Protein AF-A0A433PNH7-F1 (afdb_monomer)

Nearest PDB structures (foldseek):
  2wjv-assembly2_B  TM=2.367E-01  e=9.129E+00  Homo sapiens

pLDDT: mean 81.3, std 16.0, range [20.31, 97.5]

Solvent-accessible surface area (backbone atoms only — not comparable to full-atom values): 23767 Å² total; per-residue (Å²): 105,68,65,62,50,36,52,50,51,44,51,56,50,50,54,48,47,66,75,41,21,77,72,54,68,62,67,64,62,79,81,43,55,39,88,93,36,36,50,54,19,50,51,43,50,49,52,44,36,42,74,53,74,41,68,41,76,47,78,48,65,38,80,42,48,71,42,50,49,46,34,44,52,74,95,47,52,52,31,72,69,29,50,53,51,31,54,53,50,46,52,49,45,39,66,52,48,44,44,56,51,45,62,34,41,40,59,96,88,51,93,73,38,23,36,74,44,79,48,79,43,76,65,61,44,35,68,44,65,75,31,73,74,51,72,78,59,80,87,50,73,40,34,60,94,47,38,67,81,78,29,36,42,65,68,54,50,50,50,49,44,25,67,75,70,67,36,54,75,69,59,30,49,58,54,48,59,53,46,46,52,41,45,25,41,38,38,60,37,74,62,77,45,39,90,94,63,48,71,71,67,49,20,24,49,56,67,62,52,53,53,49,53,57,41,25,73,74,63,79,51,63,93,68,75,57,66,75,85,62,64,52,50,53,38,52,52,65,63,42,31,83,68,62,71,27,20,47,63,54,55,49,48,30,58,35,66,54,43,42,84,63,68,72,60,87,66,48,44,58,72,54,49,60,32,56,22,59,34,49,47,60,35,55,27,52,34,35,78,59,61,51,30,20,53,32,60,90,59,18,34,24,62,39,24,52,25,47,46,44,57,56,47,53,48,49,47,54,54,46,58,71,34,81,84,43,37,77,34,52,59,57,16,42,62,34,39,78,69,76,39,54,66,46,37,52,51,37,51,54,46,55,53,70,76,48,66,76,76,73,58,83,74,67,46,71,68,31,51,42,35,49,48,56,67,66,63,49,52,93,90,66,68,68,82,84,69,73,90,56,76,56,84,92,57,67,94,82,73,91,65,89,51,73,70,80,86,81,61,99,73,74,90,61,93,74,93,130

Sequence (418 aa):
MEESFNDEINGVLVDFIEKYAKELGHPEVGNLIKTNNPTQSLKDVLKLAGKSGHTLFVGVDEYDAPANNSVFIGDTMGMPDAIKKVGQIEQFFKETFFAPLKEGCGGLGDRNAIISKYFLTGVTPAFRAGFSPLAEAIIVSDERELHGICGFTENEVKTIVQHYLREDEQGADGIIHTMRKLYNGYYFASSDYNESDPQPPLLYNPHLVFRYIRKYNSNGIVANPQESTAVHSTHVLKSISDIGEFSVDDLLELMISGSVKSKIHAEFDSADLLSIGKDRSITLSLLIYLGVLTRGPKGNLRIPNEVIKTEVLERIHNYLRDQDAIRPLLGPAFDNLVRGNINDFVTLLEAFFKTRALRSFFSTNEAMLQNIVVLILDKPSYRVPELRLVIDGNKGKGEGRYGFHPCDDYNLWRADVR

Radius of gyration: 26.21 Å; Cα contacts (8 Å, |Δi|>4): 527; chains: 1; bounding box: 67×59×76 Å

Mean predicted aligned error: 9.63 Å

Structure (mmCIF, N/CA/C/O backbone):
data_AF-A0A433PNH7-F1
#
_entry.id   AF-A0A433PNH7-F1
#
loop_
_atom_site.group_PDB
_atom_site.id
_atom_site.type_symbol
_atom_site.label_atom_id
_atom_site.label_alt_id
_atom_site.label_comp_id
_atom_site.label_asym_id
_atom_site.label_entity_id
_atom_site.label_seq_id
_atom_site.pdbx_PDB_ins_code
_atom_site.Cartn_x
_atom_site.Cartn_y
_atom_site.Cartn_z
_atom_site.occupancy
_atom_site.B_iso_or_equiv
_atom_site.auth_seq_id
_atom_site.auth_comp_id
_atom_site.auth_asym_id
_atom_site.auth_atom_id
_atom_site.pdbx_PDB_model_num
ATOM 1 N N . MET A 1 1 ? -16.600 17.005 6.881 1.00 84.19 1 MET A N 1
ATOM 2 C CA . MET A 1 1 ? -15.752 15.985 7.531 1.00 84.19 1 MET A CA 1
ATOM 3 C C . MET A 1 1 ? -16.282 15.712 8.922 1.00 84.19 1 MET A C 1
ATOM 5 O O . MET A 1 1 ? -16.722 14.599 9.129 1.00 84.19 1 MET A O 1
ATOM 9 N N . GLU A 1 2 ? -16.364 16.718 9.797 1.00 86.06 2 GLU A N 1
ATOM 10 C CA . GLU A 1 2 ? -16.911 16.554 11.156 1.00 86.06 2 GLU A CA 1
ATOM 11 C C . GLU A 1 2 ? -18.318 15.938 11.187 1.00 86.06 2 GLU A C 1
ATOM 13 O O . GLU A 1 2 ? -18.522 14.953 11.875 1.00 86.06 2 GLU A O 1
ATOM 18 N N . GLU A 1 3 ? -19.270 16.449 10.398 1.00 86.88 3 GLU A N 1
ATOM 19 C CA . GLU A 1 3 ? -20.637 15.897 10.336 1.00 86.88 3 GLU A CA 1
ATOM 20 C C . GLU A 1 3 ? -20.648 14.419 9.916 1.00 86.88 3 GLU A C 1
ATOM 22 O O . GLU A 1 3 ? -21.155 13.577 10.643 1.00 86.88 3 GLU A O 1
ATOM 27 N N . SER A 1 4 ? -19.968 14.086 8.814 1.00 87.69 4 SER A N 1
ATOM 28 C CA . SER A 1 4 ? -19.825 12.699 8.349 1.00 87.69 4 SER A CA 1
ATOM 29 C C . SER A 1 4 ? -19.140 11.790 9.374 1.00 87.69 4 SER A C 1
ATOM 31 O O . SER A 1 4 ? -19.524 10.634 9.491 1.00 87.69 4 SER A O 1
ATOM 33 N N . PHE A 1 5 ? -18.142 12.287 10.111 1.00 88.81 5 PHE A N 1
ATOM 34 C CA . PHE A 1 5 ? -17.517 11.541 11.204 1.00 88.81 5 PHE A CA 1
ATOM 35 C C . PHE A 1 5 ? -18.506 11.315 12.355 1.00 88.81 5 PHE A C 1
ATOM 37 O O . PHE A 1 5 ? -18.587 10.215 12.897 1.00 88.81 5 PHE A O 1
ATOM 44 N N . ASN A 1 6 ? -19.279 12.340 12.717 1.00 89.19 6 ASN A N 1
ATOM 45 C CA . ASN A 1 6 ? -20.259 12.248 13.792 1.00 89.19 6 ASN A CA 1
ATOM 46 C C . ASN A 1 6 ? -21.369 11.241 13.463 1.00 89.19 6 ASN A C 1
ATOM 48 O O . ASN A 1 6 ? -21.758 10.462 14.337 1.00 89.19 6 ASN A O 1
ATOM 52 N N . ASP A 1 7 ? -21.845 11.250 12.219 1.00 91.56 7 ASP A N 1
ATOM 53 C CA . ASP A 1 7 ? -22.848 10.311 11.721 1.00 91.56 7 ASP A CA 1
ATOM 54 C C . ASP A 1 7 ? -22.313 8.877 11.726 1.00 91.56 7 ASP A C 1
ATOM 56 O O . ASP A 1 7 ? -22.991 7.982 12.229 1.00 91.56 7 ASP A O 1
ATOM 60 N N . GLU A 1 8 ? -21.078 8.668 11.258 1.00 91.81 8 GLU A N 1
ATOM 61 C CA . GLU A 1 8 ? -20.427 7.353 11.244 1.00 91.81 8 GLU A CA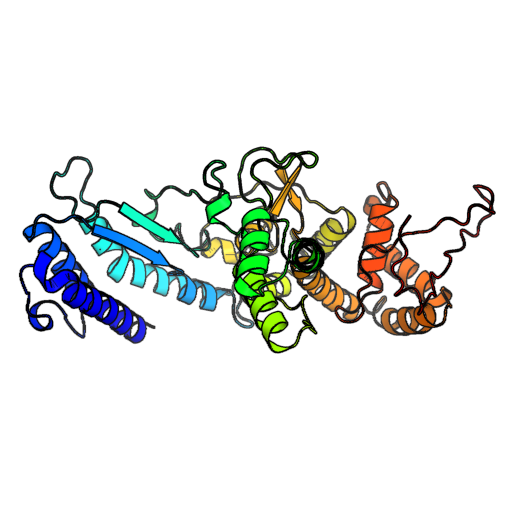 1
ATOM 62 C C . GLU A 1 8 ? -20.278 6.783 12.661 1.00 91.81 8 GLU A C 1
ATOM 64 O O . GLU A 1 8 ? -20.711 5.664 12.937 1.00 91.81 8 GLU A O 1
ATOM 69 N N . ILE A 1 9 ? -19.735 7.566 13.603 1.00 92.62 9 ILE A N 1
ATOM 70 C CA . ILE A 1 9 ? -19.563 7.113 14.990 1.00 92.62 9 ILE A CA 1
ATOM 71 C C . ILE A 1 9 ? -20.909 6.784 15.630 1.00 92.62 9 ILE A C 1
ATOM 73 O O . ILE A 1 9 ? -21.054 5.727 16.241 1.00 92.62 9 ILE A O 1
ATOM 77 N N . ASN A 1 10 ? -21.903 7.666 15.507 1.00 94.44 10 ASN A N 1
ATOM 78 C CA . ASN A 1 10 ? -23.215 7.399 16.085 1.00 94.44 10 ASN A CA 1
ATOM 79 C C . ASN A 1 10 ? -23.874 6.175 15.430 1.00 94.44 10 ASN A C 1
ATOM 81 O O . ASN A 1 10 ? -24.453 5.373 16.156 1.00 94.44 10 ASN A O 1
ATOM 85 N N . GLY A 1 11 ? -23.744 5.991 14.113 1.00 95.12 11 GLY A N 1
ATOM 86 C CA . GLY A 1 11 ? -24.236 4.810 13.399 1.00 95.12 11 GLY A CA 1
ATOM 87 C C . GLY A 1 11 ? -23.630 3.513 13.935 1.00 95.12 11 GLY A C 1
ATOM 88 O O . GLY A 1 11 ? -24.361 2.624 14.369 1.00 95.12 11 GLY A O 1
ATOM 89 N N . VAL A 1 12 ? -22.299 3.447 14.035 1.00 95.00 12 VAL A N 1
ATOM 90 C CA . VAL A 1 12 ? -21.586 2.281 14.589 1.00 95.00 12 VAL A CA 1
ATOM 91 C C . VAL A 1 12 ? -22.010 1.991 16.034 1.00 95.00 12 VAL A C 1
ATOM 93 O O . VAL A 1 12 ? -22.163 0.830 16.423 1.00 95.00 12 VAL A O 1
ATOM 96 N N . LEU A 1 13 ? -22.215 3.029 16.849 1.00 95.75 13 LEU A N 1
ATOM 97 C CA . LEU A 1 13 ? -22.661 2.868 18.234 1.00 95.75 13 LEU A CA 1
ATOM 98 C C . LEU A 1 13 ? -24.112 2.377 18.330 1.00 95.75 13 LEU A C 1
ATOM 100 O O . LEU A 1 13 ? -24.399 1.554 19.198 1.00 95.75 13 LEU A O 1
ATOM 104 N N . VAL A 1 14 ? -25.012 2.848 17.461 1.00 96.50 14 VAL A N 1
ATOM 105 C CA . VAL A 1 14 ? -26.396 2.352 17.375 1.00 96.50 14 VAL A CA 1
ATOM 106 C C . VAL A 1 14 ? -26.390 0.865 17.036 1.00 96.50 14 VAL A C 1
ATOM 108 O O . VAL A 1 14 ? -26.936 0.073 17.805 1.00 96.50 14 VAL A O 1
ATOM 111 N N . ASP A 1 15 ? -25.689 0.475 15.970 1.00 96.44 15 ASP A N 1
ATOM 112 C CA . ASP A 1 15 ? -25.585 -0.922 15.538 1.00 96.44 15 ASP A CA 1
ATOM 113 C C . ASP A 1 15 ? -25.003 -1.813 16.643 1.00 96.44 15 ASP A C 1
ATOM 115 O O . ASP A 1 15 ? -25.468 -2.932 16.873 1.00 96.44 15 ASP A O 1
ATOM 119 N N . PHE A 1 16 ? -23.999 -1.316 17.372 1.00 96.38 16 PHE A N 1
ATOM 120 C CA . PHE A 1 16 ? -23.428 -2.010 18.523 1.00 96.38 16 PHE A CA 1
ATOM 121 C C . PHE A 1 16 ? -24.458 -2.211 19.643 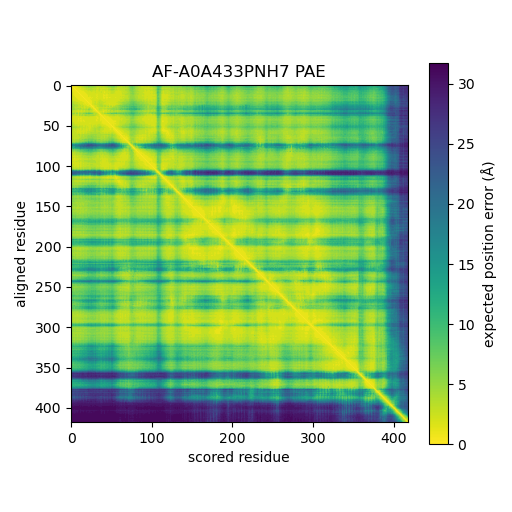1.00 96.38 16 PHE A C 1
ATOM 123 O O . PHE A 1 16 ? -24.594 -3.325 20.155 1.00 96.38 16 PHE A O 1
ATOM 130 N N . ILE A 1 17 ? -25.192 -1.159 20.021 1.00 96.31 17 ILE A N 1
ATOM 131 C CA . ILE A 1 17 ? -26.205 -1.229 21.081 1.00 96.31 17 ILE A CA 1
ATOM 132 C C . ILE A 1 17 ? -27.313 -2.214 20.701 1.00 96.31 17 ILE A C 1
ATOM 134 O O . ILE A 1 17 ? -27.713 -3.025 21.534 1.00 96.31 17 ILE A O 1
ATOM 138 N N . GLU A 1 18 ? -27.801 -2.161 19.463 1.00 95.94 18 GLU A N 1
ATOM 139 C CA . GLU A 1 18 ? -28.867 -3.042 18.986 1.00 95.94 18 GLU A CA 1
ATOM 140 C C . GLU A 1 18 ? -28.407 -4.500 18.926 1.00 95.94 18 GLU A C 1
ATOM 142 O O . GLU A 1 18 ? -29.097 -5.397 19.420 1.00 95.94 18 GLU A O 1
ATOM 147 N N . LYS A 1 19 ? -27.205 -4.742 18.390 1.00 96.31 19 LYS A N 1
ATOM 148 C CA . LYS A 1 19 ? -26.627 -6.084 18.271 1.00 96.31 19 LYS A CA 1
ATOM 149 C C . LYS A 1 19 ? -26.390 -6.749 19.626 1.00 96.31 19 LYS A C 1
ATOM 151 O O . LYS A 1 19 ? -26.618 -7.951 19.744 1.00 96.31 19 LYS A O 1
ATOM 156 N N . TYR A 1 20 ? -25.943 -5.987 20.623 1.00 96.12 20 TYR A N 1
ATOM 157 C CA . TYR A 1 20 ? -25.623 -6.483 21.966 1.00 96.12 20 TYR A CA 1
ATOM 158 C C . TYR A 1 20 ? -26.646 -6.040 23.020 1.00 96.12 20 TYR A C 1
ATOM 160 O O . TYR A 1 20 ? -26.330 -5.921 24.205 1.00 96.12 20 TYR A O 1
ATOM 168 N N . ALA A 1 21 ? -27.892 -5.777 22.609 1.00 95.62 21 ALA A N 1
ATOM 169 C CA . ALA A 1 21 ? -28.911 -5.225 23.497 1.00 95.62 21 ALA A CA 1
ATOM 170 C C . ALA A 1 21 ? -29.130 -6.099 24.738 1.00 95.62 21 ALA A C 1
ATOM 172 O O . ALA A 1 21 ? -29.310 -5.576 25.832 1.00 95.62 21 ALA A O 1
ATOM 173 N N . LYS A 1 22 ? -29.085 -7.427 24.595 1.00 95.38 22 LYS A N 1
ATOM 174 C CA . LYS A 1 22 ? -29.285 -8.363 25.708 1.00 95.38 22 LYS A CA 1
ATOM 175 C C . LYS A 1 22 ? -28.147 -8.281 26.729 1.00 95.38 22 LYS A C 1
ATOM 177 O O . LYS A 1 22 ? -28.402 -8.243 27.930 1.00 95.38 22 LYS A O 1
ATOM 182 N N . GLU A 1 23 ? -26.911 -8.254 26.252 1.00 94.81 23 GLU A N 1
ATOM 183 C CA . GLU A 1 23 ? -25.685 -8.168 27.046 1.00 94.81 23 GLU A CA 1
ATOM 184 C C . GLU A 1 23 ? -25.579 -6.820 27.770 1.00 94.81 23 GLU A C 1
ATOM 186 O O . GLU A 1 23 ? -25.100 -6.748 28.898 1.00 94.81 23 GLU A O 1
ATOM 191 N N . LEU A 1 24 ? -26.091 -5.754 27.152 1.00 93.94 24 LEU A N 1
ATOM 192 C CA . LEU A 1 24 ? -26.081 -4.394 27.695 1.00 93.94 24 LEU A CA 1
ATOM 193 C C . LEU A 1 24 ? -27.299 -4.069 28.582 1.00 93.94 24 LEU A C 1
ATOM 195 O O . LEU A 1 24 ? -27.429 -2.937 29.050 1.00 93.94 24 LEU A O 1
ATOM 199 N N . GLY A 1 25 ? -28.207 -5.027 28.809 1.00 93.00 25 GLY A N 1
ATOM 200 C CA . GLY A 1 25 ? -29.379 -4.844 29.675 1.00 93.00 25 GLY A CA 1
ATOM 201 C C . GLY A 1 25 ? -30.548 -4.086 29.033 1.00 93.00 25 GLY A C 1
ATOM 202 O O . GLY A 1 25 ? -31.277 -3.384 29.728 1.00 93.00 25 GLY A O 1
ATOM 203 N N . HIS A 1 26 ? -30.729 -4.235 27.722 1.00 93.38 26 HIS A N 1
ATOM 204 C CA . HIS A 1 26 ? -31.751 -3.596 26.886 1.00 93.38 26 HIS A CA 1
ATOM 205 C C . HIS A 1 26 ? -31.817 -2.070 27.056 1.00 93.38 26 HIS A C 1
ATOM 207 O O . HIS A 1 26 ? -32.863 -1.527 27.422 1.00 93.38 26 HIS A O 1
ATOM 213 N N . PRO A 1 27 ? -30.705 -1.358 26.809 1.00 92.81 27 PRO A N 1
ATOM 214 C CA . PRO A 1 27 ? -30.678 0.087 26.947 1.00 92.81 27 PRO A CA 1
ATOM 215 C C . PRO A 1 27 ? -31.511 0.770 25.853 1.00 92.81 27 PRO A C 1
ATOM 217 O O . PRO A 1 27 ? -31.570 0.324 24.709 1.00 92.81 27 PRO A O 1
ATOM 220 N N . GLU A 1 28 ? -32.105 1.914 26.185 1.00 91.00 28 GLU A N 1
ATOM 221 C CA . GLU A 1 28 ? -32.738 2.783 25.193 1.00 91.00 28 GLU A CA 1
ATOM 222 C C . GLU A 1 28 ? -31.677 3.604 24.447 1.00 91.00 28 GLU A C 1
ATOM 224 O O . GLU A 1 28 ? -30.998 4.450 25.037 1.00 91.00 28 GLU A O 1
ATOM 229 N N . VAL A 1 29 ? -31.570 3.392 23.132 1.00 89.94 29 VAL A N 1
ATOM 230 C CA . VAL A 1 29 ? -30.578 4.037 22.250 1.00 89.94 29 VAL A CA 1
ATOM 231 C C . VAL A 1 29 ? -30.598 5.566 22.374 1.00 89.94 29 VAL A C 1
ATOM 233 O O . VAL A 1 29 ? -29.547 6.189 22.523 1.00 89.94 29 VAL A O 1
ATOM 236 N N . GLY A 1 30 ? -31.785 6.183 22.399 1.00 87.12 30 GLY A N 1
ATOM 237 C CA . GLY A 1 30 ? -31.937 7.644 22.469 1.00 87.12 30 GLY A CA 1
ATOM 238 C C . GLY A 1 30 ? -31.367 8.291 23.739 1.00 87.12 30 GLY A C 1
ATOM 239 O O . GLY A 1 30 ? -31.043 9.478 23.738 1.00 87.12 30 GLY A O 1
ATOM 240 N N . ASN A 1 31 ? -31.184 7.522 24.818 1.00 88.31 31 ASN A N 1
ATOM 241 C CA . ASN A 1 31 ? -30.570 8.033 26.044 1.00 88.31 31 ASN A CA 1
ATOM 242 C C . ASN A 1 31 ? -29.040 8.093 25.942 1.00 88.31 31 ASN A C 1
ATOM 244 O O . ASN A 1 31 ? -28.425 8.951 26.582 1.00 88.31 31 ASN A O 1
ATOM 248 N N . LEU A 1 32 ? -28.441 7.229 25.120 1.00 89.94 32 LEU A N 1
ATOM 249 C CA . LEU A 1 32 ? -26.992 7.086 24.958 1.00 89.94 32 LEU A CA 1
ATOM 250 C C . LEU A 1 32 ? -26.457 7.902 23.781 1.00 89.94 32 LEU A C 1
ATOM 252 O O . LEU A 1 32 ? -25.399 8.511 23.891 1.00 89.94 32 LEU A O 1
ATOM 256 N N . ILE A 1 33 ? -27.192 7.949 22.672 1.00 93.94 33 ILE A N 1
ATOM 257 C CA . ILE A 1 33 ? -26.731 8.594 21.443 1.00 93.94 33 ILE A CA 1
ATOM 258 C C . ILE A 1 33 ? -27.076 10.083 21.464 1.00 93.94 33 ILE A C 1
ATOM 260 O O . ILE A 1 33 ? -28.242 10.477 21.510 1.00 93.94 33 ILE A O 1
ATOM 264 N N . LYS A 1 34 ? -26.048 10.934 21.430 1.00 91.31 34 LYS A N 1
ATOM 265 C CA . LYS A 1 34 ? -26.166 12.391 21.325 1.00 91.31 34 LYS A CA 1
ATOM 266 C C . LYS A 1 34 ? -25.850 12.815 19.893 1.00 91.31 34 LYS A C 1
ATOM 268 O O . LYS A 1 34 ? -24.690 12.801 19.486 1.00 91.31 34 LYS A O 1
ATOM 273 N N . THR A 1 35 ? -26.865 13.263 19.152 1.00 83.69 35 THR A N 1
ATOM 274 C CA . THR A 1 35 ? -26.746 13.639 17.728 1.00 83.69 35 THR A CA 1
ATOM 275 C C . THR A 1 35 ? -25.584 14.598 17.453 1.00 83.69 35 THR A C 1
ATOM 277 O O . THR A 1 35 ? -24.822 14.385 16.522 1.00 83.69 35 THR A O 1
ATOM 280 N N . ASN A 1 36 ? -25.380 15.596 18.320 1.00 84.25 36 ASN A N 1
ATOM 281 C CA . ASN A 1 36 ? -24.351 16.628 18.132 1.00 84.25 36 ASN A CA 1
ATOM 282 C C . ASN A 1 36 ? -23.098 16.420 19.000 1.00 84.25 36 ASN A C 1
ATOM 284 O O . ASN A 1 36 ? -22.285 17.332 19.125 1.00 84.25 36 ASN A O 1
ATOM 288 N N . ASN A 1 37 ? -22.966 15.276 19.679 1.00 87.19 37 ASN A N 1
ATOM 289 C CA . ASN A 1 37 ? -21.825 15.009 20.555 1.00 87.19 37 ASN A CA 1
ATOM 290 C C . ASN A 1 37 ? -21.471 13.509 20.571 1.00 87.19 37 ASN A C 1
ATOM 292 O O . ASN A 1 37 ? -21.672 12.838 21.588 1.00 87.19 37 ASN A O 1
ATOM 296 N N . PRO A 1 38 ? -20.937 12.973 19.460 1.00 85.88 38 PRO A N 1
ATOM 297 C CA . PRO A 1 38 ? -20.562 11.562 19.356 1.00 85.88 38 PRO A CA 1
ATOM 298 C C . PRO A 1 38 ? -19.446 11.178 20.330 1.00 85.88 38 PRO A C 1
ATOM 300 O O . PRO A 1 38 ? -19.414 10.048 20.806 1.00 85.88 38 PRO A O 1
ATOM 303 N N . THR A 1 39 ? -18.576 12.121 20.706 1.00 91.00 39 THR A N 1
ATOM 304 C CA . THR A 1 39 ? -17.598 11.949 21.788 1.00 91.00 39 THR A CA 1
ATOM 305 C C . THR A 1 39 ? -18.296 11.522 23.080 1.00 91.00 39 THR A C 1
ATOM 307 O O . THR A 1 39 ? -17.861 10.589 23.755 1.00 91.00 39 THR A O 1
ATOM 310 N N . GLN A 1 40 ? -19.404 12.185 23.428 1.00 92.44 40 GLN A N 1
ATOM 311 C CA . GLN A 1 40 ? -20.207 11.820 24.589 1.00 92.44 40 GLN A CA 1
ATOM 312 C C . GLN A 1 40 ? -20.958 10.503 24.367 1.00 92.44 40 GLN A C 1
ATOM 314 O O . GLN A 1 40 ? -20.956 9.682 25.282 1.00 92.44 40 GLN A O 1
ATOM 319 N N . SER A 1 41 ? -21.518 10.267 23.172 1.00 94.50 41 SER A N 1
ATOM 320 C CA . SER A 1 41 ? -22.140 8.978 22.821 1.00 94.50 41 SER A CA 1
ATOM 321 C C . SER A 1 41 ? -21.178 7.812 23.066 1.00 94.50 41 SER A C 1
ATOM 323 O O . SER A 1 41 ? -21.522 6.845 23.744 1.00 94.50 41 SER A O 1
ATOM 325 N N . LEU A 1 42 ? -19.939 7.931 22.580 1.00 93.56 42 LEU A N 1
ATOM 326 C CA . LEU A 1 42 ? -18.889 6.936 22.759 1.00 93.56 42 LEU A CA 1
ATOM 327 C C . LEU A 1 42 ? -18.594 6.721 24.246 1.00 93.56 42 LEU A C 1
ATOM 329 O O . LEU A 1 42 ? -18.621 5.586 24.719 1.00 93.56 42 LEU A O 1
ATOM 333 N N . LYS A 1 43 ? -18.385 7.797 25.016 1.00 92.69 43 LYS A N 1
ATOM 334 C CA . LYS A 1 43 ? -18.155 7.703 26.469 1.00 92.69 43 LYS A CA 1
ATOM 335 C C . LYS A 1 43 ? -19.315 7.021 27.200 1.00 92.69 43 LYS A C 1
ATOM 337 O O . LYS A 1 43 ? -19.071 6.258 28.136 1.00 92.69 43 LYS A O 1
ATOM 342 N N . ASP A 1 44 ? -20.555 7.288 26.807 1.00 93.31 44 ASP A N 1
ATOM 343 C CA . ASP A 1 44 ? -21.743 6.708 27.435 1.00 93.31 44 ASP A CA 1
ATOM 344 C C . ASP A 1 44 ? -21.874 5.211 27.123 1.00 93.31 44 ASP A C 1
ATOM 346 O O . ASP A 1 44 ? -22.143 4.423 28.034 1.00 93.31 44 ASP A O 1
ATOM 350 N N . VAL A 1 45 ? -21.576 4.794 25.888 1.00 93.94 45 VAL A N 1
ATOM 351 C CA . VAL A 1 45 ? -21.537 3.374 25.496 1.00 93.94 45 VAL A CA 1
ATOM 352 C C . VAL A 1 45 ? -20.403 2.622 26.196 1.00 93.94 45 VAL A C 1
ATOM 354 O O . VAL A 1 45 ? -20.641 1.542 26.739 1.00 93.94 45 VAL A O 1
ATOM 357 N N . LEU A 1 46 ? -19.198 3.200 26.276 1.00 92.50 46 LEU A N 1
ATOM 358 C CA . LEU A 1 46 ? -18.087 2.603 27.028 1.00 92.50 46 LEU A CA 1
ATOM 359 C C . LEU A 1 46 ? -18.490 2.377 28.493 1.00 92.50 46 LEU A C 1
ATOM 361 O O . LEU A 1 46 ? -18.373 1.267 29.010 1.00 92.50 46 LEU A O 1
ATOM 365 N N . LYS A 1 47 ? -19.047 3.400 29.156 1.00 91.19 47 LYS A N 1
ATOM 366 C CA . LYS A 1 47 ? -19.526 3.293 30.545 1.00 91.19 47 LYS A CA 1
ATOM 367 C C . LYS A 1 47 ? -20.616 2.239 30.711 1.00 91.19 47 LYS A C 1
ATOM 369 O O . LYS A 1 47 ? -20.635 1.560 31.736 1.00 91.19 47 LYS A O 1
ATOM 374 N N . LEU A 1 48 ? -21.534 2.120 29.755 1.00 93.25 48 LEU A N 1
ATOM 375 C CA . LEU A 1 48 ? -22.592 1.115 29.789 1.00 93.25 48 LEU A CA 1
ATOM 376 C C . LEU A 1 48 ? -22.025 -0.303 29.720 1.00 93.25 48 LEU A C 1
ATOM 378 O O . LEU A 1 48 ? -22.414 -1.145 30.530 1.00 93.25 48 LEU A O 1
ATOM 382 N N . ALA A 1 49 ? -21.088 -0.553 28.804 1.00 92.56 49 ALA A N 1
ATOM 383 C CA . ALA A 1 49 ? -20.412 -1.841 28.701 1.00 92.56 49 ALA A CA 1
ATOM 384 C C . ALA A 1 49 ? -19.698 -2.193 30.016 1.00 92.56 49 ALA A C 1
ATOM 386 O O . ALA A 1 49 ? -19.913 -3.274 30.564 1.00 92.56 49 ALA A O 1
ATOM 387 N N . GLY A 1 50 ? -18.959 -1.235 30.589 1.00 90.38 50 GLY A N 1
ATOM 388 C CA . GLY A 1 50 ? -18.291 -1.411 31.880 1.00 90.38 50 GLY A CA 1
ATOM 389 C C . GLY A 1 50 ? -19.265 -1.697 33.031 1.00 90.38 50 GLY A C 1
ATOM 390 O O . GLY A 1 50 ? -19.039 -2.614 33.817 1.00 90.38 50 GLY A O 1
ATOM 391 N N . LYS A 1 51 ? -20.396 -0.977 33.110 1.00 90.06 51 LYS A N 1
ATOM 392 C CA . LYS A 1 51 ? -21.464 -1.238 34.101 1.00 90.06 51 LYS A CA 1
ATOM 393 C C . LYS A 1 51 ? -22.107 -2.612 33.937 1.00 90.06 51 LYS A C 1
ATOM 395 O O . LYS A 1 51 ? -22.528 -3.200 34.928 1.00 90.06 51 LYS A O 1
ATOM 400 N N . SER A 1 52 ? -22.168 -3.105 32.706 1.00 91.06 52 SER A N 1
ATOM 401 C CA . SER A 1 52 ? -22.687 -4.434 32.375 1.00 91.06 52 SER A CA 1
ATOM 402 C C . SER A 1 52 ? -21.651 -5.541 32.624 1.00 91.06 52 SER A C 1
ATOM 404 O O . SER A 1 52 ? -21.933 -6.711 32.396 1.00 91.06 52 SER A O 1
ATOM 406 N N . GLY A 1 53 ? -20.456 -5.196 33.122 1.00 90.50 53 GLY A N 1
ATOM 407 C CA . GLY A 1 53 ? -19.390 -6.151 33.430 1.00 90.50 53 GLY A CA 1
ATOM 408 C C . GLY A 1 53 ? -18.640 -6.658 32.198 1.00 90.50 53 GLY A C 1
ATOM 409 O O . GLY A 1 53 ? -17.996 -7.705 32.268 1.00 90.50 53 GLY A O 1
ATOM 410 N N . HIS A 1 54 ? -18.721 -5.941 31.076 1.00 92.19 54 HIS A N 1
ATOM 411 C CA . HIS A 1 54 ? -18.086 -6.318 29.819 1.00 92.19 54 HIS A CA 1
ATOM 412 C C . HIS A 1 54 ? -16.882 -5.438 29.495 1.00 92.19 54 HIS A C 1
ATOM 414 O O . HIS A 1 54 ? -16.880 -4.230 29.738 1.00 92.19 54 HIS A O 1
ATOM 420 N N . THR A 1 55 ? -15.875 -6.059 28.883 1.00 92.69 55 THR A N 1
ATOM 421 C CA . THR A 1 55 ? -14.769 -5.362 28.230 1.00 92.69 55 THR A CA 1
ATOM 422 C C . THR A 1 55 ? -14.966 -5.359 26.719 1.00 92.69 55 THR A C 1
ATOM 424 O O . THR A 1 55 ? -15.626 -6.229 26.151 1.00 92.69 55 THR A O 1
ATOM 427 N N . LEU A 1 56 ? -14.375 -4.372 26.058 1.00 92.75 56 LEU A N 1
ATOM 428 C CA . LEU A 1 56 ? -14.511 -4.126 24.634 1.00 92.75 56 LEU A CA 1
ATOM 429 C C . LEU A 1 56 ? -13.187 -4.358 23.906 1.00 92.75 56 LEU A C 1
ATOM 431 O O . LEU A 1 56 ? -12.094 -4.165 24.453 1.00 92.75 56 LEU A O 1
ATOM 435 N N . PHE A 1 57 ? -13.322 -4.774 22.653 1.00 92.56 57 PHE A N 1
ATOM 436 C CA . PHE A 1 57 ? -12.290 -4.716 21.629 1.00 92.56 57 PHE A CA 1
ATOM 437 C C . PHE A 1 57 ? -12.706 -3.627 20.646 1.00 92.56 57 PHE A C 1
ATOM 439 O O . PHE A 1 57 ? -13.837 -3.653 20.159 1.00 92.56 57 PHE A O 1
ATOM 446 N N . VAL A 1 58 ? -11.814 -2.683 20.361 1.00 92.12 58 VAL A N 1
ATOM 447 C CA . VAL A 1 58 ? -12.087 -1.609 19.403 1.00 92.12 58 VAL A CA 1
ATOM 448 C C . VAL A 1 58 ? -11.108 -1.732 18.240 1.00 92.12 58 VAL A C 1
ATOM 450 O O . VAL A 1 58 ? -9.893 -1.715 18.441 1.00 92.12 58 VAL A O 1
ATOM 453 N N . GLY A 1 59 ? -11.657 -1.882 17.036 1.00 92.69 59 GLY A N 1
ATOM 454 C CA . GLY A 1 59 ? -10.921 -1.845 15.777 1.00 92.69 59 GLY A CA 1
ATOM 455 C C . GLY A 1 59 ? -11.174 -0.522 15.066 1.00 92.69 59 GLY A C 1
ATOM 456 O O . GLY A 1 59 ? -12.315 -0.067 15.021 1.00 92.69 59 GLY A O 1
ATOM 457 N N . VAL A 1 60 ? -10.122 0.089 14.532 1.00 91.50 60 VAL A N 1
ATOM 458 C CA . VAL A 1 60 ? -10.207 1.315 13.734 1.00 91.50 60 VAL A CA 1
ATOM 459 C C . VAL A 1 60 ? -9.400 1.119 12.464 1.00 91.50 60 VAL A C 1
ATOM 461 O O . VAL A 1 60 ? -8.239 0.713 12.520 1.00 91.50 60 VAL A O 1
ATOM 464 N N . ASP A 1 61 ? -10.027 1.415 11.335 1.00 91.56 61 ASP A N 1
ATOM 465 C CA . ASP A 1 61 ? -9.435 1.298 10.009 1.00 91.56 61 ASP A CA 1
ATOM 466 C C . ASP A 1 61 ? -9.344 2.676 9.348 1.00 91.56 61 ASP A C 1
ATOM 468 O O . ASP A 1 61 ? -10.230 3.506 9.557 1.00 91.56 61 ASP A O 1
ATOM 472 N N . GLU A 1 62 ? -8.258 2.917 8.609 1.00 88.31 62 GLU A N 1
ATOM 473 C CA . GLU A 1 62 ? -8.020 4.089 7.743 1.00 88.31 62 GLU A CA 1
ATOM 474 C C . GLU A 1 62 ? -8.440 5.449 8.347 1.00 88.31 62 GLU A C 1
ATOM 476 O O . GLU A 1 62 ? -8.924 6.345 7.649 1.00 88.31 62 GLU A O 1
ATOM 481 N N . TYR A 1 63 ? -8.258 5.653 9.661 1.00 88.00 63 TYR A N 1
ATOM 482 C CA . TYR A 1 63 ? -8.673 6.908 10.314 1.00 88.00 63 TYR A CA 1
ATOM 483 C C . TYR A 1 63 ? -7.945 8.134 9.746 1.00 88.00 63 TYR A C 1
ATOM 485 O O . TYR A 1 63 ? -8.416 9.266 9.858 1.00 88.00 63 TYR A O 1
ATOM 493 N N . ASP A 1 64 ? -6.766 7.913 9.171 1.00 86.31 64 ASP A N 1
ATOM 494 C CA . ASP A 1 64 ? -5.922 8.915 8.549 1.00 86.31 64 ASP A CA 1
ATOM 495 C C . ASP A 1 64 ? -6.392 9.279 7.135 1.00 86.31 64 ASP A C 1
ATOM 497 O O . ASP A 1 64 ? -5.889 10.256 6.586 1.00 86.31 64 ASP A O 1
ATOM 501 N N . ALA A 1 65 ? -7.391 8.597 6.559 1.00 88.06 65 ALA A N 1
ATOM 502 C CA . ALA A 1 65 ? -7.918 8.887 5.224 1.00 88.06 65 ALA A CA 1
ATOM 503 C C . ALA A 1 65 ? -8.222 10.384 4.983 1.00 88.06 65 ALA A C 1
ATOM 505 O O . ALA A 1 65 ? -7.822 10.905 3.939 1.00 88.06 65 ALA A O 1
ATOM 506 N N . PRO A 1 66 ? -8.841 11.155 5.905 1.00 87.75 66 PRO A N 1
ATOM 507 C CA . PRO A 1 66 ? -9.056 12.590 5.694 1.00 87.75 66 PRO A CA 1
ATOM 508 C C . PRO A 1 66 ? -7.753 13.405 5.616 1.00 87.75 66 PRO A C 1
ATOM 510 O O . PRO A 1 66 ? -7.674 14.384 4.861 1.00 87.75 66 PRO A O 1
ATOM 513 N N . ALA A 1 67 ? -6.737 13.014 6.391 1.00 85.38 67 ALA A N 1
ATOM 514 C CA . ALA A 1 67 ? -5.427 13.653 6.407 1.00 85.38 67 ALA A CA 1
ATOM 515 C C . ALA A 1 67 ? -4.606 13.242 5.172 1.00 85.38 67 ALA A C 1
ATOM 517 O O . ALA A 1 67 ? -4.156 14.118 4.432 1.00 85.38 67 ALA A O 1
ATOM 518 N N . ASN A 1 68 ? -4.548 11.942 4.865 1.00 82.50 68 ASN A N 1
ATOM 519 C CA . ASN A 1 68 ? -3.992 11.371 3.636 1.00 82.50 68 ASN A CA 1
ATOM 520 C C . ASN A 1 68 ? -4.554 12.063 2.396 1.00 82.50 68 ASN A C 1
ATOM 522 O O . ASN A 1 68 ? -3.797 12.551 1.564 1.00 82.50 68 ASN A O 1
ATOM 526 N N . ASN A 1 69 ? -5.877 12.184 2.288 1.00 83.00 69 ASN A N 1
ATOM 527 C CA . ASN A 1 69 ? -6.530 12.842 1.157 1.00 83.00 69 ASN A CA 1
ATOM 528 C C . ASN A 1 69 ? -6.181 14.331 1.060 1.00 83.00 69 ASN A C 1
ATOM 530 O O . ASN A 1 69 ? -6.161 14.887 -0.032 1.00 83.00 69 ASN A O 1
ATOM 534 N N . SER A 1 70 ? -5.894 14.988 2.185 1.00 82.44 70 SER A N 1
ATOM 535 C CA . SER A 1 70 ? -5.488 16.396 2.187 1.00 82.44 70 SER A CA 1
ATOM 536 C C . SER A 1 70 ? -4.040 16.594 1.727 1.00 82.44 70 SER A C 1
ATOM 538 O O . SER A 1 70 ? -3.740 17.648 1.170 1.00 82.44 70 SER A O 1
ATOM 540 N N . VAL A 1 71 ? -3.157 15.609 1.938 1.00 79.62 71 VAL A N 1
ATOM 541 C CA . VAL A 1 71 ? -1.737 15.691 1.547 1.00 79.62 71 VAL A CA 1
ATOM 542 C C . VAL A 1 71 ? -1.459 15.059 0.190 1.00 79.62 71 VAL A C 1
ATOM 544 O O . VAL A 1 71 ? -0.627 15.568 -0.549 1.00 79.62 71 VAL A O 1
ATOM 547 N N . PHE A 1 72 ? -2.121 13.957 -0.148 1.00 75.88 72 PHE A N 1
ATOM 548 C CA . PHE A 1 72 ? -1.756 13.114 -1.287 1.00 75.88 72 PHE A CA 1
ATOM 549 C C . PHE A 1 72 ? -2.713 13.217 -2.477 1.00 75.88 72 PHE A C 1
ATOM 551 O O . PHE A 1 72 ? -2.483 12.537 -3.470 1.00 75.88 72 PHE A O 1
ATOM 558 N N . ILE A 1 73 ? -3.783 14.016 -2.418 1.00 70.94 73 ILE A N 1
ATOM 559 C CA . ILE A 1 73 ? -4.708 14.197 -3.549 1.00 70.94 73 ILE A CA 1
ATOM 560 C C . ILE A 1 73 ? -4.665 15.655 -4.032 1.00 70.94 73 ILE A C 1
ATOM 562 O O . ILE A 1 73 ? -4.907 16.581 -3.261 1.00 70.94 73 ILE A O 1
ATOM 566 N N . GLY A 1 74 ? -4.398 15.844 -5.331 1.00 62.47 74 GLY A N 1
ATOM 567 C CA . GLY A 1 74 ? -4.338 17.150 -6.009 1.00 62.47 74 GLY A CA 1
ATOM 568 C C . GLY A 1 74 ? -2.923 17.727 -6.175 1.00 62.47 74 GLY A C 1
ATOM 569 O O . GLY A 1 74 ? -1.936 17.077 -5.841 1.00 62.47 74 GLY A O 1
ATOM 570 N N . ASP A 1 75 ? -2.827 18.961 -6.687 1.00 61.62 75 ASP A N 1
ATOM 571 C CA . ASP A 1 75 ? -1.548 19.659 -6.949 1.00 61.62 75 ASP A CA 1
ATOM 572 C C . ASP A 1 75 ? -0.924 20.288 -5.686 1.00 61.62 75 ASP A C 1
ATOM 574 O O . ASP A 1 75 ? 0.129 20.920 -5.741 1.00 61.62 75 ASP A O 1
ATOM 578 N N . THR A 1 76 ? -1.567 20.137 -4.524 1.00 59.25 76 THR A N 1
ATOM 579 C CA . THR A 1 76 ? -1.151 20.760 -3.257 1.00 59.25 76 THR A CA 1
ATOM 580 C C . THR A 1 76 ? -0.303 19.844 -2.373 1.00 59.25 76 THR A C 1
ATOM 582 O O . THR A 1 76 ? -0.206 20.067 -1.164 1.00 59.25 76 THR A O 1
ATOM 585 N N . MET A 1 77 ? 0.288 18.793 -2.945 1.00 69.19 77 MET A N 1
ATOM 586 C CA . MET A 1 77 ? 1.033 17.801 -2.176 1.00 69.19 77 MET A CA 1
ATOM 587 C C . MET A 1 77 ? 2.224 18.422 -1.443 1.00 69.19 77 MET A C 1
ATOM 589 O O . MET A 1 77 ? 3.022 19.148 -2.032 1.00 69.19 77 MET A O 1
ATOM 593 N N . GLY A 1 78 ? 2.323 18.156 -0.137 1.00 64.69 78 GLY A N 1
ATOM 594 C CA . GLY A 1 78 ? 3.385 18.717 0.703 1.00 64.69 78 GLY A CA 1
ATOM 595 C C . GLY A 1 78 ? 3.407 20.254 0.726 1.00 64.69 78 GLY A C 1
ATOM 596 O O . GLY A 1 78 ? 4.461 20.845 0.941 1.00 64.69 78 GLY A O 1
ATOM 597 N N . MET A 1 79 ? 2.278 20.927 0.473 1.00 74.06 79 MET A N 1
ATOM 598 C CA . MET A 1 79 ? 2.168 22.383 0.613 1.00 74.06 79 MET A CA 1
ATOM 599 C C . MET A 1 79 ? 1.924 22.781 2.080 1.00 74.06 79 MET A C 1
ATOM 601 O O . MET A 1 79 ? 1.214 22.065 2.792 1.00 74.06 79 MET A O 1
ATOM 605 N N . PRO A 1 80 ? 2.409 23.952 2.540 1.00 76.94 80 PRO A N 1
ATOM 606 C CA . PRO A 1 80 ? 2.175 24.427 3.907 1.00 76.94 80 PRO A CA 1
ATOM 607 C C . PRO A 1 80 ? 0.693 24.477 4.307 1.00 76.94 80 PRO A C 1
ATOM 609 O O . PRO A 1 80 ? 0.346 24.108 5.426 1.00 76.94 80 PRO A O 1
ATOM 612 N N . ASP A 1 81 ? -0.191 24.873 3.387 1.00 81.62 81 ASP A N 1
ATOM 613 C CA . ASP A 1 81 ? -1.636 24.923 3.641 1.00 81.62 81 ASP A CA 1
ATOM 614 C C . ASP A 1 81 ? -2.254 23.526 3.798 1.00 81.62 81 ASP A C 1
ATOM 616 O O . ASP A 1 81 ? -3.137 23.333 4.638 1.00 81.62 81 ASP A O 1
ATOM 620 N N . ALA A 1 82 ? -1.759 22.536 3.047 1.00 80.38 82 ALA A N 1
ATOM 621 C CA . ALA A 1 82 ? -2.175 21.143 3.187 1.00 80.38 82 ALA A CA 1
ATOM 622 C C . ALA A 1 82 ? -1.757 20.586 4.556 1.00 80.38 82 ALA A C 1
ATOM 624 O O . ALA A 1 82 ? -2.581 20.005 5.257 1.00 80.38 82 ALA A O 1
ATOM 625 N N . ILE A 1 83 ? -0.520 20.851 4.989 1.00 80.19 83 ILE A N 1
ATOM 626 C CA . ILE A 1 83 ? -0.034 20.440 6.316 1.00 80.19 83 ILE A CA 1
ATOM 627 C C . ILE A 1 83 ? -0.770 21.167 7.444 1.00 80.19 83 ILE A C 1
ATOM 629 O O . ILE A 1 83 ? -1.125 20.556 8.449 1.00 80.19 83 ILE A O 1
ATOM 633 N N . LYS A 1 84 ? -1.092 22.454 7.275 1.00 84.00 84 LYS A N 1
ATOM 634 C CA . LYS A 1 84 ? -1.924 23.182 8.242 1.00 84.00 84 LYS A CA 1
ATOM 635 C C . LYS A 1 84 ? -3.299 22.531 8.396 1.00 84.00 84 LYS A C 1
ATOM 637 O O . LYS A 1 84 ? -3.787 22.392 9.516 1.00 84.00 84 LYS A O 1
ATOM 642 N N . LYS A 1 85 ? -3.914 22.121 7.283 1.00 86.56 85 LYS A N 1
ATOM 643 C CA . LYS A 1 85 ? -5.183 21.391 7.295 1.00 86.56 85 LYS A CA 1
ATOM 644 C C . LYS A 1 85 ? -5.035 20.037 7.990 1.00 86.56 85 LYS A C 1
ATOM 646 O O . LYS A 1 85 ? -5.879 19.713 8.815 1.00 86.56 85 LYS A O 1
ATOM 651 N N . VAL A 1 86 ? -3.957 19.291 7.740 1.00 86.56 86 VAL A N 1
ATOM 652 C CA . VAL A 1 86 ? -3.656 18.050 8.479 1.00 86.56 86 VAL A CA 1
ATOM 653 C C . VAL A 1 86 ? -3.598 18.293 9.980 1.00 86.56 86 VAL A C 1
ATOM 655 O O . VAL A 1 86 ? -4.276 17.588 10.715 1.00 86.56 86 VAL A O 1
ATOM 658 N N . GLY A 1 87 ? -2.881 19.322 10.438 1.00 85.56 87 GLY A N 1
ATOM 659 C CA . GLY A 1 87 ? -2.798 19.629 11.868 1.00 85.56 87 GLY A CA 1
ATOM 660 C C . GLY A 1 87 ? -4.167 19.905 12.507 1.00 85.56 87 GLY A C 1
ATOM 661 O O . GLY A 1 87 ? -4.412 19.512 13.645 1.00 85.56 87 GLY A O 1
ATOM 662 N N . GLN A 1 88 ? -5.099 20.525 11.771 1.00 87.94 88 GLN A N 1
ATOM 663 C CA . GLN A 1 88 ? -6.485 20.706 12.231 1.00 87.94 88 GLN A CA 1
ATOM 664 C C . GLN A 1 88 ? -7.239 19.372 12.336 1.00 87.94 88 GLN A C 1
ATOM 666 O O . GLN A 1 88 ? -7.967 19.153 13.301 1.00 87.94 88 GLN A O 1
ATOM 671 N N . ILE A 1 89 ? -7.047 18.482 11.360 1.00 89.19 89 ILE A N 1
ATOM 672 C CA . ILE A 1 89 ? -7.649 17.142 11.335 1.00 89.19 89 ILE A CA 1
ATOM 673 C C . ILE A 1 89 ? -7.112 16.295 12.494 1.00 89.19 89 ILE A C 1
ATOM 675 O O . ILE A 1 89 ? -7.891 15.702 13.237 1.00 89.19 89 ILE A O 1
ATOM 679 N N . GLU A 1 90 ? -5.793 16.268 12.683 1.00 86.56 90 GLU A N 1
ATOM 680 C CA . GLU A 1 90 ? -5.142 15.545 13.776 1.00 86.56 90 GLU A CA 1
ATOM 681 C C . GLU A 1 90 ? -5.646 16.029 15.136 1.00 86.56 90 GLU A C 1
ATOM 683 O O . GLU A 1 90 ? -6.030 15.216 15.979 1.00 86.56 90 GLU A O 1
ATOM 688 N N . GLN A 1 91 ? -5.729 17.349 15.336 1.00 87.75 91 GLN A N 1
ATOM 689 C CA . GLN A 1 91 ? -6.247 17.910 16.580 1.00 87.75 91 GLN A CA 1
ATOM 690 C C . GLN A 1 91 ? -7.704 17.499 16.827 1.00 87.75 91 GLN A C 1
ATOM 692 O O . GLN A 1 91 ? -8.038 17.084 17.939 1.00 87.75 91 GLN A O 1
ATOM 697 N N . PHE A 1 92 ? -8.552 17.543 15.795 1.00 90.25 92 PHE A N 1
ATOM 698 C CA . PHE A 1 92 ? -9.946 17.111 15.888 1.00 90.25 92 PHE A CA 1
ATOM 699 C C . PHE A 1 92 ? -10.060 15.648 16.336 1.00 90.25 92 PHE A C 1
ATOM 701 O O . PHE A 1 92 ? -10.714 15.363 17.340 1.00 90.25 92 PHE A O 1
ATOM 708 N N . PHE A 1 93 ? -9.392 14.715 15.651 1.00 89.81 93 PHE A N 1
ATOM 709 C CA . PHE A 1 93 ? -9.450 13.290 16.000 1.00 89.81 93 PHE A CA 1
ATOM 710 C C . PHE A 1 93 ? -8.850 13.007 17.380 1.00 89.81 93 PHE A C 1
ATOM 712 O O . PHE A 1 93 ? -9.350 12.159 18.125 1.00 89.81 93 PHE A O 1
ATOM 719 N N . LYS A 1 94 ? -7.789 13.727 17.752 1.00 87.38 94 LYS A N 1
ATOM 720 C CA . LYS A 1 94 ? -7.127 13.572 19.046 1.00 87.38 94 LYS A CA 1
ATOM 721 C C . LYS A 1 94 ? -8.082 13.902 20.186 1.00 87.38 94 LYS A C 1
ATOM 723 O O . LYS A 1 94 ? -8.159 13.135 21.143 1.00 87.38 94 LYS A O 1
ATOM 728 N N . GLU A 1 95 ? -8.807 15.013 20.082 1.00 87.31 95 GLU A N 1
ATOM 729 C CA . GLU A 1 95 ? -9.726 15.480 21.123 1.00 87.31 95 GLU A CA 1
ATOM 730 C C . GLU A 1 95 ? -11.052 14.710 21.137 1.00 87.31 95 GLU A C 1
ATOM 732 O O . GLU A 1 95 ? -11.567 14.385 22.209 1.00 87.31 95 GLU A O 1
ATOM 737 N N . THR A 1 96 ? -11.608 14.408 19.963 1.00 88.88 96 THR A N 1
ATOM 738 C CA . THR A 1 96 ? -12.979 13.885 19.843 1.00 88.88 96 THR A CA 1
ATOM 739 C C . THR A 1 96 ? -13.063 12.362 19.809 1.00 88.88 96 THR A C 1
ATOM 741 O O . THR A 1 96 ? -14.076 11.804 20.225 1.00 88.88 96 THR A O 1
ATOM 744 N N . PHE A 1 97 ? -12.004 11.672 19.379 1.00 89.88 97 PHE A N 1
ATOM 745 C CA . PHE A 1 97 ? -12.029 10.223 19.178 1.00 89.88 97 PHE A CA 1
ATOM 746 C C . PHE A 1 97 ? -11.002 9.486 20.036 1.00 89.88 97 PHE A C 1
ATOM 748 O O . PHE A 1 97 ? -11.364 8.674 20.887 1.00 89.88 97 PHE A O 1
ATOM 755 N N . PHE A 1 98 ? -9.716 9.803 19.880 1.00 89.00 98 PHE A N 1
ATOM 756 C CA . PHE A 1 98 ? -8.652 9.046 20.542 1.00 89.00 98 PHE A CA 1
ATOM 757 C C . PHE A 1 98 ? -8.537 9.331 22.041 1.00 89.00 98 PHE A C 1
ATOM 759 O O . PHE A 1 98 ? -8.200 8.422 22.798 1.00 89.00 98 PHE A O 1
ATOM 766 N N . ALA A 1 99 ? -8.832 10.550 22.504 1.00 87.69 99 ALA A N 1
ATOM 767 C CA . ALA A 1 99 ? -8.847 10.851 23.936 1.00 87.69 99 ALA A CA 1
ATOM 768 C C . ALA A 1 99 ? -9.896 10.014 24.708 1.00 87.69 99 ALA A C 1
ATOM 770 O O . ALA A 1 99 ? -9.506 9.350 25.669 1.00 87.69 99 ALA A O 1
ATOM 771 N N . PRO A 1 100 ? -11.178 9.937 24.288 1.00 89.00 100 PRO A N 1
ATOM 772 C CA . PRO A 1 100 ? -12.151 9.017 24.887 1.00 89.00 100 PRO A CA 1
ATOM 773 C C . PRO A 1 100 ? -11.731 7.544 24.868 1.00 89.00 100 PRO A C 1
ATOM 775 O O . PRO A 1 100 ? -11.965 6.829 25.841 1.00 89.00 100 PRO A O 1
ATOM 778 N N . LEU A 1 101 ? -11.107 7.080 23.781 1.00 89.31 101 LEU A N 1
ATOM 779 C CA . LEU A 1 101 ? -10.616 5.704 23.692 1.00 89.31 101 LEU A CA 1
ATOM 780 C C . LEU A 1 101 ? -9.475 5.459 24.685 1.00 89.31 101 LEU A C 1
ATOM 782 O O . LEU A 1 101 ? -9.487 4.455 25.393 1.00 89.31 101 LEU A O 1
ATOM 786 N N . LYS A 1 102 ? -8.544 6.412 24.819 1.00 85.31 102 LYS A N 1
ATOM 787 C CA . LYS A 1 102 ? -7.484 6.353 25.833 1.00 85.31 102 LYS A CA 1
ATOM 788 C C . LYS A 1 102 ? -8.056 6.284 27.245 1.00 85.31 102 LYS A C 1
ATOM 790 O O . LYS A 1 102 ? -7.609 5.463 28.037 1.00 85.31 102 LYS A O 1
ATOM 795 N N . GLU A 1 103 ? -9.049 7.120 27.551 1.00 85.81 103 GLU A N 1
ATOM 796 C CA . GLU A 1 103 ? -9.763 7.074 28.834 1.00 85.81 103 GLU A CA 1
ATOM 797 C C . GLU A 1 103 ? -10.384 5.685 29.074 1.00 85.81 103 GLU A C 1
ATOM 799 O O . GLU A 1 103 ? -10.295 5.151 30.178 1.00 85.81 103 GLU A O 1
ATOM 804 N N . GLY A 1 104 ? -10.969 5.072 28.037 1.00 86.06 104 GLY A N 1
ATOM 805 C CA . GLY A 1 104 ? -11.573 3.739 28.095 1.00 86.06 104 GLY A CA 1
ATOM 806 C C . GLY A 1 104 ? -10.586 2.593 28.342 1.00 86.06 104 GLY A C 1
ATOM 807 O O . GLY A 1 104 ? -10.971 1.597 28.956 1.00 86.06 104 GLY A O 1
ATOM 808 N N . CYS A 1 105 ? -9.327 2.726 27.916 1.00 83.69 105 CYS A N 1
ATOM 809 C CA . CYS A 1 105 ? -8.256 1.765 28.212 1.00 83.69 105 CYS A CA 1
ATOM 810 C C . CYS A 1 105 ? -7.811 1.792 29.687 1.00 83.69 105 CYS A C 1
ATOM 812 O O . CYS A 1 105 ? -7.140 0.865 30.136 1.00 83.69 105 CYS A O 1
ATOM 814 N N . GLY A 1 106 ? -8.199 2.819 30.453 1.00 75.00 106 GLY A N 1
ATOM 815 C CA . GLY A 1 106 ? -7.788 2.996 31.846 1.00 75.00 106 GLY A CA 1
ATOM 816 C C . GLY A 1 106 ? -6.308 3.370 32.009 1.00 75.00 106 GLY A C 1
ATOM 817 O O . GLY A 1 106 ? -5.561 3.521 31.044 1.00 75.00 106 GLY A O 1
ATOM 818 N N . GLY A 1 107 ? -5.881 3.562 33.261 1.00 64.81 107 GLY A N 1
ATOM 819 C CA . GLY A 1 107 ? -4.468 3.741 33.613 1.00 64.81 107 GLY A CA 1
ATOM 820 C C . GLY A 1 107 ? -3.776 2.415 33.947 1.00 64.81 107 GLY A C 1
ATOM 821 O O . GLY A 1 107 ? -4.430 1.418 34.254 1.00 64.81 107 GLY A O 1
ATOM 822 N N . LEU A 1 108 ? -2.437 2.404 33.956 1.00 46.84 108 LEU A N 1
ATOM 823 C CA . LEU A 1 108 ? -1.654 1.249 34.413 1.00 46.84 108 LEU A CA 1
ATOM 824 C C . LEU A 1 108 ? -2.076 0.828 35.836 1.00 46.84 108 LEU A C 1
ATOM 826 O O . LEU A 1 108 ? -1.894 1.579 36.793 1.00 46.84 108 LEU A O 1
ATOM 830 N N . GLY A 1 109 ? -2.614 -0.388 35.972 1.00 49.62 109 GLY A N 1
ATOM 831 C CA . GLY A 1 109 ? -3.045 -0.960 37.255 1.00 49.62 109 GLY A CA 1
ATOM 832 C C . GLY A 1 109 ? -4.502 -0.683 37.646 1.00 49.62 109 GLY A C 1
ATOM 833 O O . GLY A 1 109 ? -4.924 -1.118 38.720 1.00 49.62 109 GLY A O 1
ATOM 834 N N . ASP A 1 110 ? -5.276 -0.004 36.795 1.00 55.88 110 ASP A N 1
ATOM 835 C CA . ASP A 1 110 ? -6.700 0.217 37.029 1.00 55.88 110 ASP A CA 1
ATOM 836 C C . ASP A 1 110 ? -7.507 -1.056 36.720 1.00 55.88 110 ASP A C 1
ATOM 838 O O . ASP A 1 110 ? -7.373 -1.664 35.657 1.00 55.88 110 ASP A O 1
ATOM 842 N N . ARG A 1 111 ? -8.358 -1.487 37.657 1.00 51.34 111 ARG A N 1
ATOM 843 C CA . ARG A 1 111 ? -9.189 -2.700 37.499 1.00 51.34 111 ARG A CA 1
ATOM 844 C C . ARG A 1 111 ? -10.442 -2.453 36.652 1.00 51.34 111 ARG A C 1
ATOM 846 O O . ARG A 1 111 ? -11.234 -3.374 36.478 1.00 51.34 111 ARG A O 1
ATOM 853 N N . ASN A 1 112 ? -10.606 -1.232 36.139 1.00 63.97 112 ASN A N 1
ATOM 854 C CA . ASN A 1 112 ? -11.792 -0.766 35.423 1.00 63.97 112 ASN A CA 1
ATOM 855 C C . ASN A 1 112 ? -11.528 -0.407 33.948 1.00 63.97 112 ASN A C 1
ATOM 857 O O . ASN A 1 112 ? -12.323 0.324 33.360 1.00 63.97 112 ASN A O 1
ATOM 861 N N . ALA A 1 113 ? -10.439 -0.895 33.339 1.00 81.94 113 ALA A N 1
ATOM 862 C CA . ALA A 1 113 ? -10.222 -0.752 31.898 1.00 81.94 113 ALA A CA 1
ATOM 863 C C . ALA A 1 113 ? -11.380 -1.405 31.124 1.00 81.94 113 ALA A C 1
ATOM 865 O O . ALA A 1 113 ? -11.576 -2.620 31.174 1.00 81.94 113 ALA A O 1
ATOM 866 N N . ILE A 1 114 ? -12.164 -0.588 30.421 1.00 90.69 114 ILE A N 1
ATOM 867 C CA . ILE A 1 114 ? -13.321 -1.049 29.649 1.00 90.69 114 ILE A CA 1
ATOM 868 C C . ILE A 1 114 ? -12.837 -1.543 28.289 1.00 90.69 114 ILE A C 1
ATOM 870 O O . ILE A 1 114 ? -13.285 -2.578 27.811 1.00 90.69 114 ILE A O 1
ATOM 874 N N . ILE A 1 115 ? -11.881 -0.850 27.673 1.00 90.38 115 ILE A N 1
ATOM 875 C CA . ILE A 1 115 ? -11.247 -1.287 26.431 1.00 90.38 115 ILE A CA 1
ATOM 876 C C . ILE A 1 115 ? -10.068 -2.185 26.793 1.00 90.38 115 ILE A C 1
ATOM 878 O O . ILE A 1 115 ? -9.055 -1.735 27.317 1.00 90.38 115 ILE A O 1
ATOM 882 N N . SER A 1 116 ? -10.215 -3.475 26.507 1.00 88.56 116 SER A N 1
ATOM 883 C CA . SER A 1 116 ? -9.178 -4.479 26.776 1.00 88.56 116 SER A CA 1
ATOM 884 C C . SER A 1 116 ? -8.108 -4.534 25.689 1.00 88.56 116 SER A C 1
ATOM 886 O O . SER A 1 116 ? -6.972 -4.923 25.952 1.00 88.56 116 SER A O 1
ATOM 888 N N . LYS A 1 117 ? -8.484 -4.188 24.454 1.00 86.81 117 LYS A N 1
ATOM 889 C CA . LYS A 1 117 ? -7.636 -4.253 23.266 1.00 86.81 117 LYS A CA 1
ATOM 890 C C . LYS A 1 117 ? -8.066 -3.194 22.260 1.00 86.81 117 LYS A C 1
ATOM 892 O O . LYS A 1 117 ? -9.262 -2.984 22.044 1.00 86.81 117 LYS A O 1
ATOM 897 N N . TYR A 1 118 ? -7.072 -2.590 21.626 1.00 86.38 118 TYR A N 1
ATOM 898 C CA . TYR A 1 118 ? -7.236 -1.584 20.591 1.00 86.38 118 TYR A CA 1
ATOM 899 C C . TYR A 1 118 ? -6.390 -1.970 19.380 1.00 86.38 118 TYR A C 1
ATOM 901 O O . TYR A 1 118 ? -5.198 -2.235 19.537 1.00 86.38 118 TYR A O 1
ATOM 909 N N . PHE A 1 119 ? -7.001 -2.055 18.199 1.00 89.81 119 PHE A N 1
ATOM 910 C CA . PHE A 1 119 ? -6.327 -2.449 16.964 1.00 89.81 119 PHE A CA 1
ATOM 911 C C . PHE A 1 119 ? -6.546 -1.401 15.877 1.00 89.81 119 PHE A C 1
ATOM 913 O O . PHE A 1 119 ? -7.674 -0.981 15.629 1.00 89.81 119 PHE A O 1
ATOM 920 N N . LEU A 1 120 ? -5.452 -0.991 15.243 1.00 88.81 120 LEU A N 1
ATOM 921 C CA . LEU A 1 120 ? -5.412 0.032 14.206 1.00 88.81 120 LEU A CA 1
ATOM 922 C C . LEU A 1 120 ? -4.892 -0.595 12.924 1.00 88.81 120 LEU A C 1
ATOM 924 O O . LEU A 1 120 ? -3.877 -1.291 12.958 1.00 88.81 120 LEU A O 1
ATOM 928 N N . THR A 1 121 ? -5.544 -0.317 11.805 1.00 90.50 121 THR A N 1
ATOM 929 C CA . THR A 1 121 ? -5.120 -0.802 10.491 1.00 90.50 121 THR A CA 1
ATOM 930 C C . THR A 1 121 ? -5.328 0.265 9.420 1.00 90.50 121 THR A C 1
ATOM 932 O O . THR A 1 121 ? -6.015 1.256 9.656 1.00 90.50 121 THR A O 1
ATOM 935 N N . GLY A 1 122 ? -4.633 0.119 8.290 1.00 85.94 122 GLY A N 1
ATOM 936 C CA . GLY A 1 122 ? -4.730 1.056 7.167 1.00 85.94 122 GLY A CA 1
ATOM 937 C C . GLY A 1 122 ? -4.086 2.426 7.412 1.00 85.94 122 GLY A C 1
ATOM 938 O O . GLY A 1 122 ? -4.392 3.367 6.695 1.00 85.94 122 GLY A O 1
ATOM 939 N N . VAL A 1 123 ? -3.203 2.555 8.410 1.00 86.75 123 VAL A N 1
ATOM 940 C CA . VAL A 1 123 ? -2.651 3.850 8.842 1.00 86.75 123 VAL A CA 1
ATOM 941 C C . VAL A 1 123 ? -1.258 4.089 8.266 1.00 86.75 123 VAL A C 1
ATOM 943 O O . VAL A 1 123 ? -0.332 3.302 8.480 1.00 86.75 123 VAL A O 1
ATOM 946 N N . THR A 1 124 ? -1.076 5.228 7.610 1.00 84.88 124 THR A N 1
ATOM 947 C CA . THR A 1 124 ? 0.222 5.735 7.170 1.00 84.88 124 THR A CA 1
ATOM 948 C C . THR A 1 124 ? 1.002 6.269 8.380 1.00 84.88 124 THR A C 1
ATOM 950 O O . THR A 1 124 ? 0.480 7.107 9.122 1.00 84.88 124 THR A O 1
ATOM 953 N N . PRO A 1 125 ? 2.273 5.867 8.589 1.00 82.12 125 PRO A N 1
ATOM 954 C CA . PRO A 1 125 ? 3.032 6.230 9.794 1.00 82.12 125 PRO A CA 1
ATOM 955 C C . PRO A 1 125 ? 3.135 7.730 10.081 1.00 82.12 125 PRO A C 1
ATOM 957 O O . PRO A 1 125 ? 3.168 8.114 11.247 1.00 82.12 125 PRO A O 1
ATOM 960 N N . ALA A 1 126 ? 3.099 8.561 9.034 1.00 81.69 126 ALA A N 1
ATOM 961 C CA . ALA A 1 126 ? 3.091 10.022 9.121 1.00 81.69 126 ALA A CA 1
ATOM 962 C C . ALA A 1 126 ? 1.997 10.589 10.043 1.00 81.69 126 ALA A C 1
ATOM 964 O O . ALA A 1 126 ? 2.178 11.629 10.667 1.00 81.69 126 ALA A O 1
ATOM 965 N N . PHE A 1 127 ? 0.852 9.906 10.126 1.00 81.00 127 PHE A N 1
ATOM 966 C CA . PHE A 1 127 ? -0.324 10.365 10.870 1.00 81.00 127 PHE A CA 1
ATOM 967 C C . PHE A 1 127 ? -0.515 9.607 12.178 1.00 81.00 127 PHE A C 1
ATOM 969 O O . PHE A 1 127 ? -1.559 9.720 12.811 1.00 81.00 127 PHE A O 1
ATOM 976 N N . ARG A 1 128 ? 0.468 8.812 12.603 1.00 79.19 128 ARG A N 1
ATOM 977 C CA . ARG A 1 128 ? 0.455 8.147 13.908 1.00 79.19 128 ARG A CA 1
ATOM 978 C C . ARG A 1 128 ? 1.045 9.046 14.991 1.00 79.19 128 ARG A C 1
ATOM 980 O O . ARG A 1 128 ? 0.460 9.167 16.067 1.00 79.19 128 ARG A O 1
ATOM 987 N N . ALA A 1 129 ? 2.172 9.695 14.699 1.00 67.94 129 ALA A N 1
ATOM 988 C CA . ALA A 1 129 ? 2.938 10.472 15.673 1.00 67.94 129 ALA A CA 1
ATOM 989 C C . ALA A 1 129 ? 2.156 11.664 16.265 1.00 67.94 129 ALA A C 1
ATOM 991 O O . ALA A 1 129 ? 2.313 11.989 17.444 1.00 67.94 129 ALA A O 1
ATOM 992 N N . GLY A 1 130 ? 1.222 12.245 15.500 1.00 64.56 130 GLY A N 1
ATOM 993 C CA . GLY A 1 130 ? 0.334 13.322 15.961 1.00 64.56 130 GLY A CA 1
ATOM 994 C C . GLY A 1 130 ? -0.618 12.930 17.105 1.00 64.56 130 GLY A C 1
ATOM 995 O O . GLY A 1 130 ? -1.158 13.795 17.806 1.00 64.56 130 GLY A O 1
ATOM 996 N N . PHE A 1 131 ? -0.796 11.631 17.366 1.00 72.44 131 PHE A N 1
ATOM 997 C CA . PHE A 1 131 ? -1.728 11.121 18.366 1.00 72.44 131 PHE A CA 1
ATOM 998 C C . PHE A 1 131 ? -0.984 10.494 19.542 1.00 72.44 131 PHE A C 1
ATOM 1000 O O . PHE A 1 131 ? -0.704 9.300 19.567 1.00 72.44 131 PHE A O 1
ATOM 1007 N N . SER A 1 132 ? -0.747 11.280 20.596 1.00 64.25 132 SER A N 1
ATOM 1008 C CA . SER A 1 132 ? -0.131 10.771 21.831 1.00 64.25 132 SER A CA 1
ATOM 1009 C C . SER A 1 132 ? -0.835 9.558 22.472 1.00 64.25 132 SER A C 1
ATOM 1011 O O . SER A 1 132 ? -0.141 8.771 23.116 1.00 64.25 132 SER A O 1
ATOM 1013 N N . PRO A 1 133 ? -2.161 9.330 22.319 1.00 66.81 133 PRO A N 1
ATOM 1014 C CA . PRO A 1 133 ? -2.779 8.065 22.723 1.00 66.81 133 PRO A CA 1
ATOM 1015 C C . PRO A 1 133 ? -2.251 6.825 21.998 1.00 66.81 133 PRO A C 1
ATOM 1017 O O . PRO A 1 133 ? -2.357 5.729 22.534 1.00 66.81 133 PRO A O 1
ATOM 1020 N N . LEU A 1 134 ? -1.685 6.994 20.803 1.00 71.62 134 LEU A N 1
ATOM 1021 C CA . LEU A 1 134 ? -1.173 5.911 19.968 1.00 71.62 134 LEU A CA 1
ATOM 1022 C C . LEU A 1 134 ? 0.303 5.604 20.210 1.00 71.62 134 LEU A C 1
ATOM 1024 O O . LEU A 1 134 ? 0.765 4.557 19.771 1.00 71.62 134 LEU A O 1
ATOM 1028 N N . ALA A 1 135 ? 1.023 6.453 20.947 1.00 69.38 135 ALA A N 1
ATOM 1029 C CA . ALA A 1 135 ? 2.431 6.227 21.276 1.00 69.38 135 ALA A CA 1
ATOM 1030 C C . ALA A 1 135 ? 2.665 4.920 22.063 1.00 69.38 135 ALA A C 1
ATOM 1032 O O . ALA A 1 135 ? 3.750 4.354 22.011 1.00 69.38 135 ALA A O 1
ATOM 1033 N N . GLU A 1 136 ? 1.648 4.429 22.777 1.00 69.50 136 GLU A N 1
ATOM 1034 C CA . GLU A 1 136 ? 1.699 3.164 23.526 1.00 69.50 136 GLU A CA 1
ATOM 1035 C C . GLU A 1 136 ? 1.286 1.944 22.683 1.00 69.50 136 GLU A C 1
ATOM 1037 O O . GLU A 1 136 ? 1.483 0.805 23.107 1.00 69.50 136 GLU A O 1
ATOM 1042 N N . ALA A 1 137 ? 0.707 2.149 21.495 1.00 79.25 137 ALA A N 1
ATOM 1043 C CA . ALA A 1 137 ? 0.355 1.046 20.610 1.00 79.25 137 ALA A CA 1
ATOM 1044 C C . ALA A 1 137 ? 1.623 0.425 20.009 1.00 79.25 137 ALA A C 1
ATOM 1046 O O . ALA A 1 137 ? 2.588 1.123 19.714 1.00 79.25 137 ALA A O 1
ATOM 1047 N N . ILE A 1 138 ? 1.611 -0.882 19.781 1.00 85.31 138 ILE A N 1
ATOM 1048 C CA . ILE A 1 138 ? 2.753 -1.605 19.214 1.00 85.31 138 ILE A CA 1
ATOM 1049 C C . ILE A 1 138 ? 2.561 -1.691 17.698 1.00 85.31 138 ILE A C 1
ATOM 1051 O O . ILE A 1 138 ? 1.490 -2.087 17.237 1.00 85.31 138 ILE A O 1
ATOM 1055 N N . ILE A 1 139 ? 3.580 -1.307 16.925 1.00 85.50 139 ILE A N 1
ATOM 1056 C CA . ILE A 1 139 ? 3.597 -1.539 15.476 1.00 85.50 139 ILE A CA 1
ATOM 1057 C C . ILE A 1 139 ? 3.917 -3.013 15.262 1.00 85.50 139 ILE A C 1
ATOM 1059 O O . ILE A 1 139 ? 4.938 -3.494 15.732 1.00 85.50 139 ILE A O 1
ATOM 1063 N N . VAL A 1 140 ? 3.019 -3.721 14.580 1.00 89.62 140 VAL A N 1
ATOM 1064 C CA . VAL A 1 140 ? 3.157 -5.162 14.324 1.00 89.62 140 VAL A CA 1
ATOM 1065 C C . VAL A 1 140 ? 3.347 -5.497 12.845 1.00 89.62 140 VAL A C 1
ATOM 1067 O O . VAL A 1 140 ? 3.548 -6.655 12.495 1.00 89.62 140 VAL A O 1
ATOM 1070 N N . SER A 1 141 ? 3.281 -4.498 11.961 1.00 87.69 141 SER A N 1
ATOM 1071 C CA . SER A 1 141 ? 3.329 -4.686 10.504 1.00 87.69 141 SER A CA 1
ATOM 1072 C C . SER A 1 141 ? 4.679 -5.199 9.995 1.00 87.69 141 SER A C 1
ATOM 1074 O O . SER A 1 141 ? 4.757 -5.728 8.885 1.00 87.69 141 SER A O 1
ATOM 1076 N N . ASP A 1 142 ? 5.742 -5.033 10.783 1.00 88.50 142 ASP A N 1
ATOM 1077 C CA . ASP A 1 142 ? 7.078 -5.546 10.500 1.00 88.50 142 ASP A CA 1
ATOM 1078 C C . ASP A 1 142 ? 7.490 -6.743 11.366 1.00 88.50 142 ASP A C 1
ATOM 1080 O O . ASP A 1 142 ? 8.616 -7.233 11.221 1.00 88.50 142 ASP A O 1
ATOM 1084 N N . GLU A 1 143 ? 6.582 -7.261 12.194 1.00 92.12 143 GLU A N 1
ATOM 1085 C CA . GLU A 1 143 ? 6.813 -8.464 12.987 1.00 92.12 143 GLU A CA 1
ATOM 1086 C C . GLU A 1 143 ? 6.741 -9.709 12.105 1.00 92.12 143 GLU A C 1
ATOM 1088 O O . GLU A 1 143 ? 5.811 -9.914 11.317 1.00 92.12 143 GLU A O 1
ATOM 1093 N N . ARG A 1 144 ? 7.749 -10.572 12.235 1.00 92.94 144 ARG A N 1
ATOM 1094 C CA . ARG A 1 144 ? 7.914 -11.739 11.363 1.00 92.94 144 ARG A CA 1
ATOM 1095 C C . ARG A 1 144 ? 6.772 -12.736 11.534 1.00 92.94 144 ARG A C 1
ATOM 1097 O O . ARG A 1 144 ? 6.262 -13.271 10.552 1.00 92.94 144 ARG A O 1
ATOM 1104 N N . GLU A 1 145 ? 6.366 -12.973 12.774 1.00 93.69 145 GLU A N 1
ATOM 1105 C CA . GLU A 1 145 ? 5.321 -13.920 13.166 1.00 93.69 145 GLU A CA 1
ATOM 1106 C C . GLU A 1 145 ? 3.936 -13.482 12.682 1.00 93.69 145 GLU A C 1
ATOM 1108 O O . GLU A 1 145 ? 3.050 -14.316 12.501 1.00 93.69 145 GLU A O 1
ATOM 1113 N N . LEU A 1 146 ? 3.759 -12.180 12.456 1.00 93.56 146 LEU A N 1
ATOM 1114 C CA . LEU A 1 146 ? 2.508 -11.581 12.013 1.00 93.56 146 LEU A CA 1
ATOM 1115 C C . LEU A 1 146 ? 2.538 -11.178 10.540 1.00 93.56 146 LEU A C 1
ATOM 1117 O O . LEU A 1 146 ? 1.582 -10.580 10.069 1.00 93.56 146 LEU A O 1
ATOM 1121 N N . HIS A 1 147 ? 3.570 -11.552 9.778 1.00 93.44 147 HIS A N 1
ATOM 1122 C CA . HIS A 1 147 ? 3.727 -11.117 8.390 1.00 93.44 147 HIS A CA 1
ATOM 1123 C C . HIS A 1 147 ? 2.469 -11.331 7.533 1.00 93.44 147 HIS A C 1
ATOM 1125 O O . HIS A 1 147 ? 2.062 -10.430 6.804 1.00 93.44 147 HIS A O 1
ATOM 1131 N N . GLY A 1 148 ? 1.813 -12.488 7.676 1.00 93.50 148 GLY A N 1
ATOM 1132 C CA . GLY A 1 148 ? 0.608 -12.845 6.923 1.00 93.50 148 GLY A CA 1
ATOM 1133 C C . GLY A 1 148 ? -0.608 -11.941 7.159 1.00 93.50 148 GLY A C 1
ATOM 1134 O O . GLY A 1 148 ? -1.547 -12.007 6.379 1.00 93.50 148 GLY A O 1
ATOM 1135 N N . ILE A 1 149 ? -0.619 -11.061 8.169 1.00 91.94 149 ILE A N 1
ATOM 1136 C CA . ILE A 1 149 ? -1.725 -10.096 8.330 1.00 91.94 149 ILE A CA 1
ATOM 1137 C C . ILE A 1 149 ? -1.721 -9.023 7.231 1.00 91.94 149 ILE A C 1
ATOM 1139 O O . ILE A 1 149 ? -2.741 -8.380 6.999 1.00 91.94 149 ILE A O 1
ATOM 1143 N N . CYS A 1 150 ? -0.584 -8.822 6.555 1.00 91.81 150 CYS A N 1
ATOM 1144 C CA . CYS A 1 150 ? -0.398 -7.762 5.565 1.00 91.81 150 CYS A CA 1
ATOM 1145 C C . CYS A 1 150 ? -0.854 -8.150 4.146 1.00 91.81 150 CYS A C 1
ATOM 1147 O O . CYS A 1 150 ? -0.786 -7.322 3.237 1.00 91.81 150 CYS A O 1
ATOM 1149 N N . GLY A 1 151 ? -1.279 -9.393 3.909 1.00 94.69 151 GLY A N 1
ATOM 1150 C CA . GLY A 1 151 ? -1.675 -9.853 2.579 1.00 94.69 151 GLY A CA 1
ATOM 1151 C C . GLY A 1 151 ? -1.917 -11.355 2.510 1.00 94.69 151 GLY A C 1
ATOM 1152 O O . GLY A 1 151 ? -1.843 -12.046 3.516 1.00 94.69 151 GLY A O 1
ATOM 1153 N N . PHE A 1 152 ? -2.189 -11.875 1.313 1.00 97.50 152 PHE A N 1
ATOM 1154 C CA . PHE A 1 152 ? -2.398 -13.315 1.134 1.00 97.50 152 PHE A CA 1
ATOM 1155 C C . PHE A 1 152 ? -1.112 -14.035 0.771 1.00 97.50 152 PHE A C 1
ATOM 1157 O O . PHE A 1 152 ? -0.344 -13.568 -0.062 1.00 97.50 152 PHE A O 1
ATOM 1164 N N . THR A 1 153 ? -0.914 -15.216 1.331 1.00 96.69 153 THR A N 1
ATOM 1165 C CA . THR A 1 153 ? 0.091 -16.170 0.867 1.00 96.69 153 THR A CA 1
ATOM 1166 C C . THR A 1 153 ? -0.339 -16.818 -0.450 1.00 96.69 153 THR A C 1
ATOM 1168 O O . THR A 1 153 ? -1.520 -16.860 -0.802 1.00 96.69 153 THR A O 1
ATOM 1171 N N . GLU A 1 154 ? 0.612 -17.397 -1.181 1.00 95.69 154 GLU A N 1
ATOM 1172 C CA . GLU A 1 154 ? 0.303 -18.107 -2.428 1.00 95.69 154 GLU A CA 1
ATOM 1173 C C . GLU A 1 154 ? -0.678 -19.273 -2.234 1.00 95.69 154 GLU A C 1
ATOM 1175 O O . GLU A 1 154 ? -1.554 -19.489 -3.069 1.00 95.69 154 GLU A O 1
ATOM 1180 N N . ASN A 1 155 ? -0.574 -19.987 -1.110 1.00 95.31 155 ASN A N 1
ATOM 1181 C CA . ASN A 1 155 ? -1.475 -21.092 -0.780 1.00 95.31 155 ASN A CA 1
ATOM 1182 C C . ASN A 1 155 ? -2.913 -20.608 -0.549 1.00 95.31 155 ASN A C 1
ATOM 1184 O O . ASN A 1 155 ? -3.863 -21.262 -0.984 1.00 95.31 155 ASN A O 1
ATOM 1188 N N . GLU A 1 156 ? -3.089 -19.454 0.097 1.00 97.31 156 GLU A N 1
ATOM 1189 C CA . GLU A 1 156 ? -4.409 -18.839 0.268 1.00 97.31 156 GLU A CA 1
ATOM 1190 C C . GLU A 1 156 ? -4.976 -18.389 -1.078 1.00 97.31 156 GLU A C 1
ATOM 1192 O O . GLU A 1 156 ? -6.128 -18.692 -1.378 1.00 97.31 156 GLU A O 1
ATOM 1197 N N . VAL A 1 157 ? -4.165 -17.762 -1.939 1.00 97.25 157 VAL A N 1
ATOM 1198 C CA . VAL A 1 157 ? -4.594 -17.392 -3.299 1.00 97.25 157 VAL A CA 1
ATOM 1199 C C . VAL A 1 157 ? -4.987 -18.630 -4.110 1.00 97.25 157 VAL A C 1
ATOM 1201 O O . VAL A 1 157 ? -6.054 -18.624 -4.725 1.00 97.25 157 VAL A O 1
ATOM 1204 N N . LYS A 1 158 ? -4.196 -19.713 -4.063 1.00 96.31 158 LYS A N 1
ATOM 1205 C CA . LYS A 1 158 ? -4.530 -20.996 -4.709 1.00 96.31 158 LYS A CA 1
ATOM 1206 C C . LYS A 1 158 ? -5.871 -21.529 -4.218 1.00 96.31 158 LYS A C 1
ATOM 1208 O O . LYS A 1 158 ? -6.730 -21.873 -5.027 1.00 96.31 158 LYS A O 1
ATOM 1213 N N . THR A 1 159 ? -6.079 -21.508 -2.904 1.00 96.31 159 THR A N 1
ATOM 1214 C CA . THR A 1 159 ? -7.330 -21.945 -2.275 1.00 96.31 159 THR A CA 1
ATOM 1215 C C . THR A 1 159 ? -8.514 -21.098 -2.747 1.00 96.31 159 THR A C 1
ATOM 1217 O O . THR A 1 159 ? -9.541 -21.653 -3.134 1.00 96.31 159 THR A O 1
ATOM 1220 N N . ILE A 1 160 ? -8.383 -19.768 -2.773 1.00 96.00 160 ILE A N 1
ATOM 1221 C CA . ILE A 1 160 ? -9.446 -18.861 -3.230 1.00 96.00 160 ILE A CA 1
ATOM 1222 C C . ILE A 1 160 ? -9.785 -19.130 -4.699 1.00 96.00 160 ILE A C 1
ATOM 1224 O O . ILE A 1 160 ? -10.961 -19.257 -5.029 1.00 96.00 160 ILE A O 1
ATOM 1228 N N . VAL A 1 161 ? -8.781 -19.254 -5.573 1.00 95.69 161 VAL A N 1
ATOM 1229 C CA . VAL A 1 161 ? -8.967 -19.529 -7.008 1.00 95.69 161 VAL A CA 1
ATOM 1230 C C . VAL A 1 161 ? -9.727 -20.840 -7.218 1.00 95.69 161 VAL A C 1
ATOM 1232 O O . VAL A 1 161 ? -10.765 -20.834 -7.877 1.00 95.69 161 VAL A O 1
ATOM 1235 N N . GLN A 1 162 ? -9.277 -21.933 -6.597 1.00 95.00 162 GLN A N 1
ATOM 1236 C CA . GLN A 1 162 ? -9.910 -23.251 -6.727 1.00 95.00 162 GLN A CA 1
ATOM 1237 C C . GLN A 1 162 ? -11.376 -23.237 -6.280 1.00 95.00 162 GLN A C 1
ATOM 1239 O O . GLN A 1 162 ? -12.255 -23.732 -6.981 1.00 95.00 162 GLN A O 1
ATOM 1244 N N . HIS A 1 163 ? -11.670 -22.632 -5.127 1.00 94.81 163 HIS A N 1
ATOM 1245 C CA . HIS A 1 163 ? -13.019 -22.679 -4.561 1.00 94.81 163 HIS A CA 1
ATOM 1246 C C . HIS A 1 163 ? -13.972 -21.673 -5.210 1.00 94.81 163 HIS A C 1
ATOM 1248 O O . HIS A 1 163 ? -15.137 -21.995 -5.448 1.00 94.81 163 HIS A O 1
ATOM 1254 N N . TYR A 1 164 ? -13.503 -20.457 -5.493 1.00 94.31 164 TYR A N 1
ATOM 1255 C CA . TYR A 1 164 ? -14.351 -19.395 -6.029 1.00 94.31 164 TYR A CA 1
ATOM 1256 C C . TYR A 1 164 ? -14.630 -19.581 -7.522 1.00 94.31 164 TYR A C 1
ATOM 1258 O O . TYR A 1 164 ? -15.769 -19.400 -7.950 1.00 94.31 164 TYR A O 1
ATOM 1266 N N . LEU A 1 165 ? -13.616 -19.972 -8.303 1.00 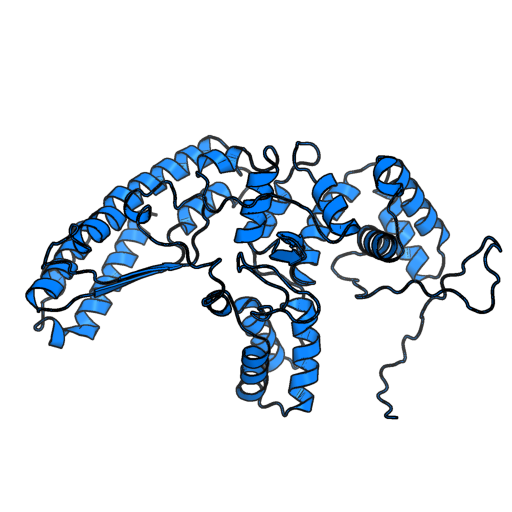93.06 165 LEU A N 1
ATOM 1267 C CA . LEU A 1 165 ? -13.758 -20.198 -9.746 1.00 93.06 165 LEU A CA 1
ATOM 1268 C C . LEU A 1 165 ? -14.156 -21.638 -10.092 1.00 93.06 165 LEU A C 1
ATOM 1270 O O . LEU A 1 165 ? -14.542 -21.896 -11.225 1.00 93.06 165 LEU A O 1
ATOM 1274 N N . ARG A 1 166 ? -14.136 -22.558 -9.114 1.00 92.06 166 ARG A N 1
ATOM 1275 C CA . ARG A 1 166 ? -14.390 -23.999 -9.310 1.00 92.06 166 ARG A CA 1
ATOM 1276 C C . ARG A 1 166 ? -13.411 -24.644 -10.297 1.00 92.06 166 ARG A C 1
ATOM 1278 O O . ARG A 1 166 ? -13.772 -25.585 -10.999 1.00 92.06 166 ARG A O 1
ATOM 1285 N N . GLU A 1 167 ? -12.190 -24.123 -10.333 1.00 89.44 167 GLU A N 1
ATOM 1286 C CA . GLU A 1 167 ? -11.098 -24.658 -11.139 1.00 89.44 167 GLU A CA 1
ATOM 1287 C C . GLU A 1 167 ? -10.486 -25.881 -10.457 1.00 89.44 167 GLU A C 1
ATOM 1289 O O . GLU A 1 167 ? -10.393 -25.951 -9.226 1.00 89.44 167 GLU A O 1
ATOM 1294 N N . ASP A 1 168 ? -10.040 -26.838 -11.266 1.00 89.56 168 ASP A N 1
ATOM 1295 C CA . ASP A 1 168 ? -9.203 -27.925 -10.777 1.00 89.56 168 ASP A CA 1
ATOM 1296 C C . ASP A 1 168 ? -7.768 -27.436 -10.509 1.00 89.56 168 ASP A C 1
ATOM 1298 O O . ASP A 1 168 ? -7.448 -26.246 -10.594 1.00 89.56 168 ASP A O 1
ATOM 1302 N N . GLU A 1 169 ? -6.879 -28.350 -10.126 1.00 86.38 169 GLU A N 1
ATOM 1303 C CA . GLU A 1 169 ? -5.497 -27.986 -9.827 1.00 86.38 169 GLU A CA 1
ATOM 1304 C C . GLU A 1 169 ? -4.763 -27.380 -11.035 1.00 86.38 169 GLU A C 1
ATOM 1306 O O . GLU A 1 169 ? -4.059 -26.384 -10.872 1.00 86.38 169 GLU A O 1
ATOM 1311 N N . GLN A 1 170 ? -4.975 -27.910 -12.242 1.00 86.75 170 GLN A N 1
ATOM 1312 C CA . GLN A 1 170 ? -4.298 -27.423 -13.446 1.00 86.75 170 GLN A CA 1
ATOM 1313 C C . GLN A 1 170 ? -4.832 -26.055 -13.888 1.00 86.75 170 GLN A C 1
ATOM 1315 O O . GLN A 1 170 ? -4.042 -25.170 -14.228 1.00 86.75 170 GLN A O 1
ATOM 1320 N N . GLY A 1 171 ? -6.154 -25.860 -13.852 1.00 86.00 171 GLY A N 1
ATOM 1321 C CA . GLY A 1 171 ? -6.790 -24.576 -14.153 1.0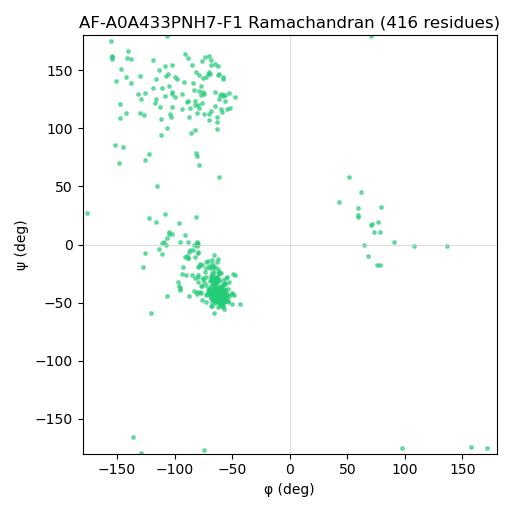0 86.00 171 GLY A CA 1
ATOM 1322 C C . GLY A 1 171 ? -6.346 -23.483 -13.181 1.00 86.00 171 GLY A C 1
ATOM 1323 O O . GLY A 1 171 ? -5.967 -22.381 -13.594 1.00 86.00 171 GLY A O 1
ATOM 1324 N N . ALA A 1 172 ? -6.281 -23.814 -11.888 1.00 89.88 172 ALA A N 1
ATOM 1325 C CA . ALA A 1 172 ? -5.801 -22.897 -10.864 1.00 89.88 172 ALA A CA 1
ATOM 1326 C C . ALA A 1 172 ? -4.324 -22.526 -11.061 1.00 89.88 172 ALA A C 1
ATOM 1328 O O . ALA A 1 172 ? -3.977 -21.349 -10.958 1.00 89.88 172 ALA A O 1
ATOM 1329 N N . ASP A 1 173 ? -3.456 -23.489 -11.385 1.00 90.25 173 ASP A N 1
ATOM 1330 C CA . ASP A 1 173 ? -2.018 -23.249 -11.544 1.00 90.25 173 ASP A CA 1
ATOM 1331 C C . ASP A 1 173 ? -1.709 -22.236 -12.665 1.00 90.25 173 ASP A C 1
ATOM 1333 O O . ASP A 1 173 ? -0.825 -21.389 -12.501 1.00 90.25 173 ASP A O 1
ATOM 1337 N N . GLY A 1 174 ? -2.466 -22.245 -13.770 1.00 87.81 174 GLY A N 1
ATOM 1338 C CA . GLY A 1 174 ? -2.323 -21.256 -14.848 1.00 87.81 174 GLY A CA 1
ATOM 1339 C C . GLY A 1 174 ? -2.687 -19.828 -14.414 1.00 87.81 174 GLY A C 1
ATOM 1340 O O . GLY A 1 174 ? -1.976 -18.862 -14.722 1.00 87.81 174 GLY A O 1
ATOM 1341 N N . ILE A 1 175 ? -3.763 -19.689 -13.637 1.00 91.19 175 ILE A N 1
ATOM 1342 C CA . ILE A 1 175 ? -4.201 -18.406 -13.072 1.00 91.19 175 ILE A CA 1
ATOM 1343 C C . ILE A 1 175 ? -3.179 -17.904 -12.045 1.00 91.19 175 ILE A C 1
ATOM 1345 O O . ILE A 1 175 ? -2.733 -16.756 -12.114 1.00 91.19 175 ILE A O 1
ATOM 1349 N N . ILE A 1 176 ? -2.746 -18.776 -11.134 1.00 93.50 176 ILE A N 1
ATOM 1350 C CA . ILE A 1 176 ? -1.766 -18.452 -10.091 1.00 93.50 176 ILE A CA 1
ATOM 1351 C C . ILE A 1 176 ? -0.428 -18.065 -10.711 1.00 93.50 176 ILE A C 1
ATOM 1353 O O . ILE A 1 176 ? 0.175 -17.095 -10.266 1.00 93.50 176 ILE A O 1
ATOM 1357 N N . HIS A 1 177 ? 0.031 -18.753 -11.762 1.00 90.88 177 HIS A N 1
ATOM 1358 C CA . HIS A 1 177 ? 1.265 -18.386 -12.461 1.00 90.88 177 HIS A CA 1
ATOM 1359 C C . HIS A 1 177 ? 1.237 -16.928 -12.934 1.00 90.88 177 HIS A C 1
ATOM 1361 O O . HIS A 1 177 ? 2.217 -16.197 -12.773 1.00 90.88 177 HIS A O 1
ATOM 1367 N N . THR A 1 178 ? 0.095 -16.498 -13.474 1.00 89.56 178 THR A N 1
ATOM 1368 C CA . THR A 1 178 ? -0.125 -15.116 -13.905 1.00 89.56 178 THR A CA 1
ATOM 1369 C C . THR A 1 178 ? -0.146 -14.172 -12.703 1.00 89.56 178 THR A C 1
ATOM 1371 O O . THR A 1 178 ? 0.633 -13.222 -12.642 1.00 89.56 178 THR A O 1
ATOM 1374 N N . MET A 1 179 ? -0.976 -14.462 -11.698 1.00 92.75 179 MET A N 1
ATOM 1375 C CA . MET A 1 179 ? -1.125 -13.627 -10.501 1.00 92.75 179 MET A CA 1
ATOM 1376 C C . MET A 1 179 ? 0.173 -13.491 -9.699 1.00 92.75 179 MET A C 1
ATOM 1378 O O . MET A 1 179 ? 0.417 -12.433 -9.122 1.00 92.75 179 MET A O 1
ATOM 1382 N N . ARG A 1 180 ? 1.035 -14.515 -9.698 1.00 94.19 180 ARG A N 1
ATOM 1383 C CA . ARG A 1 180 ? 2.336 -14.500 -9.021 1.00 94.19 180 ARG A CA 1
ATOM 1384 C C . ARG A 1 180 ? 3.219 -13.369 -9.534 1.00 94.19 180 ARG A C 1
ATOM 1386 O O . ARG A 1 180 ? 3.808 -12.652 -8.740 1.00 94.19 180 ARG A O 1
ATOM 1393 N N . LYS A 1 181 ? 3.286 -13.166 -10.851 1.00 90.12 181 LYS A N 1
ATOM 1394 C CA . LYS A 1 181 ? 4.101 -12.087 -11.441 1.00 90.12 181 LYS A CA 1
ATOM 1395 C C . LYS A 1 181 ? 3.485 -10.705 -11.207 1.00 90.12 181 LYS A C 1
ATOM 1397 O O . LYS A 1 181 ? 4.197 -9.718 -11.037 1.00 90.12 181 LYS A O 1
ATOM 1402 N N . LEU A 1 182 ? 2.156 -10.641 -11.224 1.00 90.06 182 LEU A N 1
ATOM 1403 C CA . LEU A 1 182 ? 1.410 -9.387 -11.168 1.00 90.06 182 LEU A CA 1
ATOM 1404 C C . LEU A 1 182 ? 1.276 -8.824 -9.756 1.00 90.06 182 LEU A C 1
ATOM 1406 O O . LEU A 1 182 ? 1.388 -7.617 -9.576 1.00 90.06 182 LEU A O 1
ATOM 1410 N N . TYR A 1 183 ? 1.001 -9.682 -8.773 1.00 94.12 183 TYR A N 1
ATOM 1411 C CA . TYR A 1 183 ? 0.478 -9.262 -7.472 1.00 94.12 183 TYR A CA 1
ATOM 1412 C C . TYR A 1 183 ? 1.281 -9.784 -6.277 1.00 94.12 183 TYR A C 1
ATOM 1414 O O . TYR A 1 183 ? 1.152 -9.202 -5.200 1.00 94.12 183 TYR A O 1
ATOM 1422 N N . ASN A 1 184 ? 2.094 -10.837 -6.441 1.00 95.50 184 ASN A N 1
ATOM 1423 C CA . ASN A 1 184 ? 2.965 -11.365 -5.382 1.00 95.50 184 ASN A CA 1
ATOM 1424 C C . ASN A 1 184 ? 4.293 -10.617 -5.327 1.00 95.50 184 ASN A C 1
ATOM 1426 O O . ASN A 1 184 ? 4.781 -10.157 -6.349 1.00 95.50 184 ASN A O 1
ATOM 1430 N N . GLY A 1 185 ? 4.935 -10.595 -4.167 1.00 95.00 185 GLY A N 1
ATOM 1431 C CA . GLY A 1 185 ? 6.300 -10.092 -4.029 1.00 95.00 185 GLY A CA 1
ATOM 1432 C C . GLY A 1 185 ? 6.516 -9.210 -2.815 1.00 95.00 185 GLY A C 1
ATOM 1433 O O . GLY A 1 185 ? 7.641 -8.769 -2.590 1.00 95.00 185 GLY A O 1
ATOM 1434 N N . TYR A 1 186 ? 5.465 -8.970 -2.033 1.00 95.88 186 TYR A N 1
ATOM 1435 C CA . TYR A 1 186 ? 5.530 -8.165 -0.827 1.00 95.88 186 TYR A CA 1
ATOM 1436 C C . TYR A 1 186 ? 6.165 -8.939 0.328 1.00 95.88 186 TYR A C 1
ATOM 1438 O O . TYR A 1 186 ? 5.844 -10.097 0.574 1.00 95.88 186 TYR A O 1
ATOM 1446 N N . TYR A 1 187 ? 7.054 -8.263 1.045 1.00 95.06 187 TYR A N 1
ATOM 1447 C CA . TYR A 1 187 ? 7.740 -8.717 2.242 1.00 95.06 187 TYR A CA 1
ATOM 1448 C C . TYR A 1 187 ? 7.978 -7.506 3.149 1.00 95.06 187 TYR A C 1
ATOM 1450 O O . TYR A 1 187 ? 8.790 -6.622 2.858 1.00 95.06 187 TYR A O 1
ATOM 1458 N N . PHE A 1 188 ? 7.238 -7.460 4.252 1.00 91.69 188 PHE A N 1
ATOM 1459 C CA . PHE A 1 188 ? 7.211 -6.331 5.178 1.00 91.69 188 PHE A CA 1
ATOM 1460 C C . PHE A 1 188 ? 7.846 -6.655 6.523 1.00 91.69 188 PHE A C 1
ATOM 1462 O O . PHE A 1 188 ? 8.066 -5.733 7.292 1.00 91.69 188 PHE A O 1
ATOM 1469 N N . ALA A 1 189 ? 8.198 -7.913 6.807 1.00 91.62 189 ALA A N 1
ATOM 1470 C CA . ALA A 1 189 ? 8.895 -8.261 8.042 1.00 91.62 189 ALA A CA 1
ATOM 1471 C C . ALA A 1 189 ? 10.274 -7.576 8.113 1.00 91.62 189 ALA A C 1
ATOM 1473 O O . ALA A 1 189 ? 10.921 -7.346 7.088 1.00 91.62 189 ALA A O 1
ATOM 1474 N N . SER A 1 190 ? 10.718 -7.192 9.310 1.00 88.81 190 SER A N 1
ATOM 1475 C CA . SER A 1 190 ? 12.031 -6.558 9.536 1.00 88.81 190 SER A CA 1
ATOM 1476 C C . SER A 1 190 ? 13.182 -7.567 9.543 1.00 88.81 190 SER A C 1
ATOM 1478 O O . SER A 1 190 ? 14.334 -7.193 9.329 1.00 88.81 190 SER A O 1
ATOM 1480 N N . SER A 1 191 ? 12.862 -8.849 9.736 1.00 87.06 191 SER A N 1
ATOM 1481 C CA . SER A 1 191 ? 13.800 -9.968 9.658 1.00 87.06 191 SER A CA 1
ATOM 1482 C C . SER A 1 191 ? 14.420 -10.130 8.269 1.00 87.06 191 SER A C 1
ATOM 1484 O O . SER A 1 191 ? 13.784 -9.817 7.260 1.00 87.06 191 SER A O 1
ATOM 1486 N N . ASP A 1 192 ? 15.623 -10.707 8.217 1.00 83.69 192 ASP A N 1
ATOM 1487 C CA . ASP A 1 192 ? 16.352 -10.946 6.971 1.00 83.69 192 ASP A CA 1
ATOM 1488 C C . ASP A 1 192 ? 15.515 -11.708 5.936 1.00 83.69 192 ASP A C 1
ATOM 1490 O O . ASP A 1 192 ? 14.928 -12.754 6.213 1.00 83.69 192 ASP A O 1
ATOM 1494 N N . TYR A 1 193 ? 15.496 -11.180 4.713 1.00 86.50 193 TYR A N 1
ATOM 1495 C CA . TYR A 1 193 ? 14.876 -11.826 3.565 1.00 86.50 193 TYR A CA 1
ATOM 1496 C C . TYR A 1 193 ? 15.875 -12.757 2.871 1.00 86.50 193 TYR A C 1
ATOM 1498 O O . TYR A 1 193 ? 16.939 -12.316 2.419 1.00 86.50 193 TYR A O 1
ATOM 1506 N N . ASN A 1 194 ? 15.507 -14.033 2.746 1.00 86.62 194 ASN A N 1
ATOM 1507 C CA . ASN A 1 194 ? 16.241 -15.028 1.971 1.00 86.62 194 ASN A CA 1
ATOM 1508 C C . ASN A 1 194 ? 15.536 -15.264 0.630 1.00 86.62 194 ASN A C 1
ATOM 1510 O O . ASN A 1 194 ? 14.402 -15.719 0.584 1.00 86.62 194 ASN A O 1
ATOM 1514 N N . GLU A 1 195 ? 16.224 -14.972 -0.468 1.00 84.25 195 GLU A N 1
ATOM 1515 C CA . GLU A 1 195 ? 15.664 -15.092 -1.816 1.00 84.25 195 GLU A CA 1
ATOM 1516 C C . GLU A 1 195 ? 15.493 -16.545 -2.278 1.00 84.25 195 GLU A C 1
ATOM 1518 O O . GLU A 1 195 ? 14.610 -16.830 -3.079 1.00 84.25 195 GLU A O 1
ATOM 1523 N N . SER A 1 196 ? 16.315 -17.468 -1.769 1.00 85.50 196 SER A N 1
ATOM 1524 C CA . SER A 1 196 ? 16.232 -18.891 -2.127 1.00 85.50 196 SER A CA 1
ATOM 1525 C C . SER A 1 196 ? 15.121 -19.629 -1.379 1.00 85.50 196 SER A C 1
ATOM 1527 O O . SER A 1 196 ? 14.617 -20.630 -1.878 1.00 85.50 196 SER A O 1
ATOM 1529 N N . ASP A 1 197 ? 14.756 -19.146 -0.191 1.00 86.88 197 ASP A N 1
ATOM 1530 C CA . ASP A 1 197 ? 13.670 -19.682 0.633 1.00 86.88 197 ASP A CA 1
ATOM 1531 C C . ASP A 1 197 ? 13.079 -18.551 1.494 1.00 86.88 197 ASP A C 1
ATOM 1533 O O . ASP A 1 197 ? 13.538 -18.314 2.619 1.00 86.88 197 ASP A O 1
ATOM 1537 N N . PRO A 1 198 ? 12.124 -17.779 0.950 1.00 84.44 198 PRO A N 1
ATOM 1538 C CA . PRO A 1 198 ? 11.541 -16.651 1.659 1.00 84.44 198 PRO A CA 1
ATOM 1539 C C . PRO A 1 198 ? 10.664 -17.153 2.810 1.00 84.44 198 PRO A C 1
ATOM 1541 O O . PRO A 1 198 ? 9.575 -17.680 2.590 1.00 84.44 198 PRO A O 1
ATOM 1544 N N . GLN A 1 199 ? 11.150 -16.978 4.044 1.00 88.69 199 GLN A N 1
ATOM 1545 C CA . GLN A 1 199 ? 10.425 -17.320 5.270 1.00 88.69 199 GLN A CA 1
ATOM 1546 C C . GLN A 1 199 ? 10.364 -16.126 6.232 1.00 88.69 199 GLN A C 1
ATOM 1548 O O . GLN A 1 199 ? 11.382 -15.800 6.860 1.00 88.69 199 GLN A O 1
ATOM 1553 N N . PRO A 1 200 ? 9.183 -15.526 6.457 1.00 92.62 200 PRO A N 1
ATOM 1554 C CA . PRO A 1 200 ? 7.856 -15.937 5.973 1.00 92.62 200 PRO A CA 1
ATOM 1555 C C . PRO A 1 200 ? 7.666 -15.743 4.450 1.00 92.62 200 PRO A C 1
ATOM 1557 O O . PRO A 1 200 ? 8.448 -15.018 3.830 1.00 92.62 200 PRO A O 1
ATOM 1560 N N . PRO A 1 201 ? 6.667 -16.406 3.830 1.00 94.31 201 PRO A N 1
ATOM 1561 C CA . PRO A 1 201 ? 6.462 -16.357 2.384 1.00 94.31 201 PRO A CA 1
ATOM 1562 C C . PRO A 1 201 ? 6.097 -14.953 1.901 1.00 94.31 201 PRO A C 1
ATOM 1564 O O . PRO A 1 201 ? 5.525 -14.158 2.642 1.00 94.31 201 PRO A O 1
ATOM 1567 N N . LEU A 1 202 ? 6.378 -14.688 0.624 1.00 96.00 202 LEU A N 1
ATOM 1568 C CA . LEU A 1 202 ? 5.936 -13.471 -0.053 1.00 96.00 202 LEU A CA 1
ATOM 1569 C C . LEU A 1 202 ? 4.407 -13.387 -0.096 1.00 96.00 202 LEU A C 1
ATOM 1571 O O . LEU A 1 202 ? 3.717 -14.404 -0.234 1.00 96.00 202 LEU A O 1
ATOM 1575 N N . LEU A 1 203 ? 3.905 -12.157 -0.017 1.00 97.06 203 LEU A N 1
ATOM 1576 C CA . LEU A 1 203 ? 2.479 -11.872 0.015 1.00 97.06 203 LEU A CA 1
ATOM 1577 C C . LEU A 1 203 ? 1.982 -11.236 -1.278 1.00 97.06 203 LEU A C 1
ATOM 1579 O O . LEU A 1 203 ? 2.701 -10.521 -1.984 1.00 97.06 203 LEU A O 1
ATOM 1583 N N . TYR A 1 204 ? 0.700 -11.469 -1.522 1.00 97.00 204 TYR A N 1
ATOM 1584 C CA . TYR A 1 204 ? -0.120 -10.878 -2.560 1.00 97.00 204 TYR A CA 1
ATOM 1585 C C . TYR A 1 204 ? -0.954 -9.739 -1.976 1.00 97.00 204 TYR A C 1
ATOM 1587 O O . TYR A 1 204 ? -1.472 -9.856 -0.864 1.00 97.00 204 TYR A O 1
ATOM 1595 N N . ASN A 1 205 ? -1.168 -8.680 -2.760 1.00 92.75 205 ASN A N 1
ATOM 1596 C CA . ASN A 1 205 ? -2.145 -7.643 -2.422 1.00 92.75 205 ASN A CA 1
ATOM 1597 C C . ASN A 1 205 ? -3.585 -8.216 -2.506 1.00 92.75 205 ASN A C 1
ATOM 1599 O O . ASN A 1 205 ? -4.029 -8.547 -3.614 1.00 92.75 205 ASN A O 1
ATOM 1603 N N . PRO A 1 206 ? -4.343 -8.302 -1.391 1.00 92.62 206 PRO A N 1
ATOM 1604 C CA . PRO A 1 206 ? -5.674 -8.921 -1.373 1.00 92.62 206 PRO A CA 1
ATOM 1605 C C . PRO A 1 206 ? -6.692 -8.261 -2.308 1.00 92.62 206 PRO A C 1
ATOM 1607 O O . PRO A 1 206 ? -7.484 -8.944 -2.960 1.00 92.62 206 PRO A O 1
ATOM 1610 N N . HIS A 1 207 ? -6.664 -6.931 -2.416 1.00 90.75 207 HIS A N 1
ATOM 1611 C CA . HIS A 1 207 ? -7.602 -6.191 -3.255 1.00 90.75 207 HIS A CA 1
ATOM 1612 C C . HIS A 1 207 ? -7.375 -6.509 -4.739 1.00 90.75 207 HIS A C 1
ATOM 1614 O O . HIS A 1 207 ? -8.330 -6.802 -5.463 1.00 90.75 207 HIS A O 1
ATOM 1620 N N . LEU A 1 208 ? -6.117 -6.537 -5.191 1.00 91.56 208 LEU A N 1
ATOM 1621 C CA . LEU A 1 208 ? -5.793 -6.892 -6.576 1.00 91.56 208 LEU A CA 1
ATOM 1622 C C . LEU A 1 208 ? -6.149 -8.352 -6.892 1.00 91.56 208 LEU A C 1
ATOM 1624 O O . LEU A 1 208 ? -6.692 -8.624 -7.966 1.00 91.56 208 LEU A O 1
ATOM 1628 N N . VAL A 1 209 ? -5.943 -9.270 -5.938 1.00 94.38 209 VAL A N 1
ATOM 1629 C CA . VAL A 1 209 ? -6.372 -10.676 -6.040 1.00 94.38 209 VAL A CA 1
ATOM 1630 C C . VAL A 1 209 ? -7.881 -10.766 -6.273 1.00 94.38 209 VAL A C 1
ATOM 1632 O O . VAL A 1 209 ? -8.319 -11.337 -7.274 1.00 94.38 209 VAL A O 1
ATOM 1635 N N . PHE A 1 210 ? -8.692 -10.155 -5.404 1.00 93.88 210 PHE A N 1
ATOM 1636 C CA . PHE A 1 210 ? -10.149 -10.205 -5.541 1.00 93.88 210 PHE A CA 1
ATOM 1637 C C . PHE A 1 210 ? -10.647 -9.513 -6.809 1.00 93.88 210 PHE A C 1
ATOM 1639 O O . PHE A 1 210 ? -11.547 -10.026 -7.481 1.00 93.88 210 PHE A O 1
ATOM 1646 N N . ARG A 1 211 ? -10.048 -8.376 -7.183 1.00 91.94 211 ARG A N 1
ATOM 1647 C CA . ARG A 1 211 ? -10.381 -7.664 -8.423 1.00 91.94 211 ARG A CA 1
ATOM 1648 C C . ARG A 1 211 ? -10.133 -8.544 -9.647 1.00 91.94 211 ARG A C 1
ATOM 1650 O O . ARG A 1 211 ? -11.001 -8.609 -10.521 1.00 91.94 211 ARG A O 1
ATOM 1657 N N . TYR A 1 212 ? -8.983 -9.216 -9.712 1.00 92.62 212 TYR A N 1
ATOM 1658 C CA . TYR A 1 212 ? -8.641 -10.110 -10.817 1.00 92.62 212 TYR A CA 1
ATOM 1659 C C . TYR A 1 212 ? -9.626 -11.274 -10.907 1.00 92.62 212 TYR A C 1
ATOM 1661 O O . TYR A 1 212 ? -10.254 -11.462 -11.947 1.00 92.62 212 TYR A O 1
ATOM 1669 N N . ILE A 1 213 ? -9.824 -11.999 -9.803 1.00 93.31 213 ILE A N 1
ATOM 1670 C CA . ILE A 1 213 ? -10.683 -13.188 -9.754 1.00 93.31 213 ILE A CA 1
ATOM 1671 C C . ILE A 1 213 ? -12.130 -12.837 -10.134 1.00 93.31 213 ILE A C 1
ATOM 1673 O O . ILE A 1 213 ? -12.753 -13.545 -10.922 1.00 93.31 213 ILE A O 1
ATOM 1677 N N . ARG A 1 214 ? -12.661 -11.699 -9.666 1.00 92.06 214 ARG A N 1
ATOM 1678 C CA . ARG A 1 214 ? -14.011 -11.232 -10.027 1.00 92.06 214 ARG A CA 1
ATOM 1679 C C . ARG A 1 214 ? -14.150 -10.907 -11.519 1.00 92.06 214 ARG A C 1
ATOM 1681 O O . ARG A 1 214 ? -15.182 -11.221 -12.121 1.00 92.06 214 ARG A O 1
ATOM 1688 N N . LYS A 1 215 ? -13.134 -10.275 -12.122 1.00 90.44 215 LYS A N 1
ATOM 1689 C CA . LYS A 1 215 ? -13.112 -9.981 -13.567 1.00 90.44 215 LYS A CA 1
ATOM 1690 C C . LYS A 1 215 ? -12.987 -11.269 -14.384 1.00 90.44 215 LYS A C 1
ATOM 1692 O O . LYS A 1 215 ? -13.718 -11.431 -15.358 1.00 90.44 215 LYS A O 1
ATOM 1697 N N . TYR A 1 216 ? -12.123 -12.187 -13.953 1.00 91.12 216 TYR A N 1
ATOM 1698 C CA . TYR A 1 216 ? -11.936 -13.488 -14.588 1.00 91.12 216 TYR A CA 1
ATOM 1699 C C . TYR A 1 216 ? -13.229 -14.310 -14.562 1.00 91.12 216 TYR A C 1
ATOM 1701 O O . TYR A 1 216 ? -13.680 -14.749 -15.610 1.00 91.12 216 TYR A O 1
ATOM 1709 N N . ASN A 1 217 ? -13.900 -14.412 -13.411 1.00 90.62 217 ASN A N 1
ATOM 1710 C CA . ASN A 1 217 ? -15.170 -15.134 -13.284 1.00 90.62 217 ASN A CA 1
ATOM 1711 C C . ASN A 1 217 ? -16.265 -14.606 -14.229 1.00 90.62 217 ASN A C 1
ATOM 1713 O O . ASN A 1 217 ? -17.098 -15.365 -14.710 1.00 90.62 217 ASN A O 1
ATOM 1717 N N . SER A 1 218 ? -16.276 -13.294 -14.487 1.00 87.94 218 SER A N 1
ATOM 1718 C CA . SER A 1 218 ? -17.276 -12.673 -15.366 1.00 87.94 218 SER A CA 1
ATOM 1719 C C . SER A 1 218 ? -16.999 -12.905 -16.856 1.00 87.94 218 SER A C 1
ATOM 1721 O O . SER A 1 218 ? -17.941 -13.031 -17.631 1.00 87.94 218 SER A O 1
ATOM 1723 N N . ASN A 1 219 ? -15.724 -12.933 -17.263 1.00 86.06 219 ASN A N 1
ATOM 1724 C CA . ASN A 1 219 ? -15.330 -12.799 -18.674 1.00 86.06 219 ASN A CA 1
ATOM 1725 C C . ASN A 1 219 ? -14.436 -13.938 -19.200 1.00 86.06 219 ASN A C 1
ATOM 1727 O O . ASN A 1 219 ? -14.089 -13.934 -20.378 1.00 86.06 219 ASN A O 1
ATOM 1731 N N . GLY A 1 220 ? -13.968 -14.843 -18.339 1.00 83.25 220 GLY A N 1
ATOM 1732 C CA . GLY A 1 220 ? -12.932 -15.844 -18.632 1.00 83.25 220 GLY A CA 1
ATOM 1733 C C . GLY A 1 220 ? -11.525 -15.270 -18.872 1.00 83.25 220 GLY A C 1
ATOM 1734 O O . GLY A 1 220 ? -10.556 -16.017 -18.943 1.00 83.25 220 GLY A O 1
ATOM 1735 N N . ILE A 1 221 ? -11.388 -13.945 -18.998 1.00 83.75 221 ILE A N 1
ATOM 1736 C CA . ILE A 1 221 ? -10.123 -13.240 -19.221 1.00 83.75 221 ILE A CA 1
ATOM 1737 C C . ILE A 1 221 ? -10.128 -11.874 -18.527 1.00 83.75 221 ILE A C 1
ATOM 1739 O O . ILE A 1 221 ? -11.166 -11.225 -18.375 1.00 83.75 221 ILE A O 1
ATOM 1743 N N . VAL A 1 222 ? -8.944 -11.402 -18.135 1.00 84.69 222 VAL A N 1
ATOM 1744 C CA . VAL A 1 222 ? -8.743 -10.064 -17.568 1.00 84.69 222 VAL A CA 1
ATOM 1745 C C . VAL A 1 222 ? -7.941 -9.224 -18.560 1.00 84.69 222 VAL A C 1
ATOM 1747 O O . VAL A 1 222 ? -6.752 -9.454 -18.732 1.00 84.69 222 VAL A O 1
ATOM 1750 N N . ALA A 1 223 ? -8.590 -8.251 -19.211 1.00 76.81 223 ALA A N 1
ATOM 1751 C CA . ALA A 1 223 ? -7.977 -7.450 -20.278 1.00 76.81 223 ALA A CA 1
ATOM 1752 C C . ALA A 1 223 ? -6.814 -6.559 -19.797 1.00 76.81 223 ALA A C 1
ATOM 1754 O O . ALA A 1 223 ? -5.790 -6.481 -20.463 1.00 76.81 223 ALA A O 1
ATOM 1755 N N . ASN A 1 224 ? -6.954 -5.931 -18.623 1.00 77.06 224 ASN A N 1
ATOM 1756 C CA . ASN A 1 224 ? -5.945 -5.041 -18.032 1.00 77.06 224 ASN A CA 1
ATOM 1757 C C . ASN A 1 224 ? -5.589 -5.508 -16.614 1.00 77.06 224 ASN A C 1
ATOM 1759 O O . ASN A 1 224 ? -6.034 -4.908 -15.632 1.00 77.06 224 ASN A O 1
ATOM 1763 N N . PRO A 1 225 ? -4.845 -6.614 -16.471 1.00 77.62 225 PRO A N 1
ATOM 1764 C CA . PRO A 1 225 ? -4.547 -7.171 -15.160 1.00 77.62 225 PRO A CA 1
ATOM 1765 C C . PRO A 1 225 ? -3.464 -6.358 -14.428 1.00 77.62 225 PRO A C 1
ATOM 1767 O O . PRO A 1 225 ? -3.371 -6.428 -13.209 1.00 77.62 225 PRO A O 1
ATOM 1770 N N . GLN A 1 226 ? -2.697 -5.537 -15.150 1.00 73.62 226 GLN A N 1
ATOM 1771 C CA . GLN A 1 226 ? -1.660 -4.657 -14.598 1.00 73.62 226 GLN A CA 1
ATOM 1772 C C . GLN A 1 226 ? -2.204 -3.358 -13.981 1.00 73.62 226 GLN A C 1
ATOM 1774 O O . GLN A 1 226 ? -1.449 -2.573 -13.418 1.00 73.62 226 GLN A O 1
ATOM 1779 N N . GLU A 1 227 ? -3.500 -3.084 -14.138 1.00 74.12 227 GLU A N 1
ATOM 1780 C CA . GLU A 1 227 ? -4.098 -1.831 -13.693 1.00 74.12 227 GLU A CA 1
ATOM 1781 C C . GLU A 1 227 ? -4.152 -1.775 -12.162 1.00 74.12 227 GLU A C 1
ATOM 1783 O O . GLU A 1 227 ? -4.918 -2.505 -11.519 1.00 74.12 227 GLU A O 1
ATOM 1788 N N . SER A 1 228 ? -3.363 -0.873 -11.588 1.00 74.25 228 SER A N 1
ATOM 1789 C CA . SER A 1 228 ? -3.376 -0.618 -10.155 1.00 74.25 228 SER A CA 1
ATOM 1790 C C . SER A 1 228 ? -4.677 0.039 -9.689 1.00 74.25 228 SER A C 1
ATOM 1792 O O . SER A 1 228 ? -5.422 0.645 -10.460 1.00 74.25 228 SER A O 1
ATOM 1794 N N . THR A 1 229 ? -4.958 -0.097 -8.398 1.00 69.50 229 THR A N 1
ATOM 1795 C CA . THR A 1 229 ? -6.012 0.638 -7.683 1.00 69.50 229 THR A CA 1
ATOM 1796 C C . THR A 1 229 ? -5.436 1.667 -6.708 1.00 69.50 229 THR A C 1
ATOM 1798 O O . THR A 1 229 ? -6.195 2.298 -5.976 1.00 69.50 229 THR A O 1
ATOM 1801 N N . ALA A 1 230 ? -4.110 1.819 -6.648 1.00 73.75 230 ALA A N 1
ATOM 1802 C CA . ALA A 1 230 ? -3.434 2.623 -5.640 1.00 73.75 230 ALA A CA 1
ATOM 1803 C C . ALA A 1 230 ? -3.350 4.103 -6.062 1.00 73.75 230 ALA A C 1
ATOM 1805 O O . ALA A 1 230 ? -2.469 4.540 -6.804 1.00 73.75 230 ALA A O 1
ATOM 1806 N N . VAL A 1 231 ? -4.309 4.897 -5.577 1.00 68.44 231 VAL A N 1
ATOM 1807 C CA . VAL A 1 231 ? -4.400 6.337 -5.876 1.00 68.44 231 VAL A CA 1
ATOM 1808 C C . VAL A 1 231 ? -3.242 7.103 -5.227 1.00 68.44 231 VAL A C 1
ATOM 1810 O O . VAL A 1 231 ? -2.579 7.903 -5.887 1.00 68.44 231 VAL A O 1
ATOM 1813 N N . HIS A 1 232 ? -2.947 6.827 -3.955 1.00 76.56 232 HIS A N 1
ATOM 1814 C CA . HIS A 1 232 ? -1.928 7.561 -3.202 1.00 76.56 232 HIS A CA 1
ATOM 1815 C C . HIS A 1 232 ? -0.506 7.309 -3.707 1.00 76.56 232 HIS A C 1
ATOM 1817 O O . HIS A 1 232 ? 0.217 8.277 -3.934 1.00 76.56 232 HIS A O 1
ATOM 1823 N N . SER A 1 233 ? -0.116 6.052 -3.960 1.00 81.75 233 SER A N 1
ATOM 1824 C CA . SER A 1 233 ? 1.200 5.732 -4.538 1.00 81.75 233 SER A CA 1
ATOM 1825 C C . SER A 1 233 ? 1.431 6.482 -5.846 1.00 81.75 233 SER A C 1
ATOM 1827 O O . SER A 1 233 ? 2.485 7.083 -6.033 1.00 81.75 233 SER A O 1
ATOM 1829 N N . THR A 1 234 ? 0.415 6.533 -6.710 1.00 82.50 234 THR A N 1
ATOM 1830 C CA . THR A 1 234 ? 0.477 7.235 -7.993 1.00 82.50 234 THR A CA 1
ATOM 1831 C C . THR A 1 234 ? 0.709 8.737 -7.811 1.00 82.50 234 THR A C 1
ATOM 1833 O O . THR A 1 234 ? 1.517 9.325 -8.531 1.00 82.50 234 THR A O 1
ATOM 1836 N N . HIS A 1 235 ? 0.026 9.383 -6.861 1.00 82.31 235 HIS A N 1
ATOM 1837 C CA . HIS A 1 235 ? 0.241 10.805 -6.575 1.00 82.31 235 HIS A CA 1
ATOM 1838 C C . HIS A 1 235 ? 1.623 11.077 -5.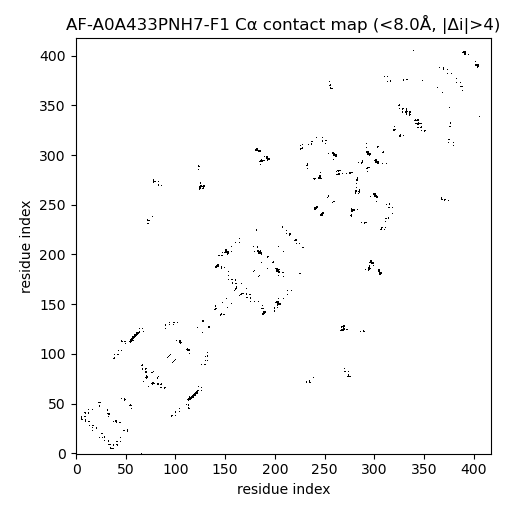970 1.00 82.31 235 HIS A C 1
ATOM 1840 O O . HIS A 1 235 ? 2.304 11.990 -6.434 1.00 82.31 235 HIS A O 1
ATOM 1846 N N . VAL A 1 236 ? 2.072 10.251 -5.019 1.00 84.31 236 VAL A N 1
ATOM 1847 C CA . VAL A 1 236 ? 3.418 10.371 -4.433 1.00 84.31 236 VAL A CA 1
ATOM 1848 C C . VAL A 1 236 ? 4.503 10.156 -5.487 1.00 84.31 236 VAL A C 1
ATOM 1850 O O . VAL A 1 236 ? 5.474 10.904 -5.544 1.00 84.31 236 VAL A O 1
ATOM 1853 N N . LEU A 1 237 ? 4.334 9.184 -6.384 1.00 87.12 237 LEU A N 1
ATOM 1854 C CA . LEU A 1 237 ? 5.260 8.981 -7.496 1.00 87.12 237 LEU A CA 1
ATOM 1855 C C . LEU A 1 237 ? 5.305 10.207 -8.416 1.00 87.12 237 LEU A C 1
ATOM 1857 O O . LEU A 1 237 ? 6.387 10.651 -8.796 1.00 87.12 237 LEU A O 1
ATOM 1861 N N . LYS A 1 238 ? 4.147 10.797 -8.740 1.00 83.88 238 LYS A N 1
ATOM 1862 C CA . LYS A 1 238 ? 4.052 12.031 -9.539 1.00 83.88 238 LYS A CA 1
ATOM 1863 C C . LYS A 1 238 ? 4.704 13.239 -8.868 1.00 83.88 238 LYS A C 1
ATOM 1865 O O . LYS A 1 238 ? 5.248 14.071 -9.585 1.00 83.88 238 LYS A O 1
ATOM 1870 N N . SER A 1 239 ? 4.686 13.328 -7.538 1.00 78.88 239 SER A N 1
ATOM 1871 C CA . SER A 1 239 ? 5.277 14.456 -6.809 1.00 78.88 239 SER A CA 1
ATOM 1872 C C . SER A 1 239 ? 6.794 14.382 -6.659 1.00 78.88 239 SER A C 1
ATOM 1874 O O . SER A 1 239 ? 7.410 15.399 -6.350 1.00 78.88 239 SER A O 1
ATOM 1876 N N . ILE A 1 240 ? 7.405 13.200 -6.818 1.00 83.88 240 ILE A N 1
ATOM 1877 C CA . ILE A 1 240 ? 8.869 13.075 -6.823 1.00 83.88 240 ILE A CA 1
ATOM 1878 C C . ILE A 1 240 ? 9.402 13.992 -7.917 1.00 83.88 240 ILE A C 1
ATOM 1880 O O . ILE A 1 240 ? 8.979 13.884 -9.066 1.00 83.88 240 ILE A O 1
ATOM 1884 N N . SER A 1 241 ? 10.296 14.910 -7.564 1.00 82.31 241 SER A N 1
ATOM 1885 C CA . SER A 1 241 ? 10.809 15.920 -8.481 1.00 82.31 241 SER A CA 1
ATOM 1886 C C . SER A 1 241 ? 11.832 15.344 -9.459 1.00 82.31 241 SER A C 1
ATOM 1888 O O . SER A 1 241 ? 12.478 14.326 -9.215 1.00 82.31 241 S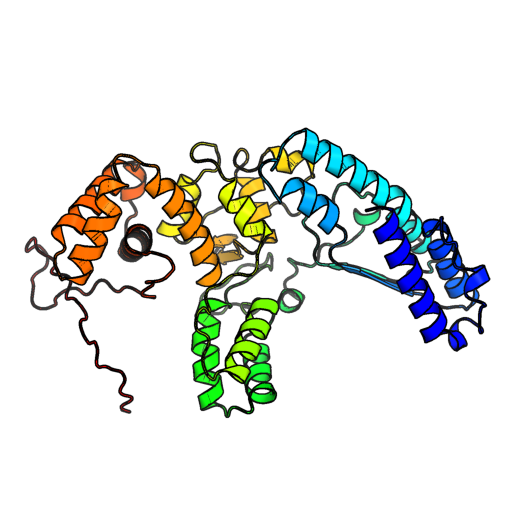ER A O 1
ATOM 1890 N N . ASP A 1 242 ? 12.008 16.035 -10.580 1.00 81.81 242 ASP A N 1
ATOM 1891 C CA . ASP A 1 242 ? 13.005 15.676 -11.593 1.00 81.81 242 ASP A CA 1
ATOM 1892 C C . ASP A 1 242 ? 14.443 15.88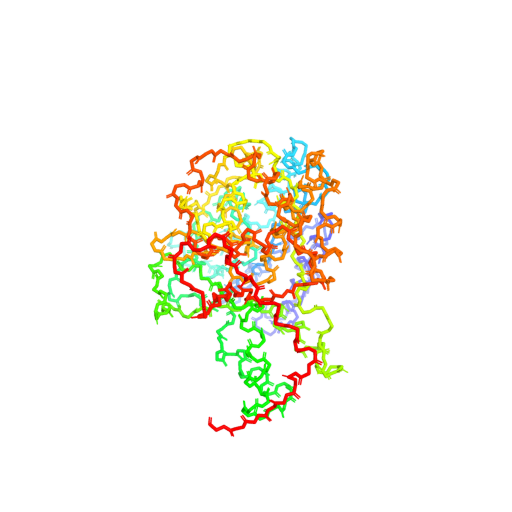8 -11.102 1.00 81.81 242 ASP A C 1
ATOM 1894 O O . ASP A 1 242 ? 15.361 15.206 -11.545 1.00 81.81 242 ASP A O 1
ATOM 1898 N N . ILE A 1 243 ? 14.627 16.825 -10.168 1.00 73.25 243 ILE A N 1
ATOM 1899 C CA . ILE A 1 243 ? 15.891 17.144 -9.500 1.00 73.25 243 ILE A CA 1
ATOM 1900 C C . ILE A 1 243 ? 15.668 17.183 -7.988 1.00 73.25 243 ILE A C 1
ATOM 1902 O O . ILE A 1 243 ? 14.614 17.627 -7.532 1.00 73.25 243 ILE A O 1
ATOM 1906 N N . GLY A 1 244 ? 16.642 16.750 -7.195 1.00 74.31 244 GLY A N 1
ATOM 1907 C CA . GLY A 1 244 ? 16.520 16.732 -5.737 1.00 74.31 244 GLY A CA 1
ATOM 1908 C C . GLY A 1 244 ? 17.471 15.739 -5.085 1.00 74.31 244 GLY A C 1
ATOM 1909 O O . GLY A 1 244 ? 18.312 15.150 -5.758 1.00 74.31 244 GLY A O 1
ATOM 1910 N N . GLU A 1 245 ? 17.332 15.570 -3.771 1.00 80.31 245 GLU A N 1
ATOM 1911 C CA . GLU A 1 245 ? 18.071 14.551 -3.013 1.00 80.31 245 GLU A CA 1
ATOM 1912 C C . GLU A 1 245 ? 17.495 13.146 -3.239 1.00 80.31 245 GLU A C 1
ATOM 1914 O O . GLU A 1 245 ? 18.230 12.162 -3.198 1.00 80.31 245 GLU A O 1
ATOM 1919 N N . PHE A 1 246 ? 16.186 13.058 -3.505 1.00 86.00 246 PHE A N 1
ATOM 1920 C CA . PHE A 1 246 ? 15.553 11.885 -4.090 1.00 86.00 246 PHE A CA 1
ATOM 1921 C C . PHE A 1 246 ? 14.681 12.306 -5.270 1.00 86.00 246 PHE A C 1
ATOM 1923 O O . PHE A 1 246 ? 13.677 13.001 -5.113 1.00 86.00 246 PHE A O 1
ATOM 1930 N N . SER A 1 247 ? 15.082 11.886 -6.460 1.00 87.69 247 SER A N 1
ATOM 1931 C CA . SER A 1 247 ? 14.552 12.356 -7.734 1.00 87.69 247 SER A CA 1
ATOM 1932 C C . SER A 1 247 ? 14.135 11.200 -8.641 1.00 87.69 247 SER A C 1
ATOM 1934 O O . SER A 1 247 ? 14.265 10.021 -8.302 1.00 87.69 247 SER A O 1
ATOM 1936 N N . VAL A 1 248 ? 13.651 11.522 -9.840 1.00 87.00 248 VAL A N 1
ATOM 1937 C CA . VAL A 1 248 ? 13.383 10.506 -10.869 1.00 87.00 248 VAL A CA 1
ATOM 1938 C C . VAL A 1 248 ? 14.643 9.710 -11.221 1.00 87.00 248 VAL A C 1
ATOM 1940 O O . VAL A 1 248 ? 14.533 8.525 -11.532 1.00 87.00 248 VAL A O 1
ATOM 1943 N N . ASP A 1 249 ? 15.834 10.308 -11.121 1.00 85.25 249 ASP A N 1
ATOM 1944 C CA . ASP A 1 249 ? 17.096 9.601 -11.356 1.00 85.25 249 ASP A CA 1
ATOM 1945 C C . ASP A 1 249 ? 17.347 8.488 -10.327 1.00 85.25 249 ASP A C 1
ATOM 1947 O O . ASP A 1 249 ? 17.871 7.435 -10.690 1.00 85.25 249 ASP A O 1
ATOM 1951 N N . ASP A 1 250 ? 16.890 8.649 -9.084 1.00 88.75 250 ASP A N 1
ATOM 1952 C CA . ASP A 1 250 ? 16.946 7.589 -8.073 1.00 88.75 250 ASP A CA 1
ATOM 1953 C C . ASP A 1 250 ? 15.953 6.457 -8.378 1.00 88.75 250 ASP A C 1
ATOM 1955 O O . ASP A 1 250 ? 16.274 5.280 -8.198 1.00 88.75 250 ASP A O 1
ATOM 1959 N N . LEU A 1 251 ? 14.753 6.782 -8.882 1.00 90.12 251 LEU A N 1
ATOM 1960 C CA . LEU A 1 251 ? 13.791 5.773 -9.354 1.00 90.12 251 LEU A CA 1
ATOM 1961 C C . LEU A 1 251 ? 14.340 4.997 -10.556 1.00 90.12 251 LEU A C 1
ATOM 1963 O O . LEU A 1 251 ? 14.159 3.784 -10.662 1.00 90.12 251 LEU A O 1
ATOM 1967 N N . LEU A 1 252 ? 15.030 5.694 -11.455 1.00 87.62 252 LEU A N 1
ATOM 1968 C CA . LEU A 1 252 ? 15.746 5.113 -12.584 1.00 87.62 252 LEU A CA 1
ATOM 1969 C C . LEU A 1 252 ? 16.864 4.180 -12.115 1.00 87.62 252 LEU A C 1
ATOM 1971 O O . LEU A 1 252 ? 16.940 3.045 -12.581 1.00 87.62 252 LEU A O 1
ATOM 1975 N N . GLU A 1 253 ? 17.705 4.619 -11.178 1.00 85.44 253 GLU A N 1
ATOM 1976 C CA . GLU A 1 253 ? 18.766 3.785 -10.611 1.00 85.44 253 GLU A CA 1
ATOM 1977 C C . GLU A 1 253 ? 18.193 2.547 -9.912 1.00 85.44 253 GLU A C 1
ATOM 1979 O O . GLU A 1 253 ? 18.721 1.449 -10.099 1.00 85.44 253 GLU A O 1
ATOM 1984 N N . LEU A 1 254 ? 17.085 2.693 -9.178 1.00 89.06 254 LEU A N 1
ATOM 1985 C CA . LEU A 1 254 ? 16.349 1.582 -8.576 1.00 89.06 254 LEU A CA 1
ATOM 1986 C C . LEU A 1 254 ? 15.840 0.594 -9.636 1.00 89.06 254 LEU A C 1
ATOM 1988 O O . LEU A 1 254 ? 16.016 -0.611 -9.472 1.00 89.06 254 LEU A O 1
ATOM 1992 N N . MET A 1 255 ? 15.231 1.083 -10.719 1.00 85.94 255 MET A N 1
ATOM 1993 C CA . MET A 1 255 ? 14.732 0.242 -11.813 1.00 85.94 255 MET A CA 1
ATOM 1994 C C . MET A 1 255 ? 15.860 -0.513 -12.520 1.00 85.94 255 MET A C 1
ATOM 1996 O O . MET A 1 255 ? 15.701 -1.684 -12.854 1.00 85.94 255 MET A O 1
ATOM 2000 N N . ILE A 1 256 ? 17.005 0.137 -12.735 1.00 82.62 256 ILE A N 1
ATOM 2001 C CA . ILE A 1 256 ? 18.159 -0.465 -13.411 1.00 82.62 256 ILE A CA 1
ATOM 2002 C C . ILE A 1 256 ? 18.845 -1.482 -12.493 1.00 82.62 256 ILE A C 1
ATOM 2004 O O . ILE A 1 256 ? 19.085 -2.618 -12.905 1.00 82.62 256 ILE A O 1
ATOM 2008 N N . SER A 1 257 ? 19.136 -1.089 -11.252 1.00 83.06 257 SER A N 1
ATOM 2009 C CA . SER A 1 257 ? 19.873 -1.896 -10.269 1.00 83.06 257 SER A CA 1
ATOM 2010 C C . SER A 1 257 ? 19.013 -2.982 -9.615 1.00 83.06 257 SER A C 1
ATOM 2012 O O . SER A 1 257 ? 19.542 -3.889 -8.975 1.00 83.06 257 SER A O 1
ATOM 2014 N N . GLY A 1 258 ? 17.687 -2.878 -9.724 1.00 85.06 258 GLY A N 1
ATOM 2015 C CA . GLY A 1 258 ? 16.699 -3.787 -9.140 1.00 85.06 258 GLY A CA 1
ATOM 2016 C C . GLY A 1 258 ? 16.482 -3.617 -7.633 1.00 85.06 258 GLY A C 1
ATOM 2017 O O . GLY A 1 258 ? 15.470 -4.075 -7.103 1.00 85.06 258 GLY A O 1
ATOM 2018 N N . SER A 1 259 ? 17.403 -2.959 -6.923 1.00 89.88 259 SER A N 1
ATOM 2019 C CA . SER A 1 259 ? 17.255 -2.668 -5.499 1.00 89.88 259 SER A CA 1
ATOM 2020 C C . SER A 1 259 ? 18.056 -1.447 -5.060 1.00 89.88 259 SER A C 1
ATOM 2022 O O . SER A 1 259 ? 18.999 -1.029 -5.731 1.00 89.88 259 SER A O 1
ATOM 2024 N N . VAL A 1 260 ? 17.700 -0.900 -3.899 1.00 91.06 260 VAL A N 1
ATOM 2025 C CA . VAL A 1 260 ? 18.346 0.268 -3.306 1.00 91.06 260 VAL A CA 1
ATOM 2026 C C . VAL A 1 260 ? 18.538 0.088 -1.804 1.00 91.06 260 VAL A C 1
ATOM 2028 O O . VAL A 1 260 ? 17.655 -0.399 -1.102 1.00 91.06 260 VAL A O 1
ATOM 2031 N N . LYS A 1 261 ? 19.692 0.498 -1.272 1.00 90.50 261 LYS A N 1
ATOM 2032 C CA . LYS A 1 261 ? 19.926 0.490 0.177 1.00 90.50 261 LYS A CA 1
ATOM 2033 C C . LYS A 1 261 ? 19.341 1.750 0.818 1.00 90.50 261 LYS A C 1
ATOM 2035 O O . LYS A 1 261 ? 19.588 2.865 0.347 1.00 90.50 261 LYS A O 1
ATOM 2040 N N . SER A 1 262 ? 18.607 1.581 1.913 1.00 87.25 262 SER A N 1
ATOM 2041 C CA . SER A 1 262 ? 18.150 2.687 2.756 1.00 87.25 262 SER A CA 1
ATOM 2042 C C . SER A 1 262 ? 17.900 2.227 4.184 1.00 87.25 262 SER A C 1
ATOM 2044 O O . SER A 1 262 ? 17.695 1.041 4.434 1.00 87.25 262 SER A O 1
ATOM 2046 N N . LYS A 1 263 ? 17.895 3.180 5.114 1.00 86.31 263 LYS A N 1
ATOM 2047 C CA . LYS A 1 263 ? 17.313 2.983 6.438 1.00 86.31 263 LYS A CA 1
ATOM 2048 C C . LYS A 1 263 ? 15.810 3.242 6.337 1.00 86.31 263 LYS A C 1
ATOM 2050 O O . LYS A 1 263 ? 15.407 4.166 5.638 1.00 86.31 263 LYS A O 1
ATOM 2055 N N . ILE A 1 264 ? 15.007 2.422 7.011 1.00 87.00 264 ILE A N 1
ATOM 2056 C CA . ILE A 1 264 ? 13.557 2.613 7.093 1.00 87.00 264 ILE A CA 1
ATOM 2057 C C . ILE A 1 264 ? 13.213 3.207 8.441 1.00 87.00 264 ILE A C 1
ATOM 2059 O O . ILE A 1 264 ? 13.663 2.716 9.477 1.00 87.00 264 ILE A O 1
ATOM 2063 N N . HIS A 1 265 ? 12.432 4.275 8.402 1.00 85.50 265 HIS A N 1
ATOM 2064 C CA . HIS A 1 265 ? 11.865 4.895 9.582 1.00 85.50 265 HIS A CA 1
ATOM 2065 C C . HIS A 1 265 ? 10.518 4.233 9.865 1.00 85.50 265 HIS A C 1
ATOM 2067 O O . HIS A 1 265 ? 9.648 4.175 8.996 1.00 85.50 265 HIS A O 1
ATOM 2073 N N . ALA A 1 266 ? 10.375 3.679 11.071 1.00 79.75 266 ALA A N 1
ATOM 2074 C CA . ALA A 1 266 ? 9.117 3.087 11.522 1.00 79.75 266 ALA A CA 1
ATOM 2075 C C . ALA A 1 266 ? 8.031 4.156 11.722 1.00 79.75 266 ALA A C 1
ATOM 2077 O O . ALA A 1 266 ? 6.852 3.898 11.511 1.00 79.75 266 ALA A O 1
ATOM 2078 N N . GLU A 1 267 ? 8.453 5.365 12.092 1.00 77.56 267 GLU A N 1
ATOM 2079 C CA . GLU A 1 267 ? 7.595 6.496 12.422 1.00 77.56 267 GLU A CA 1
ATOM 2080 C C . GLU A 1 267 ? 8.239 7.787 11.897 1.00 77.56 267 GLU A C 1
ATOM 2082 O O . GLU A 1 267 ? 9.469 7.912 11.877 1.00 77.56 267 GLU A O 1
ATOM 2087 N N . PHE A 1 268 ? 7.400 8.716 11.443 1.00 82.62 268 PHE A N 1
ATOM 2088 C CA . PHE A 1 268 ? 7.751 10.081 11.044 1.00 82.62 268 PHE A CA 1
ATOM 2089 C C . PHE A 1 268 ? 6.510 10.975 11.197 1.00 82.62 268 PHE A C 1
ATOM 2091 O O . PHE A 1 268 ? 5.401 10.455 11.312 1.00 82.62 268 PHE A O 1
ATOM 2098 N N . ASP A 1 269 ? 6.690 12.293 11.248 1.00 80.69 269 ASP A N 1
ATOM 2099 C CA . ASP A 1 269 ? 5.611 13.256 11.491 1.00 80.69 269 ASP A CA 1
ATOM 2100 C C . ASP A 1 269 ? 4.917 13.684 10.189 1.00 80.69 269 ASP A C 1
ATOM 2102 O O . ASP A 1 269 ? 5.482 13.628 9.095 1.00 80.69 269 ASP A O 1
ATOM 2106 N N . SER A 1 270 ? 3.698 14.220 10.279 1.00 76.31 270 SER A N 1
ATOM 2107 C CA . SER A 1 270 ? 3.017 14.786 9.108 1.00 76.31 270 SER A CA 1
ATOM 2108 C C . SER A 1 270 ? 3.765 15.989 8.517 1.00 76.31 270 SER A C 1
ATOM 2110 O O . SER A 1 270 ? 3.730 16.206 7.305 1.00 76.31 270 SER A O 1
ATOM 2112 N N . ALA A 1 271 ? 4.523 16.730 9.333 1.00 78.88 271 ALA A N 1
ATOM 2113 C CA . ALA A 1 271 ? 5.429 17.779 8.865 1.00 78.88 271 ALA A CA 1
ATOM 2114 C C . ALA A 1 271 ? 6.584 17.231 8.007 1.00 78.88 271 ALA A C 1
ATOM 2116 O O . ALA A 1 271 ? 7.028 17.913 7.078 1.00 78.88 271 ALA A O 1
ATOM 2117 N N . ASP A 1 272 ? 7.018 15.991 8.249 1.00 83.12 272 ASP A N 1
ATOM 2118 C CA . ASP A 1 272 ? 8.053 15.330 7.453 1.00 83.12 272 ASP A CA 1
ATOM 2119 C C . ASP A 1 272 ? 7.577 15.061 6.020 1.00 83.12 272 ASP A C 1
ATOM 2121 O O . ASP A 1 272 ? 8.394 14.944 5.108 1.00 83.12 272 ASP A O 1
ATOM 2125 N N . LEU A 1 273 ? 6.266 15.080 5.753 1.00 79.19 273 LEU A N 1
ATOM 2126 C CA . LEU A 1 273 ? 5.734 14.982 4.390 1.00 79.19 273 LEU A CA 1
ATOM 2127 C C . LEU A 1 273 ? 6.128 16.190 3.509 1.00 79.19 273 LEU A C 1
ATOM 2129 O O . LEU A 1 273 ? 6.150 16.069 2.286 1.00 79.19 273 LEU A O 1
ATOM 2133 N N . LEU A 1 274 ? 6.526 17.333 4.092 1.00 77.81 274 LEU A N 1
ATOM 2134 C CA . LEU A 1 274 ? 7.123 18.468 3.356 1.00 77.81 274 LEU A CA 1
ATOM 2135 C C . LEU A 1 274 ? 8.517 18.154 2.783 1.00 77.81 274 LEU A C 1
ATOM 2137 O O . LEU A 1 274 ? 9.039 18.903 1.940 1.00 77.81 274 LEU A O 1
ATOM 2141 N N . SER A 1 275 ? 9.143 17.091 3.293 1.00 76.38 275 SER A N 1
ATOM 2142 C CA . SER A 1 275 ? 10.464 16.618 2.890 1.00 76.38 275 SER A CA 1
ATOM 2143 C C . SER A 1 275 ? 10.410 15.511 1.835 1.00 76.38 275 SER A C 1
ATOM 2145 O O . SER A 1 275 ? 11.460 15.047 1.404 1.00 76.38 275 SER A O 1
ATOM 2147 N N . ILE A 1 276 ? 9.228 15.112 1.350 1.00 75.88 276 ILE A N 1
ATOM 2148 C CA . ILE A 1 276 ? 9.124 14.151 0.240 1.00 75.88 276 ILE A CA 1
ATOM 2149 C C . ILE A 1 276 ? 9.904 14.685 -0.975 1.00 75.88 276 ILE A C 1
ATOM 2151 O O . ILE A 1 276 ? 9.753 15.841 -1.368 1.00 75.88 276 ILE A O 1
ATOM 2155 N N . GLY A 1 277 ? 10.793 13.856 -1.529 1.00 72.56 277 GLY A N 1
ATOM 2156 C CA . GLY A 1 277 ? 11.747 14.211 -2.592 1.00 72.56 277 GLY A CA 1
ATOM 2157 C C . GLY A 1 277 ? 12.989 14.991 -2.123 1.00 72.56 277 GLY A C 1
ATOM 2158 O O . GLY A 1 277 ? 14.002 15.035 -2.822 1.00 72.56 277 GLY A O 1
ATOM 2159 N N . LYS A 1 278 ? 12.950 15.583 -0.924 1.00 79.06 278 LYS A N 1
ATOM 2160 C CA . LYS A 1 278 ? 14.080 16.300 -0.308 1.00 79.06 278 LYS A CA 1
ATOM 2161 C C . LYS A 1 278 ? 14.856 15.444 0.679 1.00 79.06 278 LYS A C 1
ATOM 2163 O O . LYS A 1 278 ? 16.047 15.643 0.796 1.00 79.06 278 LYS A O 1
ATOM 2168 N N . ASP A 1 279 ? 14.201 14.529 1.380 1.00 86.44 279 ASP A N 1
ATOM 2169 C CA . ASP A 1 279 ? 14.846 13.548 2.243 1.00 86.44 279 ASP A CA 1
ATOM 2170 C C . ASP A 1 279 ? 14.638 12.163 1.640 1.00 86.44 279 ASP A C 1
ATOM 2172 O O . ASP A 1 279 ? 13.516 11.661 1.473 1.00 86.44 279 ASP A O 1
ATOM 2176 N N . ARG A 1 280 ? 15.756 11.533 1.295 1.00 88.69 280 ARG A N 1
ATOM 2177 C CA . ARG A 1 280 ? 15.772 10.216 0.672 1.00 88.69 280 ARG A CA 1
ATOM 2178 C C . ARG A 1 280 ? 15.243 9.116 1.589 1.00 88.69 280 ARG A C 1
ATOM 2180 O O . ARG A 1 280 ? 14.554 8.211 1.122 1.00 88.69 280 ARG A O 1
ATOM 2187 N N . SER A 1 281 ? 15.567 9.167 2.876 1.00 89.75 281 SER A N 1
ATOM 2188 C CA . SER A 1 281 ? 15.180 8.152 3.856 1.00 89.75 281 SER A CA 1
ATOM 2189 C C . SER A 1 281 ? 13.677 8.196 4.134 1.00 89.75 281 SER A C 1
ATOM 2191 O O . SER A 1 281 ? 13.019 7.152 4.141 1.00 89.75 281 SER A O 1
ATOM 2193 N N . ILE A 1 282 ? 13.117 9.401 4.285 1.00 87.75 282 ILE A N 1
ATOM 2194 C CA . ILE A 1 282 ? 11.678 9.621 4.490 1.00 87.75 282 ILE A CA 1
ATOM 2195 C C . ILE A 1 282 ? 10.900 9.214 3.240 1.00 87.75 282 ILE A C 1
ATOM 2197 O O . ILE A 1 282 ? 9.938 8.451 3.338 1.00 87.75 282 ILE A O 1
ATOM 2201 N N . THR A 1 283 ? 11.357 9.633 2.055 1.00 88.75 283 THR A N 1
ATOM 2202 C CA . THR A 1 283 ? 10.687 9.286 0.791 1.00 88.75 283 THR A CA 1
ATOM 2203 C C . THR A 1 283 ? 10.651 7.774 0.576 1.00 88.75 283 THR A C 1
ATOM 2205 O O . THR A 1 283 ? 9.590 7.212 0.313 1.00 88.75 283 THR A O 1
ATOM 2208 N N . LEU A 1 284 ? 11.781 7.081 0.755 1.00 91.88 284 LEU A N 1
ATOM 2209 C CA . LEU A 1 284 ? 11.837 5.623 0.619 1.00 91.88 284 LEU A CA 1
ATOM 2210 C C . LEU A 1 284 ? 11.029 4.894 1.701 1.00 91.88 284 LEU A C 1
ATOM 2212 O O . LEU A 1 284 ? 10.426 3.863 1.406 1.00 91.88 284 LEU A O 1
ATOM 2216 N N . SER A 1 285 ? 10.979 5.427 2.926 1.00 91.31 285 SER A N 1
ATOM 2217 C CA . SER A 1 285 ? 10.133 4.876 3.993 1.00 91.31 285 SER A CA 1
ATOM 2218 C C . SER A 1 285 ? 8.656 4.975 3.613 1.00 91.31 285 SER A C 1
ATOM 2220 O O . SER A 1 285 ? 7.955 3.967 3.650 1.00 91.31 285 SER A O 1
ATOM 2222 N N . LEU A 1 286 ? 8.194 6.142 3.152 1.00 89.88 286 LEU A N 1
ATOM 2223 C CA . LEU A 1 286 ? 6.820 6.337 2.687 1.00 89.88 286 LEU A CA 1
ATOM 2224 C C . LEU A 1 286 ? 6.463 5.391 1.531 1.00 89.88 286 LEU A C 1
ATOM 2226 O O . LEU A 1 286 ? 5.404 4.769 1.552 1.00 89.88 286 LEU A O 1
ATOM 2230 N N . LEU A 1 287 ? 7.359 5.224 0.553 1.00 92.31 287 LEU A N 1
ATOM 2231 C CA . LEU A 1 287 ? 7.136 4.317 -0.577 1.00 92.31 287 LEU A CA 1
ATOM 2232 C C . LEU A 1 287 ? 6.983 2.845 -0.149 1.00 92.31 287 LEU A C 1
ATOM 2234 O O . LEU A 1 287 ? 6.256 2.108 -0.814 1.00 92.31 287 LEU A O 1
ATOM 2238 N N . ILE A 1 288 ? 7.603 2.405 0.954 1.00 92.62 288 ILE A N 1
ATOM 2239 C CA . ILE A 1 288 ? 7.332 1.071 1.518 1.00 92.62 288 ILE A CA 1
ATOM 2240 C C . ILE A 1 288 ? 5.917 0.981 2.075 1.00 92.62 288 ILE A C 1
ATOM 2242 O O . ILE A 1 288 ? 5.205 0.033 1.755 1.00 92.62 288 ILE A O 1
ATOM 2246 N N . TYR A 1 289 ? 5.500 1.947 2.897 1.00 89.38 289 TYR A N 1
ATOM 2247 C CA . TYR A 1 289 ? 4.176 1.907 3.531 1.00 89.38 289 TYR A CA 1
ATOM 2248 C C . TYR A 1 289 ? 3.032 2.050 2.525 1.00 89.38 289 TYR A C 1
ATOM 2250 O O . TYR A 1 289 ? 1.955 1.509 2.746 1.00 89.38 289 TYR A O 1
ATOM 2258 N N . LEU A 1 290 ? 3.283 2.697 1.384 1.00 89.62 290 LEU A N 1
ATOM 2259 C CA . LEU A 1 290 ? 2.350 2.748 0.256 1.00 89.62 290 LEU A CA 1
ATOM 2260 C C . LEU A 1 290 ? 2.381 1.488 -0.628 1.00 89.62 290 LEU A C 1
ATOM 2262 O O . LEU A 1 290 ? 1.650 1.417 -1.614 1.00 89.62 290 LEU A O 1
ATOM 2266 N N . GLY A 1 291 ? 3.241 0.509 -0.330 1.00 91.56 291 GLY A N 1
ATOM 2267 C CA . GLY A 1 291 ? 3.381 -0.712 -1.124 1.00 91.56 291 GLY A CA 1
ATOM 2268 C C . GLY A 1 291 ? 4.028 -0.501 -2.499 1.00 91.56 291 GLY A C 1
ATOM 2269 O O . GLY A 1 291 ? 3.925 -1.374 -3.361 1.00 91.56 291 GLY A O 1
ATOM 2270 N N . VAL A 1 292 ? 4.706 0.630 -2.723 1.00 94.12 292 VAL A N 1
ATOM 2271 C CA . VAL A 1 292 ? 5.523 0.854 -3.930 1.00 94.12 292 VAL A CA 1
ATOM 2272 C C . VAL A 1 292 ? 6.847 0.097 -3.829 1.00 94.12 292 VAL A C 1
ATOM 2274 O O . VAL A 1 292 ? 7.374 -0.424 -4.813 1.00 94.12 292 VAL A O 1
ATOM 2277 N N . LEU A 1 293 ? 7.390 0.020 -2.617 1.00 95.31 293 LEU A N 1
ATOM 2278 C CA . LEU A 1 293 ? 8.596 -0.730 -2.310 1.00 95.31 293 LEU A CA 1
ATOM 2279 C C . LEU A 1 293 ? 8.309 -1.828 -1.295 1.00 95.31 293 LEU A C 1
ATOM 2281 O O . LEU A 1 293 ? 7.361 -1.779 -0.519 1.00 95.31 293 LEU A O 1
ATOM 2285 N N . THR A 1 294 ? 9.188 -2.816 -1.290 1.00 95.06 294 THR A N 1
ATOM 2286 C CA . THR A 1 294 ? 9.194 -3.924 -0.344 1.00 95.06 294 THR A CA 1
ATOM 2287 C C . THR A 1 294 ? 10.619 -4.213 0.108 1.00 95.06 294 THR A C 1
ATOM 2289 O O . THR A 1 294 ? 11.580 -3.863 -0.585 1.00 95.06 294 THR A O 1
ATOM 2292 N N . ARG A 1 295 ? 10.778 -4.882 1.253 1.00 93.69 295 ARG A N 1
ATOM 2293 C CA . ARG A 1 295 ? 12.093 -5.350 1.702 1.00 93.69 295 ARG A CA 1
ATOM 2294 C C . ARG A 1 295 ? 12.545 -6.544 0.854 1.00 93.69 295 ARG A C 1
ATOM 2296 O O . ARG A 1 295 ? 11.747 -7.367 0.407 1.00 93.69 295 ARG A O 1
ATOM 2303 N N . GLY A 1 296 ? 13.841 -6.596 0.597 1.00 91.25 296 GLY A N 1
ATOM 2304 C CA . GLY A 1 296 ? 14.542 -7.627 -0.154 1.00 91.25 296 GLY A CA 1
ATOM 2305 C C . GLY A 1 296 ? 15.845 -8.026 0.547 1.00 91.25 296 GLY A C 1
ATOM 2306 O O . GLY A 1 296 ? 16.043 -7.710 1.726 1.00 91.25 296 GLY A O 1
ATOM 2307 N N . PRO A 1 297 ? 16.752 -8.733 -0.150 1.00 86.81 297 PRO A N 1
ATOM 2308 C CA . PRO A 1 297 ? 17.950 -9.291 0.469 1.00 86.81 297 PRO A CA 1
ATOM 2309 C C . PRO A 1 297 ? 18.812 -8.217 1.139 1.00 86.81 297 PRO A C 1
ATOM 2311 O O . PRO A 1 297 ? 18.977 -7.117 0.607 1.00 86.81 297 PRO A O 1
ATOM 2314 N N . LYS A 1 298 ? 19.404 -8.546 2.296 1.00 83.81 298 LYS A N 1
ATOM 2315 C CA . LYS A 1 298 ? 20.292 -7.648 3.067 1.00 83.81 298 LYS A CA 1
ATOM 2316 C C . LYS A 1 298 ? 19.625 -6.332 3.510 1.00 83.81 298 LYS A C 1
ATOM 2318 O O . LYS A 1 298 ? 20.317 -5.334 3.715 1.00 83.81 298 LYS A O 1
ATOM 2323 N N . GLY A 1 299 ? 18.294 -6.318 3.612 1.00 82.94 299 GLY A N 1
ATOM 2324 C CA . GLY A 1 299 ? 17.514 -5.131 3.969 1.00 82.94 299 GLY A CA 1
ATOM 2325 C C . GLY A 1 299 ? 17.432 -4.079 2.859 1.00 82.94 299 GLY A C 1
ATOM 2326 O O . GLY A 1 299 ? 16.989 -2.961 3.115 1.00 82.94 299 GLY A O 1
ATOM 2327 N N . ASN A 1 300 ? 17.856 -4.406 1.633 1.00 91.62 300 ASN A N 1
ATOM 2328 C CA . ASN A 1 300 ? 17.656 -3.525 0.487 1.00 91.62 300 ASN A CA 1
ATOM 2329 C C . ASN A 1 300 ? 16.172 -3.450 0.127 1.00 91.62 300 ASN A C 1
ATOM 2331 O O . ASN A 1 300 ? 15.412 -4.385 0.364 1.00 91.62 300 ASN A O 1
ATOM 2335 N N . LEU A 1 301 ? 15.770 -2.351 -0.493 1.00 94.50 301 LEU A N 1
ATOM 2336 C CA . LEU A 1 301 ? 14.412 -2.141 -0.970 1.00 94.50 301 LEU A CA 1
ATOM 2337 C C . LEU A 1 301 ? 14.333 -2.463 -2.449 1.00 94.50 301 LEU A C 1
ATOM 2339 O O . LEU A 1 301 ? 15.253 -2.141 -3.197 1.00 94.50 301 LEU A O 1
ATOM 2343 N N . ARG A 1 302 ? 13.228 -3.064 -2.870 1.00 93.88 302 ARG A N 1
ATOM 2344 C CA . ARG A 1 302 ? 12.957 -3.394 -4.270 1.00 93.88 302 ARG A CA 1
ATOM 2345 C C . ARG A 1 302 ? 11.497 -3.141 -4.607 1.00 93.88 302 ARG A C 1
ATOM 2347 O O . ARG A 1 302 ? 10.667 -2.992 -3.714 1.00 93.88 302 ARG A O 1
ATOM 2354 N N . ILE A 1 303 ? 11.189 -3.140 -5.894 1.00 94.38 303 ILE A N 1
ATOM 2355 C CA . ILE A 1 303 ? 9.811 -3.128 -6.386 1.00 94.38 303 ILE A CA 1
ATOM 2356 C C . ILE A 1 303 ? 9.249 -4.558 -6.270 1.00 94.38 303 ILE A C 1
ATOM 2358 O O . ILE A 1 303 ? 9.945 -5.505 -6.653 1.00 94.38 303 ILE A O 1
ATOM 2362 N N . PRO A 1 304 ? 8.039 -4.751 -5.714 1.00 94.38 304 PRO A N 1
ATOM 2363 C CA . PRO A 1 304 ? 7.527 -6.080 -5.383 1.00 94.38 304 PRO A CA 1
ATOM 2364 C C . PRO A 1 304 ? 7.116 -6.896 -6.613 1.00 94.38 304 PRO A C 1
ATOM 2366 O O . PRO A 1 304 ? 7.421 -8.085 -6.670 1.00 94.38 304 PRO A O 1
ATOM 2369 N N . ASN A 1 305 ? 6.431 -6.276 -7.579 1.00 92.56 305 ASN A N 1
ATOM 2370 C CA . ASN A 1 305 ? 5.741 -6.974 -8.666 1.00 92.56 305 ASN A CA 1
ATOM 2371 C C . ASN A 1 305 ? 5.567 -6.107 -9.923 1.00 92.56 305 ASN A C 1
ATOM 2373 O O . ASN A 1 305 ? 5.892 -4.917 -9.926 1.00 92.56 305 ASN A O 1
ATOM 2377 N N . GLU A 1 306 ? 5.041 -6.708 -10.993 1.00 86.94 306 GLU A N 1
ATOM 2378 C CA . GLU A 1 306 ? 4.880 -6.042 -12.292 1.00 86.94 306 GLU A CA 1
ATOM 2379 C C . GLU A 1 306 ? 3.833 -4.914 -12.286 1.00 86.94 306 GLU A C 1
ATOM 2381 O O . GLU A 1 306 ? 4.010 -3.926 -13.001 1.00 86.94 306 GLU A O 1
ATOM 2386 N N . VAL A 1 307 ? 2.796 -4.979 -11.443 1.00 88.94 307 VAL A N 1
ATOM 2387 C CA . VAL A 1 307 ? 1.810 -3.888 -11.321 1.00 88.94 307 VAL A CA 1
ATOM 2388 C C . VAL A 1 307 ? 2.476 -2.632 -10.772 1.00 88.94 307 VAL A C 1
ATOM 2390 O O . VAL A 1 307 ? 2.400 -1.571 -11.383 1.00 88.94 307 VAL A O 1
ATOM 2393 N N . ILE A 1 308 ? 3.219 -2.751 -9.674 1.00 91.62 308 ILE A N 1
ATOM 2394 C CA . ILE A 1 308 ? 3.904 -1.602 -9.073 1.00 91.62 308 ILE A CA 1
ATOM 2395 C C . ILE A 1 308 ? 5.056 -1.114 -9.952 1.00 91.62 308 ILE A C 1
ATOM 2397 O O . ILE A 1 308 ? 5.252 0.090 -10.121 1.00 91.62 308 ILE A O 1
ATOM 2401 N N . LYS A 1 309 ? 5.780 -2.035 -10.597 1.00 88.31 309 LYS A N 1
ATOM 2402 C CA . LYS A 1 309 ? 6.768 -1.683 -11.625 1.00 88.31 309 LYS A CA 1
ATOM 2403 C C . LYS A 1 309 ? 6.133 -0.855 -12.741 1.00 88.31 309 LYS A C 1
ATOM 2405 O O . LYS A 1 309 ? 6.785 0.037 -13.278 1.00 88.31 309 LYS A O 1
ATOM 2410 N N . THR A 1 310 ? 4.857 -1.102 -13.057 1.00 85.44 310 THR A N 1
ATOM 2411 C CA . THR A 1 310 ? 4.099 -0.293 -14.014 1.00 85.44 310 THR A CA 1
ATOM 2412 C C . THR A 1 310 ? 3.977 1.155 -13.596 1.00 85.44 310 THR A C 1
ATOM 2414 O O . THR A 1 310 ? 4.334 2.020 -14.392 1.00 85.44 310 THR A O 1
ATOM 2417 N N . GLU A 1 311 ? 3.555 1.407 -12.362 1.00 87.56 311 GLU A N 1
ATOM 2418 C CA . GLU A 1 311 ? 3.400 2.763 -11.830 1.00 87.56 311 GLU A CA 1
ATOM 2419 C C . GLU A 1 311 ? 4.727 3.530 -11.803 1.00 87.56 311 GLU A C 1
ATOM 2421 O O . GLU A 1 311 ? 4.798 4.688 -12.224 1.00 87.56 311 GLU A O 1
ATOM 2426 N N . VAL A 1 312 ? 5.803 2.880 -11.348 1.00 90.00 312 VAL A N 1
ATOM 2427 C CA . VAL A 1 312 ? 7.134 3.505 -11.291 1.00 90.00 312 VAL A CA 1
ATOM 2428 C C . VAL A 1 312 ? 7.628 3.846 -12.699 1.00 90.00 312 VAL A C 1
ATOM 2430 O O . VAL A 1 312 ? 8.111 4.954 -12.937 1.00 90.00 312 VAL A O 1
ATOM 2433 N N . LEU A 1 313 ? 7.457 2.927 -13.655 1.00 86.19 313 LEU A N 1
ATOM 2434 C CA . LEU A 1 313 ? 7.801 3.160 -15.057 1.00 86.19 313 LEU A CA 1
ATOM 2435 C C . LEU A 1 313 ? 7.006 4.316 -15.664 1.00 86.19 313 LEU A C 1
ATOM 2437 O O . LEU A 1 313 ? 7.595 5.138 -16.356 1.00 86.19 313 LEU A O 1
ATOM 2441 N N . GLU A 1 314 ? 5.708 4.429 -15.381 1.00 86.50 314 GLU A N 1
ATOM 2442 C CA . GLU A 1 314 ? 4.891 5.543 -15.875 1.00 86.50 314 GLU A CA 1
ATOM 2443 C C . GLU A 1 314 ? 5.434 6.901 -15.424 1.00 86.50 314 GLU A C 1
ATOM 2445 O O . GLU A 1 314 ? 5.539 7.827 -16.236 1.00 86.50 314 GLU A O 1
ATOM 2450 N N . ARG A 1 315 ? 5.846 7.024 -14.155 1.00 88.56 315 ARG A N 1
ATOM 2451 C CA . ARG A 1 315 ? 6.479 8.254 -13.657 1.00 88.56 315 ARG A CA 1
ATOM 2452 C C . ARG A 1 315 ? 7.765 8.576 -14.412 1.00 88.56 315 ARG A C 1
ATOM 2454 O O . ARG A 1 315 ? 7.989 9.738 -14.771 1.00 88.56 315 ARG A O 1
ATOM 2461 N N . ILE A 1 316 ? 8.598 7.567 -14.647 1.00 88.00 316 ILE A N 1
ATOM 2462 C CA . ILE A 1 316 ? 9.868 7.739 -15.350 1.00 88.00 316 ILE A CA 1
ATOM 2463 C C . ILE A 1 316 ? 9.642 8.066 -16.832 1.00 88.00 316 ILE A C 1
ATOM 2465 O O . ILE A 1 316 ? 10.317 8.933 -17.381 1.00 88.00 316 ILE A O 1
ATOM 2469 N N . HIS A 1 317 ? 8.671 7.438 -17.495 1.00 85.81 317 HIS A N 1
ATOM 2470 C CA . HIS A 1 317 ? 8.342 7.746 -18.888 1.00 85.81 317 HIS A CA 1
ATOM 2471 C C . HIS A 1 317 ? 7.843 9.162 -19.076 1.00 85.81 317 HIS A C 1
ATOM 2473 O O . HIS A 1 317 ? 8.199 9.782 -20.075 1.00 85.81 317 HIS A O 1
ATOM 2479 N N . ASN A 1 318 ? 7.040 9.674 -18.145 1.00 87.31 318 ASN A N 1
ATOM 2480 C CA . ASN A 1 318 ? 6.603 11.065 -18.201 1.00 87.31 318 ASN A CA 1
ATOM 2481 C C . ASN A 1 318 ? 7.815 12.005 -18.153 1.00 87.31 318 ASN A C 1
ATOM 2483 O O . ASN A 1 318 ? 7.957 12.837 -19.040 1.00 87.31 318 ASN A O 1
ATOM 2487 N N . TYR A 1 319 ? 8.764 11.757 -17.245 1.00 87.56 319 TYR A N 1
ATOM 2488 C CA . TYR A 1 319 ? 10.034 12.490 -17.207 1.00 87.56 319 TYR A CA 1
ATOM 2489 C C . TYR A 1 319 ? 10.823 12.395 -18.522 1.00 87.56 319 TYR A C 1
ATOM 2491 O O . TYR A 1 319 ? 11.246 13.408 -19.067 1.00 87.56 319 TYR A O 1
ATOM 2499 N N . LEU A 1 320 ? 10.997 11.192 -19.082 1.00 85.50 320 LEU A N 1
ATOM 2500 C CA . LEU A 1 320 ? 11.739 11.008 -20.337 1.00 85.50 320 LEU A CA 1
ATOM 2501 C C . LEU A 1 320 ? 11.058 11.676 -21.542 1.00 85.50 320 LEU A C 1
ATOM 2503 O O . LEU A 1 320 ? 11.742 12.089 -22.478 1.00 85.50 320 LEU A O 1
ATOM 2507 N N . ARG A 1 321 ? 9.725 11.793 -21.539 1.00 85.81 321 ARG A N 1
ATOM 2508 C CA . ARG A 1 321 ? 8.966 12.511 -22.576 1.00 85.81 321 ARG A CA 1
ATOM 2509 C C . ARG A 1 321 ? 9.116 14.023 -22.484 1.00 85.81 321 ARG A C 1
ATOM 2511 O O . ARG A 1 321 ? 8.898 14.682 -23.497 1.00 85.81 321 ARG A O 1
ATOM 2518 N N . ASP A 1 322 ? 9.510 14.546 -21.333 1.00 87.44 322 ASP A N 1
ATOM 2519 C CA . ASP A 1 322 ? 9.773 15.971 -21.143 1.00 87.44 322 ASP A CA 1
ATOM 2520 C C . ASP A 1 322 ? 11.230 16.341 -21.484 1.00 87.44 322 ASP A C 1
ATOM 2522 O O . ASP A 1 322 ? 11.550 17.513 -21.659 1.00 87.44 322 ASP A O 1
ATOM 2526 N N . GLN A 1 323 ? 12.111 15.350 -21.669 1.00 85.31 323 GLN A N 1
ATOM 2527 C CA . GLN A 1 323 ? 13.500 15.555 -22.087 1.00 85.31 323 GLN A CA 1
ATOM 2528 C C . GLN A 1 323 ? 13.613 15.771 -23.603 1.00 85.31 323 GLN A C 1
ATOM 2530 O O . GLN A 1 323 ? 13.441 14.831 -24.383 1.00 85.31 323 GLN A O 1
ATOM 2535 N N . ASP A 1 324 ? 14.010 16.971 -24.032 1.00 87.25 324 ASP A N 1
ATOM 2536 C CA . ASP A 1 324 ? 14.131 17.340 -25.456 1.00 87.25 324 ASP A CA 1
ATOM 2537 C C . ASP A 1 324 ? 15.048 16.410 -26.267 1.00 87.25 324 ASP A C 1
ATOM 2539 O O . ASP A 1 324 ? 14.786 16.141 -27.439 1.00 87.25 324 ASP A O 1
ATOM 2543 N N . ALA A 1 325 ? 16.108 15.879 -25.649 1.00 87.00 325 ALA A N 1
ATOM 2544 C CA . ALA A 1 325 ? 17.044 14.967 -26.308 1.00 87.00 325 ALA A CA 1
ATOM 2545 C C . ALA A 1 325 ? 16.475 13.550 -26.529 1.00 87.00 325 ALA A C 1
ATOM 2547 O O . ALA A 1 325 ? 16.949 12.831 -27.407 1.00 87.00 325 ALA A O 1
ATOM 2548 N N . ILE A 1 326 ? 15.479 13.139 -25.736 1.00 88.00 326 ILE A N 1
ATOM 2549 C CA . ILE A 1 326 ? 14.940 11.768 -25.708 1.00 88.00 326 ILE A CA 1
ATOM 2550 C C . ILE A 1 326 ? 13.563 11.702 -26.363 1.00 88.00 326 ILE A C 1
ATOM 2552 O O . ILE A 1 326 ? 13.299 10.819 -27.181 1.00 88.00 326 ILE A O 1
ATOM 2556 N N . ARG A 1 327 ? 12.696 12.670 -26.054 1.00 88.56 327 ARG A N 1
ATOM 2557 C CA . ARG A 1 327 ? 11.324 12.786 -26.550 1.00 88.56 327 ARG A CA 1
ATOM 2558 C C . ARG A 1 327 ? 11.159 12.500 -28.051 1.00 88.56 327 ARG A C 1
ATOM 2560 O O . ARG A 1 327 ? 10.288 11.688 -28.373 1.00 88.56 327 ARG A O 1
ATOM 2567 N N . PRO A 1 328 ? 11.929 13.108 -28.979 1.00 90.44 328 PRO A N 1
ATOM 2568 C CA . PRO A 1 328 ? 11.732 12.884 -30.412 1.00 90.44 328 PRO A CA 1
ATOM 2569 C C . PRO A 1 328 ? 12.138 11.476 -30.869 1.00 90.44 328 PRO A C 1
ATOM 2571 O O . PRO A 1 328 ? 11.705 11.042 -31.932 1.00 90.44 328 PRO A O 1
ATOM 2574 N N . LEU A 1 329 ? 12.944 10.760 -30.079 1.00 89.88 329 LEU A N 1
ATOM 2575 C CA . LEU A 1 329 ? 13.476 9.442 -30.421 1.00 89.88 329 LEU A CA 1
ATOM 2576 C C . LEU A 1 329 ? 12.564 8.295 -29.956 1.00 89.88 329 LEU A C 1
ATOM 2578 O O . LEU A 1 329 ? 12.562 7.241 -30.585 1.00 89.88 329 LEU A O 1
ATOM 2582 N N . LEU A 1 330 ? 11.760 8.495 -28.902 1.00 85.12 330 LEU A N 1
ATOM 2583 C CA . LEU A 1 330 ? 10.914 7.449 -28.297 1.00 85.12 330 LEU A CA 1
ATOM 2584 C C . LEU A 1 330 ? 9.945 6.788 -29.294 1.00 85.12 330 LEU A C 1
ATOM 2586 O O . LEU A 1 330 ? 9.854 5.565 -29.350 1.00 85.12 330 LEU A O 1
ATOM 2590 N N . GLY A 1 331 ? 9.211 7.589 -30.073 1.00 85.19 331 GLY A N 1
ATOM 2591 C CA . GLY A 1 331 ? 8.234 7.082 -31.048 1.00 85.19 331 GLY A CA 1
ATOM 2592 C C . GLY A 1 331 ? 8.887 6.291 -32.189 1.00 85.19 331 GLY A C 1
ATOM 2593 O O . GLY A 1 331 ? 8.587 5.105 -32.339 1.00 85.19 331 GLY A O 1
ATOM 2594 N N . PRO A 1 332 ? 9.811 6.906 -32.956 1.00 88.44 332 PRO A N 1
ATOM 2595 C CA . PRO A 1 332 ? 10.508 6.237 -34.053 1.00 88.44 332 PRO A CA 1
ATOM 2596 C C . PRO A 1 332 ? 11.252 4.969 -33.626 1.00 88.44 332 PRO A C 1
ATOM 2598 O O . PRO A 1 332 ? 11.192 3.966 -34.334 1.00 88.44 332 PRO A O 1
ATOM 2601 N N . ALA A 1 333 ? 11.911 4.989 -32.461 1.00 86.56 333 ALA A N 1
ATOM 2602 C CA . ALA A 1 333 ? 12.617 3.826 -31.935 1.00 86.56 333 ALA A CA 1
ATOM 2603 C C . ALA A 1 333 ? 11.690 2.621 -31.746 1.00 86.56 333 ALA A C 1
ATOM 2605 O O . ALA A 1 333 ? 12.050 1.516 -32.141 1.00 86.56 333 ALA A O 1
ATOM 2606 N N . PHE A 1 334 ? 10.496 2.832 -31.187 1.00 81.81 334 PHE A N 1
ATOM 2607 C CA . PHE A 1 334 ? 9.520 1.764 -30.994 1.00 81.81 334 PHE A CA 1
ATOM 2608 C C . PHE A 1 334 ? 8.958 1.254 -32.329 1.00 81.81 334 PHE A C 1
ATOM 2610 O O . PHE A 1 334 ? 9.021 0.057 -32.609 1.00 81.81 334 PHE A O 1
ATOM 2617 N N . ASP A 1 335 ? 8.454 2.155 -33.177 1.00 84.25 335 ASP A N 1
ATOM 2618 C CA . ASP A 1 335 ? 7.790 1.783 -34.433 1.00 84.25 335 ASP A CA 1
ATOM 2619 C C . ASP A 1 335 ? 8.726 1.019 -35.380 1.00 84.25 335 ASP A C 1
ATOM 2621 O O . ASP A 1 335 ? 8.307 0.071 -36.051 1.00 84.25 335 ASP A O 1
ATOM 2625 N N . ASN A 1 336 ? 10.001 1.414 -35.436 1.00 84.94 336 ASN A N 1
ATOM 2626 C CA . ASN A 1 336 ? 10.992 0.755 -36.281 1.00 84.94 336 ASN A CA 1
ATOM 2627 C C . ASN A 1 336 ? 11.521 -0.537 -35.661 1.00 84.94 336 ASN A C 1
ATOM 2629 O O . ASN A 1 336 ? 11.752 -1.490 -36.409 1.00 84.94 336 ASN A O 1
ATOM 2633 N N . LEU A 1 337 ? 11.611 -0.626 -34.330 1.00 82.56 337 LEU A N 1
ATOM 2634 C CA . LEU A 1 337 ? 11.965 -1.877 -33.666 1.00 82.56 337 LEU A CA 1
ATOM 2635 C C . LEU A 1 337 ? 10.929 -2.973 -33.942 1.00 82.56 337 LEU A C 1
ATOM 2637 O O . LEU A 1 337 ? 11.315 -4.083 -34.298 1.00 82.56 337 LEU A O 1
ATOM 2641 N N . VAL A 1 338 ? 9.630 -2.655 -33.876 1.00 78.94 338 VAL A N 1
ATOM 2642 C CA . VAL A 1 338 ? 8.537 -3.593 -34.217 1.00 78.94 338 VAL A CA 1
ATOM 2643 C C . VAL A 1 338 ? 8.609 -4.053 -35.682 1.00 78.94 338 VAL A C 1
ATOM 2645 O O . VAL A 1 338 ? 8.132 -5.128 -36.028 1.00 78.94 338 VAL A O 1
ATOM 2648 N N . ARG A 1 339 ? 9.237 -3.264 -36.560 1.00 82.69 339 ARG A N 1
ATOM 2649 C CA . ARG A 1 339 ? 9.479 -3.606 -37.973 1.00 82.69 339 ARG A CA 1
ATOM 2650 C C . ARG A 1 339 ? 10.821 -4.315 -38.205 1.00 82.69 339 ARG A C 1
ATOM 2652 O O . ARG A 1 339 ? 11.231 -4.467 -39.354 1.00 82.69 339 ARG A O 1
ATOM 2659 N N . GLY A 1 340 ? 11.528 -4.699 -37.141 1.00 79.19 340 GLY A N 1
ATOM 2660 C CA . GLY A 1 340 ? 12.828 -5.371 -37.206 1.00 79.19 340 GLY A CA 1
ATOM 2661 C C . GLY A 1 340 ? 14.024 -4.450 -37.486 1.00 79.19 340 GLY A C 1
ATOM 2662 O O . GLY A 1 340 ? 15.120 -4.941 -37.751 1.00 79.19 340 GLY A O 1
ATOM 2663 N N . ASN A 1 341 ? 13.857 -3.123 -37.439 1.00 83.44 341 ASN A N 1
ATOM 2664 C CA . ASN A 1 341 ? 14.939 -2.155 -37.626 1.00 83.44 341 ASN A CA 1
ATOM 2665 C C . ASN A 1 341 ? 15.376 -1.546 -36.286 1.00 83.44 341 ASN A C 1
ATOM 2667 O O . ASN A 1 341 ? 14.661 -0.760 -35.671 1.00 83.44 341 ASN A O 1
ATOM 2671 N N . ILE A 1 342 ? 16.601 -1.865 -35.869 1.00 84.25 342 ILE A N 1
ATOM 2672 C CA . ILE A 1 342 ? 17.145 -1.464 -34.567 1.00 84.25 342 ILE A CA 1
ATOM 2673 C C . ILE A 1 342 ? 17.837 -0.092 -34.560 1.00 84.25 342 ILE A C 1
ATOM 2675 O O . ILE A 1 342 ? 18.241 0.361 -33.495 1.00 84.25 342 ILE A O 1
ATOM 2679 N N . ASN A 1 343 ? 18.027 0.574 -35.704 1.00 88.31 343 ASN A N 1
ATOM 2680 C CA . ASN A 1 343 ? 18.907 1.752 -35.789 1.00 88.31 343 ASN A CA 1
ATOM 2681 C C . ASN A 1 343 ? 18.426 2.928 -34.920 1.00 88.31 343 ASN A C 1
ATOM 2683 O O . ASN A 1 343 ? 19.213 3.518 -34.175 1.00 88.31 343 ASN A O 1
ATOM 2687 N N . ASP A 1 344 ? 17.133 3.248 -34.969 1.00 87.69 344 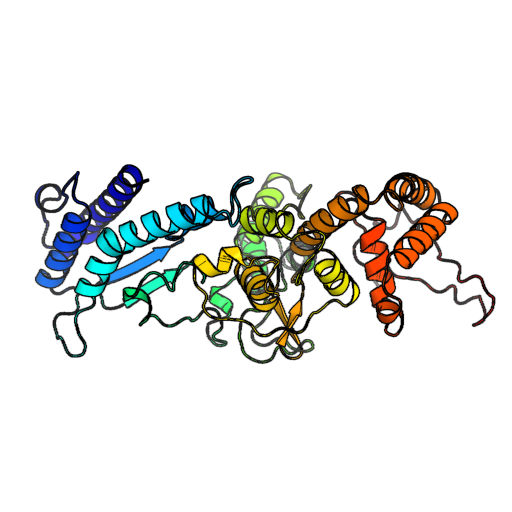ASP A N 1
ATOM 2688 C CA . ASP A 1 344 ? 16.557 4.317 -34.142 1.00 87.69 344 ASP A CA 1
ATOM 2689 C C . ASP A 1 344 ? 16.531 3.935 -32.663 1.00 87.69 344 ASP A C 1
ATOM 2691 O O . ASP A 1 344 ? 16.724 4.783 -31.794 1.00 87.69 344 ASP A O 1
ATOM 2695 N N . PHE A 1 345 ? 16.377 2.642 -32.370 1.00 86.31 345 PHE A N 1
ATOM 2696 C CA . PHE A 1 345 ? 16.483 2.134 -31.010 1.00 86.31 345 PHE A CA 1
ATOM 2697 C C . PHE A 1 345 ? 17.903 2.278 -30.445 1.00 86.31 345 PHE A C 1
ATOM 2699 O O . PHE A 1 345 ? 18.068 2.758 -29.325 1.00 86.31 345 PHE A O 1
ATOM 2706 N N . VAL A 1 346 ? 18.936 1.946 -31.225 1.00 87.06 346 VAL A N 1
ATOM 2707 C CA . VAL A 1 346 ? 20.339 2.176 -30.841 1.00 87.06 346 VAL A CA 1
ATOM 2708 C C . VAL A 1 346 ? 20.597 3.669 -30.625 1.00 87.06 346 VAL A C 1
ATOM 2710 O O . VAL A 1 346 ? 21.206 4.044 -29.627 1.00 87.06 346 VAL A O 1
ATOM 2713 N N . THR A 1 347 ? 20.068 4.528 -31.498 1.00 90.69 347 THR A N 1
ATOM 2714 C CA . THR A 1 347 ? 20.194 5.990 -31.368 1.00 90.69 347 THR A CA 1
ATOM 2715 C C . THR A 1 347 ? 19.548 6.505 -30.079 1.00 90.69 347 THR A C 1
ATOM 2717 O O . THR A 1 347 ? 20.136 7.323 -29.370 1.00 90.69 347 THR A O 1
ATOM 2720 N N . LEU A 1 348 ? 18.361 5.998 -29.739 1.00 88.88 348 LEU A N 1
ATOM 2721 C CA . LEU A 1 348 ? 17.671 6.303 -28.487 1.00 88.88 348 LEU A CA 1
ATOM 2722 C C . LEU A 1 348 ? 18.465 5.822 -27.266 1.00 88.88 348 LEU A C 1
ATOM 2724 O O . LEU A 1 348 ? 18.612 6.580 -26.309 1.00 88.88 348 LEU A O 1
ATOM 2728 N N . LEU A 1 349 ? 19.007 4.601 -27.303 1.00 86.19 349 LEU A N 1
ATOM 2729 C CA . LEU A 1 349 ? 19.866 4.081 -26.237 1.00 86.19 349 LEU A CA 1
ATOM 2730 C C . LEU A 1 349 ? 21.100 4.962 -26.039 1.00 86.19 349 LEU A C 1
ATOM 2732 O O . LEU A 1 349 ? 21.403 5.347 -24.914 1.00 86.19 349 LEU A O 1
ATOM 2736 N N . GLU A 1 350 ? 21.795 5.328 -27.115 1.00 86.38 350 GLU A N 1
ATOM 2737 C CA . GLU A 1 350 ? 22.954 6.218 -27.041 1.00 86.38 350 GLU A CA 1
ATOM 2738 C C . GLU A 1 350 ? 22.593 7.590 -26.469 1.00 86.38 350 GLU A C 1
ATOM 2740 O O . GLU A 1 350 ? 23.334 8.125 -25.642 1.00 86.38 350 GLU A O 1
ATOM 2745 N N . ALA A 1 351 ? 21.469 8.170 -26.897 1.00 88.62 351 ALA A N 1
ATOM 2746 C CA . ALA A 1 351 ? 20.983 9.439 -26.372 1.00 88.62 351 ALA A CA 1
ATOM 2747 C C . ALA A 1 351 ? 20.672 9.330 -24.875 1.00 88.62 351 ALA A C 1
ATOM 2749 O O . ALA A 1 351 ? 21.150 10.154 -24.099 1.00 88.62 351 ALA A O 1
ATOM 2750 N N . PHE A 1 352 ? 19.961 8.277 -24.458 1.00 86.56 352 PHE A N 1
ATOM 2751 C CA . PHE A 1 352 ? 19.676 7.997 -23.053 1.00 86.56 352 PHE A CA 1
ATOM 2752 C C . PHE A 1 352 ? 20.959 7.844 -22.242 1.00 86.56 352 PHE A C 1
ATOM 2754 O O . PHE A 1 352 ? 21.090 8.433 -21.178 1.00 86.56 352 PHE A O 1
ATOM 2761 N N . PHE A 1 353 ? 21.944 7.102 -22.738 1.00 82.19 353 PHE A N 1
ATOM 2762 C CA . PHE A 1 353 ? 23.205 6.922 -22.028 1.00 82.19 353 PHE A CA 1
ATOM 2763 C C . PHE A 1 353 ? 24.010 8.218 -21.905 1.00 82.19 353 PHE A C 1
ATOM 2765 O O . PHE A 1 353 ? 24.649 8.443 -20.878 1.00 82.19 353 PHE A O 1
ATOM 2772 N N . LYS A 1 354 ? 23.938 9.114 -22.894 1.00 84.38 354 LYS A N 1
ATOM 2773 C CA . LYS A 1 354 ? 24.588 10.433 -22.826 1.00 84.38 354 LYS A CA 1
ATOM 2774 C C . LYS A 1 354 ? 23.990 11.346 -21.755 1.00 84.38 354 LYS A C 1
ATOM 2776 O O . LYS A 1 354 ? 24.698 12.230 -21.281 1.00 84.38 354 LYS A O 1
ATOM 2781 N N . THR A 1 355 ? 22.739 11.136 -21.339 1.00 78.38 355 THR A N 1
ATOM 2782 C CA . THR A 1 355 ? 22.138 11.897 -20.231 1.00 78.38 355 THR A CA 1
ATOM 2783 C C . THR A 1 355 ? 22.506 11.337 -18.853 1.00 78.38 355 THR A C 1
ATOM 2785 O O . THR A 1 355 ? 22.051 11.871 -17.846 1.00 78.38 355 THR A O 1
ATOM 2788 N N . ARG A 1 356 ? 23.302 10.259 -18.770 1.00 73.62 356 ARG A N 1
ATOM 2789 C CA . ARG A 1 356 ? 23.621 9.567 -17.510 1.00 73.62 356 ARG A CA 1
ATOM 2790 C C . ARG A 1 356 ? 25.034 9.853 -17.029 1.00 73.62 356 ARG A C 1
ATOM 2792 O O . ARG A 1 356 ? 25.979 9.971 -17.805 1.00 73.62 356 ARG A O 1
ATOM 2799 N N . ALA A 1 357 ? 25.200 9.884 -15.709 1.00 66.81 357 ALA A N 1
ATOM 2800 C CA . ALA A 1 357 ? 26.518 9.963 -15.100 1.00 66.81 357 ALA A CA 1
ATOM 2801 C C . ALA A 1 357 ? 27.332 8.691 -15.406 1.00 66.81 357 ALA A C 1
ATOM 2803 O O . ALA A 1 357 ? 26.873 7.576 -15.152 1.00 66.81 357 ALA A O 1
ATOM 2804 N N . LEU A 1 358 ? 28.580 8.862 -15.864 1.00 50.34 358 LEU A N 1
ATOM 2805 C CA . LEU A 1 358 ? 29.541 7.794 -16.205 1.00 50.34 358 LEU A CA 1
ATOM 2806 C C . LEU A 1 358 ? 29.702 6.710 -15.117 1.00 50.34 358 LEU A C 1
ATOM 2808 O O . LEU A 1 358 ? 30.055 5.573 -15.415 1.00 50.34 358 LEU A O 1
ATOM 2812 N N . ARG A 1 359 ? 29.422 7.038 -13.848 1.00 47.59 359 ARG A N 1
ATOM 2813 C CA . ARG A 1 359 ? 29.522 6.105 -12.715 1.00 47.59 359 ARG A CA 1
ATOM 2814 C C . ARG A 1 359 ? 28.489 4.971 -12.759 1.00 47.59 359 ARG A C 1
ATOM 2816 O O . ARG A 1 359 ? 28.796 3.882 -12.289 1.00 47.59 359 ARG A O 1
ATOM 2823 N N . SER A 1 360 ? 27.327 5.208 -13.374 1.00 53.16 360 SER A N 1
ATOM 2824 C CA . SER A 1 360 ? 26.256 4.211 -13.554 1.00 53.16 360 SER A CA 1
ATOM 2825 C C . SER A 1 360 ? 26.632 3.063 -14.507 1.00 53.16 360 SER A C 1
ATOM 2827 O O . SER A 1 360 ? 25.973 2.026 -14.519 1.00 53.16 360 SER A O 1
ATOM 2829 N N . PHE A 1 361 ? 27.725 3.222 -15.266 1.00 55.22 361 PHE A N 1
ATOM 2830 C CA . PHE A 1 361 ? 28.166 2.273 -16.290 1.00 55.22 361 PHE A CA 1
ATOM 2831 C C . PHE A 1 361 ? 29.168 1.222 -15.794 1.00 55.22 361 PHE A C 1
ATOM 283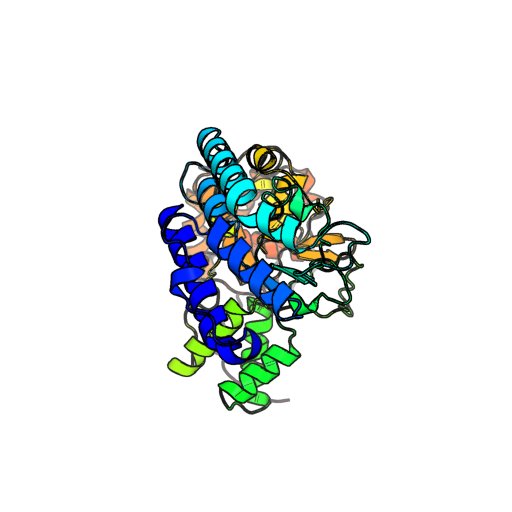3 O O . PHE A 1 361 ? 29.344 0.188 -16.433 1.00 55.22 361 PHE A O 1
ATOM 2840 N N . PHE A 1 362 ? 29.846 1.454 -14.663 1.00 50.41 362 PHE A N 1
ATOM 2841 C CA . PHE A 1 362 ? 30.917 0.557 -14.196 1.00 50.41 362 PHE A CA 1
ATOM 2842 C C . PHE A 1 362 ? 30.409 -0.779 -13.635 1.00 50.41 362 PHE A C 1
ATOM 2844 O O . PHE A 1 362 ? 31.193 -1.715 -13.492 1.00 50.41 362 PHE A O 1
ATOM 2851 N N . SER A 1 363 ? 29.114 -0.882 -13.332 1.00 56.81 363 SER A N 1
ATOM 2852 C CA . SER A 1 363 ? 28.462 -2.093 -12.821 1.00 56.81 363 SER A CA 1
ATOM 2853 C C . SER A 1 363 ? 27.497 -2.743 -13.818 1.00 56.81 363 SER A C 1
ATOM 2855 O O . SER A 1 363 ? 26.885 -3.752 -13.471 1.00 56.81 363 SER A O 1
ATOM 2857 N N . THR A 1 364 ? 27.352 -2.202 -15.037 1.00 61.72 364 THR A N 1
ATOM 2858 C CA . THR A 1 364 ? 26.330 -2.640 -16.000 1.00 61.72 364 THR A CA 1
ATOM 2859 C C . THR A 1 364 ? 26.530 -4.098 -16.418 1.00 61.72 364 THR A C 1
ATOM 2861 O O . THR A 1 364 ? 27.466 -4.435 -17.140 1.00 61.72 364 THR A O 1
ATOM 2864 N N . ASN A 1 365 ? 25.624 -4.966 -15.967 1.00 69.19 365 ASN A N 1
ATOM 2865 C CA . ASN A 1 365 ? 25.531 -6.370 -16.364 1.00 69.19 365 ASN A CA 1
ATOM 2866 C C . ASN A 1 365 ? 24.325 -6.596 -17.300 1.00 69.19 365 ASN A C 1
ATOM 2868 O O . ASN A 1 365 ? 23.589 -5.664 -17.627 1.00 69.19 365 ASN A O 1
ATOM 2872 N N . GLU A 1 366 ? 24.118 -7.835 -17.751 1.00 71.94 366 GLU A N 1
ATOM 2873 C CA . GLU A 1 366 ? 23.023 -8.168 -18.672 1.00 71.94 366 GLU A CA 1
ATOM 2874 C C . GLU A 1 366 ? 21.638 -7.811 -18.107 1.00 71.94 366 GLU A C 1
ATOM 2876 O O . GLU A 1 366 ? 20.822 -7.227 -18.816 1.00 71.94 366 GLU A O 1
ATOM 2881 N N . ALA A 1 367 ? 21.392 -8.087 -16.823 1.00 70.94 367 ALA A N 1
ATOM 2882 C CA . ALA A 1 367 ? 20.124 -7.771 -16.168 1.00 70.94 367 ALA A CA 1
ATOM 2883 C C . ALA A 1 367 ? 19.857 -6.256 -16.139 1.00 70.94 367 ALA A C 1
ATOM 2885 O O . ALA A 1 367 ? 18.743 -5.811 -16.407 1.00 70.94 367 ALA A O 1
ATOM 2886 N N . MET A 1 368 ? 20.893 -5.448 -15.895 1.00 74.00 368 MET A N 1
ATOM 2887 C CA . MET A 1 368 ? 20.786 -3.989 -15.969 1.00 74.00 368 MET A CA 1
ATOM 2888 C C . MET A 1 368 ? 20.446 -3.523 -17.388 1.00 74.00 368 MET A C 1
ATOM 2890 O O . MET A 1 368 ? 19.593 -2.653 -17.547 1.00 74.00 368 MET A O 1
ATOM 2894 N N . LEU A 1 369 ? 21.059 -4.112 -18.423 1.00 75.06 369 LEU A N 1
ATOM 2895 C CA . LEU A 1 369 ? 20.712 -3.804 -19.814 1.00 75.06 369 LEU A CA 1
ATOM 2896 C C . LEU A 1 369 ? 19.267 -4.187 -20.136 1.00 75.06 369 LEU A C 1
ATOM 2898 O O . LEU A 1 369 ? 18.556 -3.376 -20.717 1.00 75.06 369 LEU A O 1
ATOM 2902 N N . GLN A 1 370 ? 18.803 -5.367 -19.719 1.00 75.62 370 GLN A N 1
ATOM 2903 C CA . GLN A 1 370 ? 17.403 -5.771 -19.885 1.00 75.62 370 GLN A CA 1
ATOM 2904 C C . GLN A 1 370 ? 16.452 -4.758 -19.229 1.00 75.62 370 GLN A C 1
ATOM 2906 O O . GLN A 1 370 ? 15.496 -4.317 -19.865 1.00 75.62 370 GLN A O 1
ATOM 2911 N N . ASN A 1 371 ? 16.758 -4.306 -18.007 1.00 75.88 371 ASN A N 1
ATOM 2912 C CA . ASN A 1 371 ? 15.975 -3.277 -17.320 1.00 75.88 371 ASN A CA 1
ATOM 2913 C C . ASN A 1 371 ? 15.980 -1.936 -18.065 1.00 75.88 371 ASN A C 1
ATOM 2915 O O . ASN A 1 371 ? 14.934 -1.303 -18.166 1.00 75.88 371 ASN A O 1
ATOM 2919 N N . ILE A 1 372 ? 17.119 -1.516 -18.628 1.00 78.81 372 ILE A N 1
ATOM 2920 C CA . ILE A 1 372 ? 17.222 -0.298 -19.451 1.00 78.81 372 ILE A CA 1
ATOM 2921 C C . ILE A 1 372 ? 16.372 -0.420 -20.721 1.00 78.81 372 ILE A C 1
ATOM 2923 O O . ILE A 1 372 ? 15.700 0.531 -21.115 1.00 78.81 372 ILE A O 1
ATOM 2927 N N . VAL A 1 373 ? 16.370 -1.586 -21.362 1.00 78.19 373 VAL A N 1
ATOM 2928 C CA . VAL A 1 373 ? 15.565 -1.813 -22.565 1.00 78.19 373 VAL A CA 1
ATOM 2929 C C . VAL A 1 373 ? 14.071 -1.751 -22.229 1.00 78.19 373 VAL A C 1
ATOM 2931 O O . VAL A 1 373 ? 13.336 -1.022 -22.894 1.00 78.19 373 VAL A O 1
ATOM 2934 N N . VAL A 1 374 ? 13.634 -2.434 -21.164 1.00 75.56 374 VAL A N 1
ATOM 2935 C CA . VAL A 1 374 ? 12.249 -2.371 -20.654 1.00 75.56 374 VAL A CA 1
ATOM 2936 C C . VAL A 1 374 ? 11.862 -0.934 -20.300 1.00 75.56 374 VAL A C 1
ATOM 2938 O O . VAL A 1 374 ? 10.785 -0.463 -20.648 1.00 75.56 374 VAL A O 1
ATOM 2941 N N . LEU A 1 375 ? 12.765 -0.206 -19.651 1.00 78.19 375 LEU A N 1
ATOM 2942 C CA . LEU A 1 375 ? 12.574 1.190 -19.286 1.00 78.19 375 LEU A CA 1
ATOM 2943 C C . LEU A 1 375 ? 12.369 2.102 -20.499 1.00 78.19 375 LEU A C 1
ATOM 2945 O O . LEU A 1 375 ? 11.623 3.065 -20.402 1.00 78.19 375 LEU A O 1
ATOM 2949 N N . ILE A 1 376 ? 13.043 1.859 -21.620 1.00 76.75 376 ILE A N 1
ATOM 2950 C CA . ILE A 1 376 ? 13.087 2.808 -22.742 1.00 76.75 376 ILE A CA 1
ATOM 2951 C C . ILE A 1 376 ? 12.055 2.483 -23.822 1.00 76.75 376 ILE A C 1
ATOM 2953 O O . ILE A 1 376 ? 11.504 3.397 -24.435 1.00 76.75 376 ILE A O 1
ATOM 2957 N N . LEU A 1 377 ? 11.792 1.200 -24.067 1.00 70.31 377 LEU A N 1
ATOM 2958 C CA . LEU A 1 377 ? 10.925 0.768 -25.164 1.00 70.31 377 LEU A CA 1
ATOM 2959 C C . LEU A 1 377 ? 9.443 0.767 -24.831 1.00 70.31 377 LEU A C 1
ATOM 2961 O O . LEU A 1 377 ? 8.606 0.840 -25.728 1.00 70.31 377 LEU A O 1
ATOM 2965 N N . ASP A 1 378 ? 9.104 0.614 -23.562 1.00 62.41 378 ASP A N 1
ATOM 2966 C CA . ASP A 1 378 ? 7.807 0.065 -23.227 1.00 62.41 378 ASP A CA 1
ATOM 2967 C C . ASP A 1 378 ? 6.769 1.167 -23.000 1.00 62.41 378 ASP A C 1
ATOM 2969 O O . ASP A 1 378 ? 6.880 1.932 -22.056 1.00 62.41 378 ASP A O 1
ATOM 2973 N N . LYS A 1 379 ? 5.700 1.269 -23.798 1.00 60.41 379 LYS A N 1
ATOM 2974 C CA . LYS A 1 379 ? 4.490 1.914 -23.248 1.00 60.41 379 LYS A CA 1
ATOM 2975 C C . LYS A 1 379 ? 3.849 0.901 -22.298 1.00 60.41 379 LYS A C 1
ATOM 2977 O O . LYS A 1 379 ? 3.790 -0.264 -22.667 1.00 60.41 379 LYS A O 1
ATOM 2982 N N . PRO A 1 380 ? 3.255 1.306 -21.160 1.00 53.47 380 PRO A N 1
ATOM 2983 C CA . PRO A 1 380 ? 2.584 0.379 -20.238 1.00 53.47 380 PRO A CA 1
ATOM 2984 C C . PRO A 1 380 ? 1.612 -0.624 -20.893 1.00 53.47 380 PRO A C 1
ATOM 2986 O O . PRO A 1 380 ? 1.403 -1.710 -20.366 1.00 53.47 380 PRO A O 1
ATOM 2989 N N . SER A 1 381 ? 1.041 -0.290 -22.055 1.00 52.78 381 SER A N 1
ATOM 2990 C CA . SER A 1 381 ? 0.134 -1.139 -22.835 1.00 52.78 381 SER A CA 1
ATOM 2991 C C . SER A 1 381 ? 0.795 -2.189 -23.745 1.00 52.78 381 SER A C 1
ATOM 2993 O O . SER A 1 381 ? 0.072 -3.015 -24.292 1.00 52.78 381 SER A O 1
ATOM 2995 N N . TYR A 1 382 ? 2.114 -2.158 -23.966 1.00 55.25 382 TYR A N 1
ATOM 2996 C CA . TYR A 1 382 ? 2.821 -3.017 -24.938 1.00 55.25 382 TYR A CA 1
ATOM 2997 C C . TYR A 1 382 ? 3.928 -3.874 -24.310 1.00 55.25 382 TYR A C 1
ATOM 2999 O O . TYR A 1 382 ? 4.831 -4.338 -25.008 1.00 55.25 382 TYR A O 1
ATOM 3007 N N . ARG A 1 383 ? 3.822 -4.117 -22.999 1.00 61.53 383 ARG A N 1
ATOM 3008 C CA . ARG A 1 383 ? 4.835 -4.829 -22.219 1.00 61.53 383 ARG A CA 1
ATOM 3009 C C . ARG A 1 383 ? 5.090 -6.227 -22.742 1.00 61.53 383 ARG A C 1
ATOM 3011 O O . ARG A 1 383 ? 4.164 -7.032 -22.836 1.00 61.53 383 ARG A O 1
ATOM 3018 N N . VAL A 1 384 ? 6.366 -6.540 -22.942 1.00 56.22 384 VAL A N 1
ATOM 3019 C CA . VAL A 1 384 ? 6.858 -7.916 -23.044 1.00 56.22 384 VAL A CA 1
ATOM 3020 C C . VAL A 1 384 ? 7.605 -8.228 -21.744 1.00 56.22 384 VAL A C 1
ATOM 3022 O O . VAL A 1 384 ? 8.742 -7.780 -21.571 1.00 56.22 384 VAL A O 1
ATOM 3025 N N . PRO A 1 385 ? 6.977 -8.942 -20.791 1.00 49.91 385 PRO A N 1
ATOM 3026 C CA . PRO A 1 385 ? 7.665 -9.398 -19.592 1.00 49.91 385 PRO A CA 1
ATOM 3027 C C . PRO A 1 385 ? 8.860 -10.275 -19.975 1.00 49.91 385 PRO A C 1
ATOM 3029 O O . PRO A 1 385 ? 8.770 -11.059 -20.916 1.00 49.91 385 PRO A O 1
ATOM 3032 N N . GLU A 1 386 ? 9.952 -10.185 -19.212 1.00 55.00 386 GLU A N 1
ATOM 3033 C CA . GLU A 1 386 ? 11.110 -11.085 -19.344 1.00 55.00 386 GLU A CA 1
ATOM 3034 C C . GLU A 1 386 ? 11.822 -11.021 -20.708 1.00 55.00 386 GLU A C 1
ATOM 3036 O O . GLU A 1 386 ? 12.182 -12.052 -21.279 1.00 55.00 386 GLU A O 1
ATOM 3041 N N . LEU A 1 387 ? 12.075 -9.813 -21.224 1.00 61.00 387 LEU A N 1
ATOM 3042 C CA . LEU A 1 387 ? 12.961 -9.632 -22.375 1.00 61.00 387 LEU A CA 1
ATOM 3043 C C . LEU A 1 387 ? 14.307 -10.335 -22.125 1.00 61.00 387 LEU A C 1
ATOM 3045 O O . LEU A 1 387 ? 15.060 -9.953 -21.228 1.00 61.00 387 LEU A O 1
ATOM 3049 N N . ARG A 1 388 ? 14.632 -11.331 -22.953 1.00 58.44 388 ARG A N 1
ATOM 3050 C CA . ARG A 1 388 ? 15.926 -12.020 -22.922 1.00 58.44 388 ARG A CA 1
ATOM 3051 C C . ARG A 1 388 ? 16.808 -11.523 -24.051 1.00 58.44 388 ARG A C 1
ATOM 3053 O O . ARG A 1 388 ? 16.390 -11.485 -25.207 1.00 58.44 388 ARG A O 1
ATOM 3060 N N . LEU A 1 389 ? 18.050 -11.187 -23.722 1.00 61.41 389 LEU A N 1
ATOM 3061 C CA . LEU A 1 389 ? 19.062 -10.878 -24.723 1.00 61.41 389 LEU A CA 1
ATOM 3062 C C . LEU A 1 389 ? 19.645 -12.206 -25.216 1.00 61.41 389 LEU A C 1
ATOM 3064 O O . LEU A 1 389 ? 20.476 -12.823 -24.559 1.00 61.41 389 LEU A O 1
ATOM 3068 N N . VAL A 1 390 ? 19.164 -12.688 -26.361 1.00 57.50 390 VAL A N 1
ATOM 3069 C CA . VAL A 1 390 ? 19.659 -13.939 -26.947 1.00 57.50 390 VAL A CA 1
ATOM 3070 C C . VAL A 1 390 ? 20.941 -13.656 -27.727 1.00 57.50 390 VAL A C 1
ATOM 3072 O O . VAL A 1 390 ? 20.942 -12.871 -28.674 1.00 57.50 390 VAL A O 1
ATOM 3075 N N . ILE A 1 391 ? 22.032 -14.310 -27.326 1.00 52.22 391 ILE A N 1
ATOM 3076 C CA . ILE A 1 391 ? 23.298 -14.300 -28.063 1.00 52.22 391 ILE A CA 1
ATOM 3077 C C . ILE A 1 391 ? 23.209 -15.345 -29.177 1.00 52.22 391 ILE A C 1
ATOM 3079 O O . ILE A 1 391 ? 22.984 -16.524 -28.909 1.00 52.22 391 ILE A O 1
ATOM 3083 N N . ASP A 1 392 ? 23.415 -14.922 -30.423 1.00 53.62 392 ASP A N 1
ATOM 3084 C CA . ASP A 1 392 ? 23.573 -15.828 -31.563 1.00 53.62 392 ASP A CA 1
ATOM 3085 C C . ASP A 1 392 ? 24.827 -16.701 -31.378 1.00 53.62 392 ASP A C 1
ATOM 3087 O O . ASP A 1 392 ? 25.960 -16.236 -31.529 1.00 53.62 392 ASP A O 1
ATOM 3091 N N . GLY A 1 393 ? 24.616 -17.975 -31.038 1.00 51.62 393 GLY A N 1
ATOM 3092 C CA . GLY A 1 393 ? 25.678 -18.952 -30.778 1.00 51.62 393 GLY A CA 1
ATOM 3093 C C . GLY A 1 393 ? 26.531 -19.306 -31.999 1.00 51.62 393 GLY A C 1
ATOM 3094 O O . GLY A 1 393 ? 27.559 -19.961 -31.845 1.00 51.62 393 GLY A O 1
ATOM 3095 N N . ASN A 1 394 ? 26.144 -18.857 -33.198 1.00 58.03 394 ASN A N 1
ATOM 3096 C CA . ASN A 1 394 ? 26.934 -19.042 -34.412 1.00 58.03 394 ASN A CA 1
ATOM 3097 C C . ASN A 1 394 ? 28.023 -17.972 -34.595 1.00 58.03 394 ASN A C 1
ATOM 3099 O O . ASN A 1 394 ? 28.807 -18.073 -35.538 1.00 58.03 394 ASN A O 1
ATOM 3103 N N . LYS A 1 395 ? 28.088 -16.950 -33.728 1.00 50.28 395 LYS A N 1
ATOM 3104 C CA . LYS A 1 395 ? 29.064 -15.855 -33.836 1.00 50.28 395 LYS A CA 1
ATOM 3105 C C . LYS A 1 395 ? 30.106 -15.895 -32.724 1.00 50.28 395 LYS A C 1
ATOM 3107 O O . LYS A 1 395 ? 29.791 -16.053 -31.546 1.00 50.28 395 LYS A O 1
ATOM 3112 N N . GLY A 1 396 ? 31.371 -15.719 -33.107 1.00 45.06 396 GLY A N 1
ATOM 3113 C CA . GLY A 1 396 ? 32.499 -15.712 -32.179 1.00 45.06 396 GLY A CA 1
ATOM 3114 C C . GLY A 1 396 ? 32.503 -14.485 -31.259 1.00 45.06 396 GLY A C 1
ATOM 3115 O O . GLY A 1 396 ? 32.117 -13.379 -31.645 1.00 45.06 396 GLY A O 1
ATOM 3116 N N . LYS A 1 397 ? 32.988 -14.659 -30.023 1.00 39.75 397 LYS A N 1
ATOM 3117 C CA . LYS A 1 397 ? 33.172 -13.559 -29.063 1.00 39.75 397 LYS A CA 1
ATOM 3118 C C . LYS A 1 397 ? 34.149 -12.525 -29.646 1.00 39.75 397 LYS A C 1
ATOM 3120 O O . LYS A 1 397 ? 35.315 -12.843 -29.854 1.00 39.75 397 LYS A O 1
ATOM 3125 N N . GLY A 1 398 ? 33.687 -11.292 -29.875 1.00 43.62 398 GLY A N 1
ATOM 3126 C CA . GLY A 1 398 ? 34.510 -10.190 -30.403 1.00 43.62 398 GLY A CA 1
ATOM 3127 C C . GLY A 1 398 ? 34.230 -9.768 -31.852 1.00 43.62 398 GLY A C 1
ATOM 3128 O O . GLY A 1 398 ? 34.816 -8.790 -32.302 1.00 43.62 398 GLY A O 1
ATOM 3129 N N . GLU A 1 399 ? 33.299 -10.407 -32.567 1.00 40.16 399 GLU A N 1
ATOM 3130 C CA . GLU A 1 399 ? 32.998 -10.079 -33.978 1.00 40.16 399 GLU A CA 1
ATOM 3131 C C . GLU A 1 399 ? 32.069 -8.862 -34.197 1.00 40.16 399 GLU A C 1
ATOM 3133 O O . GLU A 1 399 ? 31.431 -8.720 -35.238 1.00 40.16 399 GLU A O 1
ATOM 3138 N N . GLY A 1 400 ? 31.989 -7.938 -33.235 1.00 38.84 400 GLY A N 1
ATOM 3139 C CA . GLY A 1 400 ? 31.479 -6.575 -33.457 1.00 38.84 400 GLY A CA 1
ATOM 3140 C C . GLY A 1 400 ? 30.002 -6.408 -33.853 1.00 38.84 400 GLY A C 1
ATOM 3141 O O . GLY A 1 400 ? 29.558 -5.274 -34.002 1.00 38.84 400 GLY A O 1
ATOM 3142 N N . ARG A 1 401 ? 29.213 -7.478 -33.998 1.00 38.62 401 ARG A N 1
ATOM 3143 C CA . ARG A 1 401 ? 27.753 -7.418 -34.192 1.00 38.62 401 ARG A CA 1
ATOM 3144 C C . ARG A 1 401 ? 27.074 -8.591 -33.489 1.00 38.62 401 ARG A C 1
ATOM 3146 O O . ARG A 1 401 ? 26.774 -9.609 -34.118 1.00 38.62 401 ARG A O 1
ATOM 3153 N N . TYR A 1 402 ? 26.823 -8.430 -32.190 1.00 40.25 402 TYR A N 1
ATOM 3154 C CA . TYR A 1 402 ? 25.872 -9.265 -31.456 1.00 40.25 402 TYR A CA 1
ATOM 3155 C C . TYR A 1 402 ? 24.490 -9.018 -32.070 1.00 40.25 402 TYR A C 1
ATOM 3157 O O . TYR A 1 402 ? 23.884 -7.969 -31.866 1.00 40.25 402 TYR A O 1
ATOM 3165 N N . GLY A 1 403 ? 24.062 -9.923 -32.947 1.00 33.66 403 GLY A N 1
ATOM 3166 C CA . GLY A 1 403 ? 22.745 -9.852 -33.560 1.00 33.66 403 GLY A CA 1
ATOM 3167 C C . GLY A 1 403 ? 21.720 -10.268 -32.521 1.00 33.66 403 GLY A C 1
ATOM 3168 O O . GLY A 1 403 ? 21.714 -11.425 -32.119 1.00 33.66 403 GLY A O 1
ATOM 3169 N N . PHE A 1 404 ? 20.881 -9.337 -32.081 1.00 36.09 404 PHE A N 1
ATOM 3170 C CA . PHE A 1 404 ? 19.641 -9.695 -31.410 1.00 36.09 404 PHE A CA 1
ATOM 3171 C C . PHE A 1 404 ? 18.771 -10.420 -32.437 1.00 36.09 404 PHE A C 1
ATOM 3173 O O . PHE A 1 404 ? 18.469 -9.858 -33.490 1.00 36.09 404 PHE A O 1
ATOM 3180 N N . HIS A 1 405 ? 18.421 -11.675 -32.166 1.00 31.47 405 HIS A N 1
ATOM 3181 C CA . HIS A 1 405 ? 17.427 -12.382 -32.962 1.00 31.47 405 HIS A CA 1
ATOM 3182 C C . HIS A 1 405 ? 16.046 -11.900 -32.490 1.00 31.47 405 HIS A C 1
ATOM 3184 O O . HIS A 1 405 ? 15.748 -12.052 -31.301 1.00 31.47 405 HIS A O 1
ATOM 3190 N N . PRO A 1 406 ? 15.198 -11.308 -33.349 1.00 29.52 406 PRO A N 1
ATOM 3191 C CA . PRO A 1 406 ? 13.798 -11.120 -33.007 1.00 29.52 406 PRO A CA 1
ATOM 3192 C C . PRO A 1 406 ? 13.206 -12.514 -32.808 1.00 29.52 406 PRO A C 1
ATOM 3194 O O . PRO A 1 406 ? 13.330 -13.372 -33.687 1.00 29.52 406 PRO A O 1
ATOM 3197 N N . CYS A 1 407 ? 12.602 -12.758 -31.650 1.00 31.23 407 CYS A N 1
ATOM 3198 C CA . CYS A 1 407 ? 11.701 -13.888 -31.479 1.00 31.23 407 CYS A CA 1
ATOM 3199 C C . CYS A 1 407 ? 10.358 -13.483 -32.106 1.00 31.23 407 CYS A C 1
ATOM 3201 O O . CYS A 1 407 ? 9.384 -13.221 -31.407 1.00 31.23 407 CYS A O 1
ATOM 3203 N N . ASP A 1 408 ? 10.334 -13.343 -33.432 1.00 31.64 408 ASP A N 1
ATOM 3204 C CA . ASP A 1 408 ? 9.091 -13.221 -34.187 1.00 31.64 408 ASP A CA 1
ATOM 3205 C C . ASP A 1 408 ? 8.529 -14.626 -34.394 1.00 31.64 408 ASP A C 1
ATOM 3207 O O . ASP A 1 408 ? 8.663 -15.213 -35.460 1.00 31.64 408 ASP A O 1
ATOM 3211 N N . ASP A 1 409 ? 7.890 -15.163 -33.357 1.00 27.59 409 ASP A N 1
ATOM 3212 C CA . ASP A 1 409 ? 6.929 -16.250 -33.513 1.00 27.59 409 ASP A CA 1
ATOM 3213 C C . ASP A 1 409 ? 5.587 -15.806 -32.931 1.00 27.59 409 ASP A C 1
ATOM 3215 O O . ASP A 1 409 ? 5.137 -16.221 -31.860 1.00 27.59 409 ASP A O 1
ATOM 3219 N N . TYR A 1 410 ? 4.887 -14.990 -33.719 1.00 29.91 410 TYR A N 1
ATOM 3220 C CA . TYR A 1 410 ? 3.425 -14.938 -33.731 1.00 29.91 410 TYR A CA 1
ATOM 3221 C C . TYR A 1 410 ? 2.860 -16.313 -34.160 1.00 29.91 410 TYR A C 1
ATOM 3223 O O . TYR A 1 410 ? 2.203 -16.385 -35.189 1.00 29.91 410 TYR A O 1
ATOM 3231 N N . ASN A 1 411 ? 3.168 -17.414 -33.447 1.00 25.80 411 ASN A N 1
ATOM 3232 C CA . ASN A 1 411 ? 2.538 -18.740 -33.612 1.00 25.80 411 ASN A CA 1
ATOM 3233 C C . ASN A 1 411 ? 2.972 -19.848 -32.620 1.00 25.80 411 ASN A C 1
ATOM 3235 O O . ASN A 1 411 ? 2.832 -21.028 -32.936 1.00 25.80 411 ASN A O 1
ATOM 3239 N N . LEU A 1 412 ? 3.417 -19.540 -31.396 1.00 27.00 412 LEU A N 1
ATOM 3240 C CA . LEU A 1 412 ? 3.635 -20.578 -30.367 1.00 27.00 412 LEU A CA 1
ATOM 3241 C C . LEU A 1 412 ? 2.698 -20.433 -29.162 1.00 27.00 412 LEU A C 1
ATOM 3243 O O . LEU A 1 412 ? 3.084 -20.535 -28.005 1.00 27.00 412 LEU A O 1
ATOM 3247 N N . TRP A 1 413 ? 1.405 -20.309 -29.471 1.00 25.47 413 TRP A N 1
ATOM 3248 C CA . TRP A 1 413 ? 0.363 -21.001 -28.713 1.00 25.47 413 TRP A CA 1
ATOM 3249 C C . TRP A 1 413 ? 0.284 -22.450 -29.206 1.00 25.47 413 TRP A C 1
ATOM 3251 O O . TRP A 1 413 ? -0.622 -22.808 -29.955 1.00 25.47 413 TRP A O 1
ATOM 3261 N N . ARG A 1 414 ? 1.232 -23.302 -28.812 1.00 21.36 414 ARG A N 1
ATOM 3262 C CA . ARG A 1 414 ? 0.999 -24.749 -28.771 1.00 21.36 414 ARG A CA 1
ATOM 3263 C C . ARG A 1 414 ? 1.693 -25.328 -27.556 1.00 21.36 414 ARG A C 1
ATOM 3265 O O . ARG A 1 414 ? 2.915 -25.340 -27.467 1.00 21.36 414 ARG A O 1
ATOM 3272 N N . ALA A 1 415 ? 0.864 -25.809 -26.636 1.00 30.69 415 ALA A N 1
ATOM 3273 C CA . ALA A 1 415 ? 1.227 -26.922 -25.790 1.00 30.69 415 ALA A CA 1
ATOM 3274 C C . ALA A 1 415 ? 1.818 -28.020 -26.679 1.00 30.69 415 ALA A C 1
ATOM 3276 O O . ALA A 1 415 ? 1.172 -28.423 -27.642 1.00 30.69 415 ALA A O 1
ATOM 3277 N N . ASP A 1 416 ? 3.009 -28.497 -26.347 1.00 20.31 416 ASP A N 1
ATOM 3278 C CA . ASP A 1 416 ? 3.331 -29.892 -26.577 1.00 20.31 416 ASP A CA 1
ATOM 3279 C C . ASP A 1 416 ? 4.280 -30.384 -25.489 1.00 20.31 416 ASP A C 1
ATOM 3281 O O . ASP A 1 416 ? 5.357 -29.849 -25.234 1.00 20.31 416 ASP A O 1
ATOM 3285 N N . VAL A 1 417 ? 3.773 -31.409 -24.817 1.00 29.17 417 VAL A N 1
ATOM 3286 C CA . VAL A 1 417 ? 4.419 -32.260 -23.833 1.00 29.17 417 VAL A CA 1
ATOM 3287 C C . VAL A 1 417 ? 5.647 -32.918 -24.459 1.00 29.17 417 VAL A C 1
ATOM 3289 O O . VAL A 1 417 ? 5.510 -33.606 -25.474 1.00 29.17 417 VAL A O 1
ATOM 3292 N N . ARG A 1 418 ? 6.805 -32.793 -23.802 1.00 27.70 418 ARG A N 1
ATOM 3293 C CA . ARG A 1 418 ? 7.716 -33.907 -23.484 1.00 27.70 418 ARG A CA 1
ATOM 3294 C C . ARG A 1 418 ? 8.796 -33.504 -22.496 1.00 27.70 418 ARG A C 1
ATOM 3296 O O . ARG A 1 418 ? 9.445 -32.463 -22.729 1.00 27.70 418 ARG A O 1
#

Foldseek 3Di:
DVLVVLCVLLVVLVCVCVVCCVLLVNDDSVVLRDSNASLSSLLSSLVSCLVSVAADEEEDEQLCVVLLCLQQPDPCHLPPVSLVVSLVSLVCCQVRPLVSQLVLCPDVPDPRNRHPYYHYYHDQQQSQVSHPSNVPPDDCCQPLVCVCVQAHALVVLLVCLCPVLVDDNVRSVVVSVVQCQQFWFADRHPDAADPVDGRVGTHGHHVLSVVQSVCCSVPVDDLCSLADPQSRLLSLLLPQDCDEPAHLVVLLLCLLVQWADEDADPHDHNNCSSCRNHDPRSVVNSCSSSLLWHAHHPRIIGGGHSSSVLSSLVSSVVVQCVDPLQVVLLVVCQVVVVVVHRPSVVSNVVSVVVVDDPVSPPPDDQSSVVSVSQSRHDDSNRDDPPDDQDADPVDDDPPPDRDRDPPPPPDPPDDDDD

Secondary structure (DSSP, 8-state):
-HHHHHHHHHHHHHHHHHHTTTTTTS--HHHH--TT-HHHHHHHHHHHHHHTT--EEEEEE-TTHHHHHHHHSSTTTT-HHHHHHHHHHHHHHIIIIIHHHHHHT--TT-TT-SEEEEEEES--GGGTTT-GGGTTSPP-TT-GGGGGGGSEEHHHHHHHHHHHH---HHHHHHHHHHHHHHHEEE---SSPPPSSS-SSPPEE-HHHHHHHHHHHHHHSS-S-TT----HHHHHHHHHS-SSSSS-HHHHHHHHHHS-B--PPPS---GGGGGGTTT-HHHHHHHHHHTTS-EE-GGG-EE--SHHHHHHHHHHHHHHHHH-TTTHHHHHHHHHHHHTT--HHHHHHHHHHHHTS-GGGGTT--HHHHHHHHHHHH--TTS--TT------TTS-TTSS---PPP---TT-------